Protein AF-0000000074614776 (afdb_homodimer)

Foldseek 3Di:
DPPPDFLCVLQVKDKDAAPPDLAAEEEEEDALAAQCLLVQVRVVCNVPHRHTYMGGHFQQFLVHDVVSDDLVQLLALQSVLVSVVRNCVVVVAWQYEYAYAESGLVSVQNNCLVPVRRHQEREYELYFLAQDDDDVRHNQDHPVRLVVLLVCLVPDVLVSLLVVLCQQAPNPDPVSSVNSSVSNVSTDSVSSSSNSSSRHHGHRLVSQLSRAREYEYEYECAGNRGHPVRQVSSCVRHNHHYHYHYFPDHGSSCSRRVVVSVVVVVVVVVD/DPPPDFLCVLQVKDKDAAPPDLAAEEEEEDALAAQCLLVQVRVVCNVPHRHTYMYGHFQQFLVHDVVSDDLVQLLALQNVLVSVVRNCVVVVAWQYEYAYAESGLVSVLNNCLVPVRRHQEREYELYFLAQDDDPPGHNQDHPVRLVVLLVCLVPDVLVSLLVVLCQQAPNPDPQSSVNSSVSNVSTDSVSSSSNSSSRHHGHDLVSQLSRAREYEYEYECAGNRGHPVRQVSSCVRHNHHYHYHYFPDHGSSCSRRVVVSVVVVVVVVVD

pLDDT: mean 95.85, std 8.35, range [21.06, 98.94]

Structure (mmCIF, N/CA/C/O backbone):
data_AF-0000000074614776-model_v1
#
loop_
_entity.id
_entity.type
_entity.pdbx_description
1 polymer 'AB hydrolase-1 domain-containing protein'
#
loop_
_atom_site.group_PDB
_atom_site.id
_atom_site.type_symbol
_atom_site.label_atom_id
_atom_site.label_alt_id
_atom_site.label_comp_id
_atom_site.label_asym_id
_atom_site.label_entity_id
_atom_site.label_seq_id
_atom_site.pdbx_PDB_ins_code
_atom_site.Cartn_x
_atom_site.Cartn_y
_atom_site.Cartn_z
_atom_site.occupancy
_atom_site.B_iso_or_equiv
_atom_site.auth_seq_id
_atom_site.auth_comp_id
_atom_site.auth_asym_id
_atom_site.auth_atom_id
_atom_site.pdbx_PDB_model_num
ATOM 1 N N . MET A 1 1 ? 17.531 1.33 -24.656 1 21.06 1 MET A N 1
ATOM 2 C CA . MET A 1 1 ? 18.125 1.815 -23.422 1 21.06 1 MET A CA 1
ATOM 3 C C . MET A 1 1 ? 18.578 0.653 -22.531 1 21.06 1 MET A C 1
ATOM 5 O O . MET A 1 1 ? 17.75 -0.185 -22.156 1 21.06 1 MET A O 1
ATOM 9 N N . SER A 1 2 ? 19.688 0.115 -22.672 1 30.33 2 SER A N 1
ATOM 10 C CA . SER A 1 2 ? 20.391 -0.942 -21.953 1 30.33 2 SER A CA 1
ATOM 11 C C . SER A 1 2 ? 20.188 -0.811 -20.438 1 30.33 2 SER A C 1
ATOM 13 O O . SER A 1 2 ? 20.422 0.255 -19.875 1 30.33 2 SER A O 1
ATOM 15 N N . TYR A 1 3 ? 19.125 -1.323 -19.875 1 40.56 3 TYR A N 1
ATOM 16 C CA . TYR A 1 3 ? 18.953 -1.26 -18.422 1 40.56 3 TYR A CA 1
ATOM 17 C C . TYR A 1 3 ? 20.25 -1.588 -17.703 1 40.56 3 TYR A C 1
ATOM 19 O O . TYR A 1 3 ? 20.812 -2.674 -17.891 1 40.56 3 TYR A O 1
ATOM 27 N N . SER A 1 4 ? 21.172 -0.807 -17.656 1 51.44 4 SER A N 1
ATOM 28 C CA . SER A 1 4 ? 22.5 -0.939 -17.031 1 51.44 4 SER A CA 1
ATOM 29 C C . SER A 1 4 ? 22.406 -1.681 -15.703 1 51.44 4 SER A C 1
ATOM 31 O O . SER A 1 4 ? 23.422 -2.115 -15.164 1 51.44 4 SER A O 1
ATOM 33 N N . GLY A 1 5 ? 21.188 -1.854 -15.109 1 70.81 5 GLY A N 1
ATOM 34 C CA . GLY A 1 5 ? 21.156 -2.533 -13.828 1 70.81 5 GLY A CA 1
ATOM 35 C C . GLY A 1 5 ? 20.906 -4.023 -13.938 1 70.81 5 GLY A C 1
ATOM 36 O O . GLY A 1 5 ? 20.859 -4.566 -15.047 1 70.81 5 GLY A O 1
ATOM 37 N N . GLY A 1 6 ? 21.188 -4.961 -13.07 1 91.81 6 GLY A N 1
ATOM 38 C CA . GLY A 1 6 ? 20.938 -6.395 -12.992 1 91.81 6 GLY A CA 1
ATOM 39 C C . GLY A 1 6 ? 19.484 -6.766 -13.195 1 91.81 6 GLY A C 1
ATOM 40 O O . GLY A 1 6 ? 18.656 -5.898 -13.477 1 91.81 6 GLY A O 1
ATOM 41 N N . ILE A 1 7 ? 19.172 -8.031 -13.445 1 96.31 7 ILE A N 1
ATOM 42 C CA . ILE A 1 7 ? 17.844 -8.562 -13.703 1 96.31 7 ILE A CA 1
ATOM 43 C C . ILE A 1 7 ? 16.891 -8.102 -12.602 1 96.31 7 ILE A C 1
ATOM 45 O O . ILE A 1 7 ? 15.703 -7.859 -12.852 1 96.31 7 ILE A O 1
ATOM 49 N N . PHE A 1 8 ? 17.406 -7.941 -11.438 1 97.25 8 PHE A N 1
ATOM 50 C CA . PHE A 1 8 ? 16.578 -7.508 -10.32 1 97.25 8 PHE A CA 1
ATOM 51 C C . PHE A 1 8 ? 16 -6.117 -10.578 1 97.25 8 PHE A C 1
ATOM 53 O O . PHE A 1 8 ? 14.797 -5.898 -10.422 1 97.25 8 PHE A O 1
ATOM 60 N N . GLU A 1 9 ? 16.781 -5.227 -11.008 1 95.12 9 GLU A N 1
ATOM 61 C CA . GLU A 1 9 ? 16.328 -3.881 -11.352 1 95.12 9 GLU A CA 1
ATOM 62 C C . GLU A 1 9 ? 15.438 -3.896 -12.586 1 95.12 9 GLU A C 1
ATOM 64 O O . GLU A 1 9 ? 14.438 -3.18 -12.641 1 95.12 9 GLU A O 1
ATOM 69 N N . ALA A 1 10 ? 15.805 -4.699 -13.562 1 96.81 10 ALA A N 1
ATOM 70 C CA . ALA A 1 10 ? 15.047 -4.789 -14.805 1 96.81 10 ALA A CA 1
ATOM 71 C C . ALA A 1 10 ? 13.625 -5.254 -14.547 1 96.81 10 ALA A C 1
ATOM 73 O O . ALA A 1 10 ? 12.695 -4.852 -15.258 1 96.81 10 ALA A O 1
ATOM 74 N N . LEU A 1 11 ? 13.508 -6.059 -13.508 1 97.94 11 LEU A N 1
ATOM 75 C CA . LEU A 1 11 ? 12.195 -6.59 -13.172 1 97.94 11 LEU A CA 1
ATOM 76 C C . LEU A 1 11 ? 11.547 -5.766 -12.062 1 97.94 11 LEU A C 1
ATOM 78 O O . LEU A 1 11 ? 10.703 -6.277 -11.32 1 97.94 11 LEU A O 1
ATOM 82 N N . ASN A 1 12 ? 12.023 -4.633 -11.922 1 96.69 12 ASN A N 1
ATOM 83 C CA . ASN A 1 12 ? 11.453 -3.674 -10.977 1 96.69 12 ASN A CA 1
ATOM 84 C C . ASN A 1 12 ? 11.547 -4.176 -9.539 1 96.69 12 ASN A C 1
ATOM 86 O O . ASN A 1 12 ? 10.609 -4.023 -8.766 1 96.69 12 ASN A O 1
ATOM 90 N N . GLY A 1 13 ? 12.648 -4.758 -9.195 1 97 13 GLY A N 1
ATOM 91 C CA . GLY A 1 13 ? 12.836 -5.355 -7.887 1 97 13 GLY A CA 1
ATOM 92 C C . GLY A 1 13 ? 12.945 -4.332 -6.773 1 97 13 GLY A C 1
ATOM 93 O O . GLY A 1 13 ? 13.469 -3.236 -6.977 1 97 13 GLY A O 1
ATOM 94 N N . LYS A 1 14 ? 12.375 -4.617 -5.609 1 95.44 14 LYS A N 1
ATOM 95 C CA . LYS A 1 14 ? 12.477 -3.828 -4.387 1 95.44 14 LYS A CA 1
ATOM 96 C C . LYS A 1 14 ? 12.711 -4.723 -3.172 1 95.44 14 LYS A C 1
ATOM 98 O O . LYS A 1 14 ? 12.438 -5.922 -3.215 1 95.44 14 LYS A O 1
ATOM 103 N N . VAL A 1 15 ? 13.273 -4.137 -2.199 1 95.75 15 VAL A N 1
ATOM 104 C CA . VAL A 1 15 ? 13.523 -4.855 -0.953 1 95.75 15 VAL A CA 1
ATOM 105 C C . VAL A 1 15 ? 12.906 -4.094 0.215 1 95.75 15 VAL A C 1
ATOM 107 O O . VAL A 1 15 ? 12.984 -2.863 0.273 1 95.75 15 VAL A O 1
ATOM 110 N N . TYR A 1 16 ? 12.188 -4.812 1.062 1 94.75 16 TYR A N 1
ATOM 111 C CA . TYR A 1 16 ? 11.555 -4.27 2.26 1 94.75 16 TYR A CA 1
ATOM 112 C C . TYR A 1 16 ? 12.031 -5.008 3.506 1 94.75 16 TYR A C 1
ATOM 114 O O . TYR A 1 16 ? 12.734 -6.02 3.406 1 94.75 16 TYR A O 1
ATOM 122 N N . GLY A 1 17 ? 11.609 -4.504 4.672 1 93.56 17 GLY A N 1
ATOM 123 C CA . GLY A 1 17 ? 11.875 -5.195 5.926 1 93.56 17 GLY A CA 1
ATOM 124 C C . GLY A 1 17 ? 13.297 -5.02 6.418 1 93.56 17 GLY A C 1
ATOM 125 O O . GLY A 1 17 ? 13.867 -3.932 6.305 1 93.56 17 GLY A O 1
ATOM 126 N N . ASN A 1 18 ? 13.828 -6.059 7.023 1 93.81 18 ASN A N 1
ATOM 127 C CA . ASN A 1 18 ? 15.172 -6.016 7.582 1 93.81 18 ASN A CA 1
ATOM 128 C C . ASN A 1 18 ? 16.203 -6.531 6.59 1 93.81 18 ASN A C 1
ATOM 130 O O . ASN A 1 18 ? 16.406 -7.742 6.465 1 93.81 18 ASN A O 1
ATOM 134 N N . LEU A 1 19 ? 16.953 -5.645 6.031 1 90.19 19 LEU A N 1
ATOM 135 C CA . LEU A 1 19 ? 17.875 -5.957 4.953 1 90.19 19 LEU A CA 1
ATOM 136 C C . LEU A 1 19 ? 19.031 -6.824 5.461 1 90.19 19 LEU A C 1
ATOM 138 O O . LEU A 1 19 ? 19.688 -7.512 4.676 1 90.19 19 LEU A O 1
ATOM 142 N N . SER A 1 20 ? 19.219 -6.84 6.777 1 92.75 20 SER A N 1
ATOM 143 C CA . SER A 1 20 ? 20.344 -7.578 7.367 1 92.75 20 SER A CA 1
ATOM 144 C C . SER A 1 20 ? 19.891 -8.953 7.855 1 92.75 20 SER A C 1
ATOM 146 O O . SER A 1 20 ? 20.703 -9.727 8.375 1 92.75 20 SER A O 1
ATOM 148 N N . SER A 1 21 ? 18.594 -9.219 7.699 1 95.5 21 SER A N 1
ATOM 149 C CA . SER A 1 21 ? 18.062 -10.5 8.172 1 95.5 21 SER A CA 1
ATOM 150 C C . SER A 1 21 ? 18.656 -11.664 7.383 1 95.5 21 SER A C 1
ATOM 152 O O . SER A 1 21 ? 18.906 -11.539 6.18 1 95.5 21 SER A O 1
ATOM 154 N N . ASP A 1 22 ? 18.781 -12.766 8.023 1 94.12 22 ASP A N 1
ATOM 155 C CA . ASP A 1 22 ? 19.25 -13.984 7.379 1 94.12 22 ASP A CA 1
ATOM 156 C C . ASP A 1 22 ? 18.094 -14.742 6.734 1 94.12 22 ASP A C 1
ATOM 158 O O . ASP A 1 22 ? 18.312 -15.695 5.977 1 94.12 22 ASP A O 1
ATOM 162 N N . GLN A 1 23 ? 16.969 -14.422 7.031 1 96.94 23 GLN A N 1
ATOM 163 C CA . GLN A 1 23 ? 15.789 -15.047 6.441 1 96.94 23 GLN A CA 1
ATOM 164 C C . GLN A 1 23 ? 15.141 -14.141 5.402 1 96.94 23 GLN A C 1
ATOM 166 O O . GLN A 1 23 ? 14.797 -12.992 5.703 1 96.94 23 GLN A O 1
ATOM 171 N N . THR A 1 24 ? 14.984 -14.656 4.195 1 98.44 24 THR A N 1
ATOM 172 C CA . THR A 1 24 ? 14.438 -13.852 3.109 1 98.44 24 THR A CA 1
ATOM 173 C C . THR A 1 24 ? 13.102 -14.414 2.645 1 98.44 24 THR A C 1
ATOM 175 O O . THR A 1 24 ? 12.969 -15.625 2.443 1 98.44 24 THR A O 1
ATOM 178 N N . LEU A 1 25 ? 12.133 -13.625 2.627 1 98.81 25 LEU A N 1
ATOM 179 C CA . LEU A 1 25 ? 10.844 -13.914 2.01 1 98.81 25 LEU A CA 1
ATOM 180 C C . LEU A 1 25 ? 10.75 -13.297 0.62 1 98.81 25 LEU A C 1
ATOM 182 O O . LEU A 1 25 ? 10.891 -12.078 0.466 1 98.81 25 LEU A O 1
ATOM 186 N N . VAL A 1 26 ? 10.586 -14.078 -0.402 1 98.88 26 VAL A N 1
ATOM 187 C CA . VAL A 1 26 ? 10.43 -13.609 -1.775 1 98.88 26 VAL A CA 1
ATOM 188 C C . VAL A 1 26 ? 8.961 -13.68 -2.18 1 98.88 26 VAL A C 1
ATOM 190 O O . VAL A 1 26 ? 8.328 -14.734 -2.078 1 98.88 26 VAL A O 1
ATOM 193 N N . LEU A 1 27 ? 8.406 -12.555 -2.566 1 98.88 27 LEU A N 1
ATOM 194 C CA . LEU A 1 27 ? 7.004 -12.492 -2.951 1 98.88 27 LEU A CA 1
ATOM 195 C C . LEU A 1 27 ? 6.859 -12.297 -4.457 1 98.88 27 LEU A C 1
ATOM 197 O O . LEU A 1 27 ? 7.422 -11.359 -5.023 1 98.88 27 LEU A O 1
ATOM 201 N N . ALA A 1 28 ? 6.125 -13.148 -5.074 1 98.81 28 ALA A N 1
ATOM 202 C CA . ALA A 1 28 ? 5.883 -13.07 -6.516 1 98.81 28 ALA A CA 1
ATOM 203 C C . ALA A 1 28 ? 4.391 -13.102 -6.824 1 98.81 28 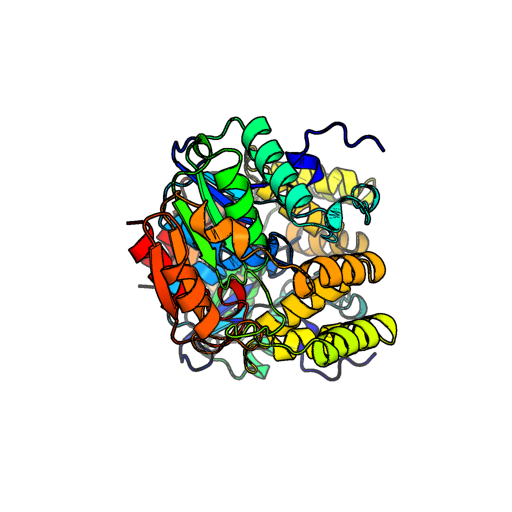ALA A C 1
ATOM 205 O O . ALA A 1 28 ? 3.684 -14.023 -6.41 1 98.81 28 ALA A O 1
ATOM 206 N N . ALA A 1 29 ? 3.936 -12.094 -7.551 1 98.25 29 ALA A N 1
ATOM 207 C CA . ALA A 1 29 ? 2.514 -11.93 -7.84 1 98.25 29 ALA A CA 1
ATOM 208 C C . ALA A 1 29 ? 2.135 -12.625 -9.141 1 98.25 29 ALA A C 1
ATOM 210 O O . ALA A 1 29 ? 2.963 -12.75 -10.047 1 98.25 29 ALA A O 1
ATOM 211 N N . GLY A 1 30 ? 0.942 -13.031 -9.281 1 97.69 30 GLY A N 1
ATOM 212 C CA . GLY A 1 30 ? 0.466 -13.766 -10.445 1 97.69 30 GLY A CA 1
ATOM 213 C C . GLY A 1 30 ? 0.017 -12.859 -11.578 1 97.69 30 GLY A C 1
ATOM 214 O O . GLY A 1 30 ? 0.287 -11.656 -11.562 1 97.69 30 GLY A O 1
ATOM 215 N N . TYR A 1 31 ? -0.64 -13.477 -12.547 1 97.94 31 TYR A N 1
ATOM 216 C CA . TYR A 1 31 ? -1.08 -12.828 -13.773 1 97.94 31 TYR A CA 1
ATOM 217 C C . TYR A 1 31 ? -1.977 -11.633 -13.469 1 97.94 31 TYR A C 1
ATOM 219 O O . TYR A 1 31 ? -2.869 -11.719 -12.625 1 97.94 31 TYR A O 1
ATOM 227 N N . GLY A 1 32 ? -1.727 -10.562 -14.148 1 96.94 32 GLY A N 1
ATOM 228 C CA . GLY A 1 32 ? -2.613 -9.414 -14.102 1 96.94 32 GLY A CA 1
ATOM 229 C C . GLY A 1 32 ? -2.252 -8.43 -13.008 1 96.94 32 GLY A C 1
ATOM 230 O O . GLY A 1 32 ? -2.828 -7.34 -12.93 1 96.94 32 GLY A O 1
ATOM 231 N N . THR A 1 33 ? -1.361 -8.781 -12.148 1 96.56 33 THR A N 1
ATOM 232 C CA . THR A 1 33 ? -0.988 -7.875 -11.07 1 96.56 33 THR A CA 1
ATOM 233 C C . THR A 1 33 ? 0.513 -7.605 -11.086 1 96.56 33 THR A C 1
ATOM 235 O O . THR A 1 33 ? 1.229 -8.094 -11.961 1 96.56 33 THR A O 1
ATOM 238 N N . THR A 1 34 ? 0.992 -6.719 -10.312 1 97.5 34 THR A N 1
ATOM 239 C CA . THR A 1 34 ? 2.385 -6.387 -10.031 1 97.5 34 THR A CA 1
ATOM 240 C C . THR A 1 34 ? 2.729 -6.672 -8.57 1 97.5 34 THR A C 1
ATOM 242 O O . THR A 1 34 ? 1.891 -7.168 -7.82 1 97.5 34 THR A O 1
ATOM 245 N N . GLN A 1 35 ? 3.887 -6.336 -8.25 1 97.62 35 GLN A N 1
ATOM 246 C CA . GLN A 1 35 ? 4.316 -6.484 -6.867 1 97.62 35 GLN A CA 1
ATOM 247 C C . GLN A 1 35 ? 3.424 -5.688 -5.922 1 97.62 35 GLN A C 1
ATOM 249 O O . GLN A 1 35 ? 3.396 -5.945 -4.715 1 97.62 35 GLN A O 1
ATOM 254 N N . SER A 1 36 ? 2.619 -4.746 -6.469 1 95.12 36 SER A N 1
ATOM 255 C CA . SER A 1 36 ? 1.717 -3.947 -5.645 1 95.12 36 SER A CA 1
ATOM 256 C C . SER A 1 36 ? 0.61 -4.809 -5.043 1 95.12 36 SER A C 1
ATOM 258 O O . SER A 1 36 ? -0.069 -4.387 -4.105 1 95.12 36 SER A O 1
ATOM 260 N N . ALA A 1 37 ? 0.444 -6.031 -5.562 1 97.31 37 ALA A N 1
ATOM 261 C CA . ALA A 1 37 ? -0.544 -6.961 -5.02 1 97.31 37 ALA A CA 1
ATOM 262 C C . ALA A 1 37 ? -0.227 -7.316 -3.57 1 97.31 37 ALA A C 1
ATOM 264 O O . ALA A 1 37 ? -1.101 -7.781 -2.832 1 97.31 37 ALA A O 1
ATOM 265 N N . TRP A 1 38 ? 1.019 -7.066 -3.141 1 98.06 38 TRP A N 1
ATOM 266 C CA . TRP A 1 38 ? 1.46 -7.465 -1.808 1 98.06 38 TRP A CA 1
ATOM 267 C C . TRP A 1 38 ? 1.415 -6.281 -0.846 1 98.06 38 TRP A C 1
ATOM 269 O O . TRP A 1 38 ? 1.842 -6.395 0.305 1 98.06 38 TRP A O 1
ATOM 279 N N . GLN A 1 39 ? 0.832 -5.172 -1.254 1 95.56 39 GLN A N 1
ATOM 280 C CA . GLN A 1 39 ? 0.89 -3.91 -0.523 1 95.56 39 GLN A CA 1
ATOM 281 C C . GLN A 1 39 ? 0.32 -4.062 0.884 1 95.56 39 GLN A C 1
ATOM 283 O O . GLN A 1 39 ? 0.757 -3.383 1.814 1 95.56 39 GLN A O 1
ATOM 288 N N . TYR A 1 40 ? -0.69 -4.934 1.058 1 96.56 40 TYR A N 1
ATOM 289 C CA . TYR A 1 40 ? -1.327 -5.059 2.363 1 96.56 40 TYR A CA 1
ATOM 290 C C . TYR A 1 40 ? -0.553 -6.02 3.26 1 96.56 40 TYR A C 1
ATOM 292 O O . TYR A 1 40 ? -0.583 -5.895 4.484 1 96.56 40 TYR A O 1
ATOM 300 N N . LEU A 1 41 ? 0.174 -6.93 2.668 1 98.31 41 LEU A N 1
ATOM 301 C CA . LEU A 1 41 ? 0.846 -7.957 3.457 1 98.31 41 LEU A CA 1
ATOM 302 C C . LEU A 1 41 ? 2.246 -7.504 3.859 1 98.31 41 LEU A C 1
ATOM 304 O O . LEU A 1 41 ? 2.746 -7.891 4.918 1 98.31 41 LEU A O 1
ATOM 308 N N . ILE A 1 42 ? 2.902 -6.68 3.066 1 97.5 42 ILE A N 1
ATOM 309 C CA . ILE A 1 42 ? 4.285 -6.27 3.301 1 97.5 42 ILE A CA 1
ATOM 310 C C . ILE A 1 42 ? 4.398 -5.602 4.668 1 97.5 42 ILE A C 1
ATOM 312 O O . ILE A 1 42 ? 5.238 -5.98 5.484 1 97.5 42 ILE A O 1
ATOM 316 N N . PRO A 1 43 ? 3.518 -4.609 5.02 1 96.81 43 PRO A N 1
ATOM 317 C CA . PRO A 1 43 ? 3.658 -3.98 6.336 1 96.81 43 PRO A CA 1
ATOM 318 C C . PRO A 1 43 ? 3.348 -4.941 7.48 1 96.81 43 PRO A C 1
ATOM 320 O O . PRO A 1 43 ? 3.936 -4.828 8.562 1 96.81 43 PRO A O 1
ATOM 323 N N . LEU A 1 44 ? 2.404 -5.863 7.262 1 97.56 44 LEU A N 1
ATOM 324 C CA . LEU A 1 44 ? 2.1 -6.859 8.281 1 97.56 44 LEU A CA 1
ATOM 325 C C . LEU A 1 44 ? 3.299 -7.77 8.531 1 97.56 44 LEU A C 1
ATOM 327 O O . LEU A 1 44 ? 3.66 -8.023 9.688 1 97.56 44 LEU A O 1
ATOM 331 N N . PHE A 1 45 ? 3.932 -8.211 7.422 1 97.88 45 PHE A N 1
ATOM 332 C CA . PHE A 1 45 ? 5.141 -9.016 7.566 1 97.88 45 PHE A CA 1
ATOM 333 C C . PHE A 1 45 ? 6.23 -8.227 8.281 1 97.88 45 PHE A C 1
ATOM 335 O O . PHE A 1 45 ? 6.914 -8.766 9.156 1 97.88 45 PHE A O 1
ATOM 342 N N . ALA A 1 46 ? 6.41 -6.988 7.848 1 95.12 46 ALA A N 1
ATOM 343 C CA . ALA A 1 46 ? 7.469 -6.156 8.414 1 95.12 46 ALA A CA 1
ATOM 344 C C . ALA A 1 46 ? 7.262 -5.945 9.914 1 95.12 46 ALA A C 1
ATOM 346 O O . ALA A 1 46 ? 8.227 -5.859 10.672 1 95.12 46 ALA A O 1
ATOM 347 N N . TYR A 1 47 ? 6.031 -5.852 10.312 1 94.88 47 TYR A N 1
ATOM 348 C CA . TYR A 1 47 ? 5.699 -5.59 11.703 1 94.88 47 TYR A CA 1
ATOM 349 C C . TYR A 1 47 ? 5.891 -6.844 12.555 1 94.88 47 TYR A C 1
ATOM 351 O O . TYR A 1 47 ? 6.355 -6.762 13.695 1 94.88 47 TYR A O 1
ATOM 359 N N . TYR A 1 48 ? 5.559 -8.047 11.984 1 95.75 48 TYR A N 1
ATOM 360 C CA . TYR A 1 48 ? 5.441 -9.258 12.797 1 95.75 48 TYR A CA 1
ATOM 361 C C . TYR A 1 48 ? 6.703 -10.109 12.688 1 95.75 48 TYR A C 1
ATOM 363 O O . TYR A 1 48 ? 7.012 -10.883 13.594 1 95.75 48 TYR A O 1
ATOM 371 N N . PHE A 1 49 ? 7.367 -9.961 11.531 1 96 49 PHE A N 1
ATOM 372 C CA . PHE A 1 49 ? 8.516 -10.828 11.281 1 96 49 PHE A CA 1
ATOM 373 C C . PHE A 1 49 ? 9.773 -10 11.023 1 96 49 PHE A C 1
ATOM 375 O O . PHE A 1 49 ? 9.688 -8.781 10.844 1 96 49 PHE A O 1
ATOM 382 N N . ASN A 1 50 ? 10.922 -10.602 11.117 1 94.75 50 ASN A N 1
ATOM 383 C CA . ASN A 1 50 ? 12.211 -9.969 10.844 1 94.75 50 ASN A CA 1
ATOM 384 C C . ASN A 1 50 ? 12.781 -10.43 9.508 1 94.75 50 ASN A C 1
ATOM 386 O O . ASN A 1 50 ? 13.961 -10.781 9.422 1 94.75 50 ASN A O 1
ATOM 390 N N . PHE A 1 51 ? 11.961 -10.406 8.445 1 96.56 51 PHE A N 1
ATOM 391 C CA . PHE A 1 51 ? 12.367 -10.891 7.133 1 96.56 51 PHE A CA 1
ATOM 392 C C . PHE A 1 51 ? 13 -9.773 6.312 1 96.56 51 PHE A C 1
ATOM 394 O O . PHE A 1 51 ? 12.602 -8.609 6.434 1 96.56 51 PHE A O 1
ATOM 401 N N . LYS A 1 52 ? 13.992 -10.188 5.602 1 97.44 52 LYS A N 1
ATOM 402 C CA . LYS A 1 52 ? 14.242 -9.477 4.348 1 97.44 52 LYS A CA 1
ATOM 403 C C . LYS A 1 52 ? 13.211 -9.859 3.289 1 97.44 52 LYS A C 1
ATOM 405 O O . LYS A 1 52 ? 13.031 -11.047 2.994 1 97.44 52 LYS A O 1
ATOM 410 N N . MET A 1 53 ? 12.484 -8.875 2.77 1 98.25 53 MET A N 1
ATOM 411 C CA . MET A 1 53 ? 11.445 -9.18 1.796 1 98.25 53 MET A CA 1
ATOM 412 C C . MET A 1 53 ? 11.836 -8.695 0.405 1 98.25 53 MET A C 1
ATOM 414 O O . MET A 1 53 ? 12.102 -7.508 0.212 1 98.25 53 MET A O 1
ATOM 418 N N . VAL A 1 54 ? 11.867 -9.609 -0.498 1 98.38 54 VAL A N 1
ATOM 419 C CA . VAL A 1 54 ? 12.195 -9.297 -1.885 1 98.38 54 VAL A CA 1
ATOM 420 C C . VAL A 1 54 ? 10.938 -9.398 -2.748 1 98.38 54 VAL A C 1
ATOM 422 O O . VAL A 1 54 ? 10.234 -10.414 -2.713 1 98.38 54 VAL A O 1
ATOM 425 N N . VAL A 1 55 ? 10.641 -8.336 -3.453 1 98.31 55 VAL A N 1
ATOM 426 C CA . VAL A 1 55 ? 9.539 -8.352 -4.41 1 98.31 55 VAL A CA 1
ATOM 427 C C . VAL A 1 55 ? 10.055 -7.965 -5.797 1 98.31 55 VAL A C 1
ATOM 429 O O . VAL A 1 55 ? 11.07 -7.277 -5.918 1 98.31 55 VAL A O 1
ATOM 432 N N . PHE A 1 56 ? 9.414 -8.367 -6.785 1 98.19 56 PHE A N 1
ATOM 433 C CA . PHE A 1 56 ? 9.734 -8.039 -8.172 1 98.19 56 PHE A CA 1
ATOM 434 C C . PHE A 1 56 ? 8.531 -8.266 -9.07 1 98.19 56 PHE A C 1
ATOM 436 O O . PHE A 1 56 ? 7.484 -8.727 -8.609 1 98.19 56 PHE A O 1
ATOM 443 N N . ASP A 1 57 ? 8.609 -7.867 -10.289 1 98.44 57 ASP A N 1
ATOM 444 C CA . ASP A 1 57 ? 7.559 -8.062 -11.281 1 98.44 57 ASP A CA 1
ATOM 445 C C . ASP A 1 57 ? 8 -9.047 -12.359 1 98.44 57 ASP A C 1
ATOM 447 O O . ASP A 1 57 ? 9.195 -9.195 -12.625 1 98.44 57 ASP A O 1
ATOM 451 N N . PHE A 1 58 ? 7.043 -9.711 -12.883 1 98.31 58 PHE A N 1
ATOM 452 C CA . PHE A 1 58 ? 7.352 -10.547 -14.039 1 98.31 58 PHE A CA 1
ATOM 453 C C . PHE A 1 58 ? 7.395 -9.719 -15.312 1 98.31 58 PHE A C 1
ATOM 455 O O . PHE A 1 58 ? 6.938 -8.57 -15.328 1 98.31 58 PHE A O 1
ATOM 462 N N . ALA A 1 59 ? 7.852 -10.266 -16.375 1 97.62 59 ALA A N 1
ATOM 463 C CA . ALA A 1 59 ? 8.141 -9.562 -17.609 1 97.62 59 ALA A CA 1
ATOM 464 C C . ALA A 1 59 ? 6.875 -8.961 -18.219 1 97.62 59 ALA A C 1
ATOM 466 O O . ALA A 1 59 ? 6.938 -7.961 -18.938 1 97.62 59 ALA A O 1
ATOM 467 N N . PHE A 1 60 ? 5.703 -9.516 -17.922 1 97.94 60 PHE A N 1
ATOM 468 C CA . PHE A 1 60 ? 4.469 -9.031 -18.547 1 97.94 60 PHE A CA 1
ATOM 469 C C . PHE A 1 60 ? 3.926 -7.824 -17.781 1 97.94 60 PHE A C 1
ATOM 471 O O . PHE A 1 60 ? 2.934 -7.223 -18.203 1 97.94 60 PHE A O 1
ATOM 478 N N . SER A 1 61 ? 4.508 -7.504 -16.625 1 97.75 61 SER A N 1
ATOM 479 C CA . SER A 1 61 ? 4.039 -6.414 -15.773 1 97.75 61 SER A CA 1
ATOM 480 C C . SER A 1 61 ? 4.121 -5.074 -16.5 1 97.75 61 SER A C 1
ATOM 482 O O . SER A 1 61 ? 5.086 -4.809 -17.219 1 97.75 61 SER A O 1
ATOM 484 N N . PRO A 1 62 ? 3.127 -4.227 -16.328 1 97 62 PRO A N 1
ATOM 485 C CA . PRO A 1 62 ? 3.189 -2.898 -16.938 1 97 62 PRO A CA 1
ATOM 486 C C . PRO A 1 62 ? 4.316 -2.039 -16.375 1 97 62 PRO A C 1
ATOM 488 O O . PRO A 1 62 ? 4.629 -0.979 -16.922 1 97 62 PRO A O 1
ATOM 491 N N . ASP A 1 63 ? 4.926 -2.475 -15.25 1 95.56 63 ASP A N 1
ATOM 492 C CA . ASP A 1 63 ? 5.984 -1.698 -14.609 1 95.56 63 ASP A CA 1
ATOM 493 C C . ASP A 1 63 ? 7.363 -2.184 -15.047 1 95.56 63 ASP A C 1
ATOM 495 O O . ASP A 1 63 ? 8.383 -1.748 -14.508 1 95.56 63 ASP A O 1
ATOM 499 N N . VAL A 1 64 ? 7.375 -3.119 -15.922 1 96.94 64 VAL A N 1
ATOM 500 C CA . VAL A 1 64 ? 8.602 -3.615 -16.547 1 96.94 64 VAL A CA 1
ATOM 501 C C . VAL A 1 64 ? 8.68 -3.135 -17.984 1 96.94 64 VAL A C 1
ATOM 503 O O . VAL A 1 64 ? 7.656 -3.045 -18.672 1 96.94 64 VAL A O 1
ATOM 506 N N . CYS A 1 65 ? 9.906 -2.748 -18.438 1 95.19 65 CYS A N 1
ATOM 507 C CA . CYS A 1 65 ? 10.094 -2.33 -19.812 1 95.19 65 CYS A CA 1
ATOM 508 C C . CYS A 1 65 ? 9.5 -3.348 -20.781 1 95.19 65 CYS A C 1
ATOM 510 O O . CYS A 1 65 ? 9.852 -4.527 -20.75 1 95.19 65 CYS A O 1
ATOM 512 N N . PRO A 1 66 ? 8.586 -2.918 -21.594 1 94.5 66 PRO A N 1
ATOM 513 C CA . PRO A 1 66 ? 7.902 -3.855 -22.484 1 94.5 66 PRO A CA 1
ATOM 514 C C . PRO A 1 66 ? 8.867 -4.586 -23.422 1 94.5 66 PRO A C 1
ATOM 516 O O . PRO A 1 66 ? 8.562 -5.688 -23.891 1 94.5 66 PRO A O 1
ATOM 519 N N . ASN A 1 67 ? 10.039 -3.988 -23.609 1 94.38 67 ASN A N 1
ATOM 520 C CA . ASN A 1 67 ? 11.023 -4.613 -24.484 1 94.38 67 ASN A CA 1
ATOM 521 C C . ASN A 1 67 ? 11.602 -5.879 -23.859 1 94.38 67 ASN A C 1
ATOM 523 O O . ASN A 1 67 ? 12.227 -6.688 -24.562 1 94.38 67 ASN A O 1
ATOM 527 N N . MET A 1 68 ? 11.398 -6.105 -22.641 1 95 68 MET A N 1
ATOM 528 C CA . MET A 1 68 ? 11.898 -7.297 -21.953 1 95 68 MET A CA 1
ATOM 529 C C . MET A 1 68 ? 10.992 -8.492 -22.219 1 95 68 MET A C 1
ATOM 531 O O . MET A 1 68 ? 11.375 -9.633 -21.969 1 95 68 MET A O 1
ATOM 535 N N . TYR A 1 69 ? 9.828 -8.219 -22.75 1 97.25 69 TYR A N 1
ATOM 536 C CA . TYR A 1 69 ? 8.883 -9.312 -22.969 1 97.25 69 TYR A CA 1
ATOM 537 C C . TYR A 1 69 ? 9.039 -9.906 -24.359 1 97.25 69 TYR A C 1
ATOM 539 O O . TYR A 1 69 ? 8.82 -9.219 -25.359 1 97.25 69 TYR A O 1
ATOM 547 N N . ASP A 1 70 ? 9.414 -11.086 -24.391 1 97.06 70 ASP A N 1
ATOM 548 C CA . ASP A 1 70 ? 9.469 -11.891 -25.609 1 97.06 70 ASP A CA 1
ATOM 549 C C . ASP A 1 70 ? 8.406 -12.984 -25.594 1 97.06 70 ASP A C 1
ATOM 551 O O . ASP A 1 70 ? 8.523 -13.961 -24.859 1 97.06 70 ASP A O 1
ATOM 555 N N . PRO A 1 71 ? 7.422 -12.867 -26.469 1 96.75 71 PRO A N 1
ATOM 556 C CA . PRO A 1 71 ? 6.301 -13.812 -26.438 1 96.75 71 PRO A CA 1
ATOM 557 C C . PRO A 1 71 ? 6.742 -15.258 -26.609 1 96.75 71 PRO A C 1
ATOM 559 O O . PRO A 1 71 ? 6.121 -16.172 -26.062 1 96.75 71 PRO A O 1
ATOM 562 N N . LYS A 1 72 ? 7.73 -15.492 -27.359 1 97.31 72 LYS A N 1
ATOM 563 C CA . LYS A 1 72 ? 8.219 -16.859 -27.531 1 97.31 72 LYS A CA 1
ATOM 564 C C . LYS A 1 72 ? 8.906 -17.359 -26.266 1 97.31 72 LYS A C 1
ATOM 566 O O . LYS A 1 72 ? 8.664 -18.5 -25.828 1 97.31 72 LYS A O 1
ATOM 571 N N . LYS A 1 73 ? 9.695 -16.578 -25.688 1 97.19 73 LYS A N 1
ATOM 572 C CA . LYS A 1 73 ? 10.414 -16.922 -24.469 1 97.19 73 LYS A CA 1
ATOM 573 C C . LYS A 1 73 ? 9.445 -17.188 -23.312 1 97.19 73 LYS A C 1
ATOM 575 O O . LYS A 1 73 ? 9.602 -18.172 -22.578 1 97.19 73 LYS A O 1
ATOM 580 N N . TYR A 1 74 ? 8.422 -16.359 -23.234 1 98.06 74 TYR A N 1
ATOM 581 C CA . TYR A 1 74 ? 7.547 -16.406 -22.062 1 98.06 74 TYR A CA 1
ATOM 582 C C . TYR A 1 74 ? 6.262 -17.156 -22.375 1 98.06 74 TYR A C 1
ATOM 584 O O . TYR A 1 74 ? 5.246 -16.984 -21.703 1 98.06 74 TYR A O 1
ATOM 592 N N . SER A 1 75 ? 6.301 -18.016 -23.406 1 96.81 75 SER A N 1
ATOM 593 C CA . SER A 1 75 ? 5.168 -18.875 -23.734 1 96.81 75 SER A CA 1
ATOM 594 C C . SER A 1 75 ? 5.094 -20.078 -22.797 1 96.81 75 SER A C 1
ATOM 596 O O . SER A 1 75 ? 4.223 -20.938 -22.953 1 96.81 75 SER A O 1
ATOM 598 N N . ASN A 1 76 ? 6.031 -20.078 -21.859 1 96 76 ASN A N 1
ATOM 599 C CA . ASN A 1 76 ? 6.145 -21.141 -20.875 1 96 76 ASN A CA 1
ATOM 600 C C . ASN A 1 76 ? 6.637 -20.609 -19.531 1 96 76 ASN A C 1
ATOM 602 O O . ASN A 1 76 ? 7.422 -19.672 -19.484 1 96 76 ASN A O 1
ATOM 606 N N . TYR A 1 77 ? 6.168 -21.375 -18.406 1 98.06 77 TYR A N 1
ATOM 607 C CA . TYR A 1 77 ? 6.535 -20.922 -17.078 1 98.06 77 TYR A CA 1
ATOM 608 C C . TYR A 1 77 ? 8.039 -21.031 -16.859 1 98.06 77 TYR A C 1
ATOM 610 O O . TYR A 1 77 ? 8.578 -20.422 -15.93 1 98.06 77 TYR A O 1
ATOM 618 N N . SER A 1 78 ? 8.75 -21.797 -17.688 1 97.19 78 SER A N 1
ATOM 619 C CA . SER A 1 78 ? 10.18 -22.047 -17.516 1 97.19 78 SER A CA 1
ATOM 620 C C . SER A 1 78 ? 10.977 -20.75 -17.562 1 97.19 78 SER A C 1
ATOM 622 O O . SER A 1 78 ? 11.93 -20.578 -16.797 1 97.19 78 SER A O 1
ATOM 624 N N . ALA A 1 79 ? 10.609 -19.906 -18.438 1 97.81 79 ALA A N 1
ATOM 625 C CA . ALA A 1 79 ? 11.336 -18.641 -18.562 1 97.81 79 ALA A CA 1
ATOM 626 C C . ALA A 1 79 ? 11.141 -17.781 -17.328 1 97.81 79 ALA A C 1
ATOM 628 O O . ALA A 1 79 ? 12.062 -17.078 -16.906 1 97.81 79 ALA A O 1
ATOM 629 N N . TYR A 1 80 ? 9.93 -17.781 -16.797 1 98.44 80 TYR A N 1
ATOM 630 C CA . TYR A 1 80 ? 9.656 -17.047 -15.562 1 98.44 80 TYR A CA 1
ATOM 631 C C . TYR A 1 80 ? 10.445 -17.625 -14.391 1 98.44 80 TYR A C 1
ATOM 633 O O . TYR A 1 80 ? 10.938 -16.891 -13.531 1 98.44 80 TYR A O 1
ATOM 641 N N . ALA A 1 81 ? 10.547 -18.953 -14.352 1 98.81 81 ALA A N 1
ATOM 642 C CA . ALA A 1 81 ? 11.344 -19.609 -13.328 1 98.81 81 ALA A CA 1
ATOM 643 C C . ALA A 1 81 ? 12.82 -19.234 -13.453 1 98.81 81 ALA A C 1
ATOM 645 O O . ALA A 1 81 ? 13.508 -19.047 -12.445 1 98.81 81 ALA A O 1
ATOM 646 N N . ASP A 1 82 ? 13.281 -19.109 -14.727 1 98.31 82 ASP A N 1
ATOM 647 C CA . ASP A 1 82 ? 14.656 -18.672 -14.961 1 98.31 82 ASP A CA 1
ATOM 648 C C . ASP A 1 82 ? 14.883 -17.266 -14.414 1 98.31 82 ASP A C 1
ATOM 650 O O . ASP A 1 82 ? 15.922 -16.984 -13.82 1 98.31 82 ASP A O 1
ATOM 654 N N . ASP A 1 83 ? 13.922 -16.438 -14.656 1 98.25 83 ASP A N 1
ATOM 655 C CA . ASP A 1 83 ? 14.016 -15.078 -14.133 1 98.25 83 ASP A CA 1
ATOM 656 C C . ASP A 1 83 ? 14.109 -15.086 -12.609 1 98.25 83 ASP A C 1
ATOM 658 O O . ASP A 1 83 ? 14.922 -14.367 -12.023 1 98.25 83 ASP A O 1
ATOM 662 N N . LEU A 1 84 ? 13.25 -15.891 -11.961 1 98.75 84 LEU A N 1
ATOM 663 C CA . LEU A 1 84 ? 13.25 -16 -10.508 1 98.75 84 LEU A CA 1
ATOM 664 C C . LEU A 1 84 ? 14.609 -16.469 -10 1 98.75 84 LEU A C 1
ATOM 666 O O . LEU A 1 84 ? 15.18 -15.875 -9.086 1 98.75 84 LEU A O 1
ATOM 670 N N . VAL A 1 85 ? 15.148 -17.484 -10.594 1 98.75 85 VAL A N 1
ATOM 671 C CA . VAL A 1 85 ? 16.438 -18.016 -10.195 1 98.75 85 VAL A CA 1
ATOM 672 C C . VAL A 1 85 ? 17.531 -16.953 -10.391 1 98.75 85 VAL A C 1
ATOM 674 O O . VAL A 1 85 ? 18.406 -16.797 -9.531 1 98.75 85 VAL A O 1
ATOM 677 N N . SER A 1 86 ? 17.453 -16.25 -11.531 1 98.31 86 SER A N 1
ATOM 678 C CA . SER A 1 86 ? 18.422 -15.195 -11.812 1 98.31 86 SER A CA 1
ATOM 679 C C . SER A 1 86 ? 18.375 -14.086 -10.766 1 98.31 86 SER A C 1
ATOM 681 O O . SER A 1 86 ? 19.406 -13.555 -10.367 1 98.31 86 SER A O 1
ATOM 683 N N . VAL A 1 87 ? 17.188 -13.734 -10.32 1 98.31 87 VAL A N 1
ATOM 684 C CA . VAL A 1 87 ? 17.016 -12.727 -9.273 1 98.31 87 VAL A CA 1
ATOM 685 C C . VAL A 1 87 ? 17.656 -13.219 -7.98 1 98.31 87 VAL A C 1
ATOM 687 O O . VAL A 1 87 ? 18.406 -12.484 -7.332 1 98.31 87 VAL A O 1
ATOM 690 N N . LEU A 1 88 ? 17.375 -14.461 -7.633 1 98.56 88 LEU A N 1
ATOM 691 C CA . LEU A 1 88 ? 17.906 -15.023 -6.398 1 98.56 88 LEU A CA 1
ATOM 692 C C . LEU A 1 88 ? 19.438 -15.102 -6.453 1 98.56 88 LEU A C 1
ATOM 694 O O . LEU A 1 88 ? 20.109 -14.758 -5.48 1 98.56 88 LEU A O 1
ATOM 698 N N . ASP A 1 89 ? 19.938 -15.469 -7.605 1 98.19 89 ASP A N 1
ATOM 699 C CA . ASP A 1 89 ? 21.391 -15.555 -7.785 1 98.19 89 ASP A CA 1
ATOM 700 C C . ASP A 1 89 ? 22.047 -14.18 -7.688 1 98.19 89 ASP A C 1
ATOM 702 O O . ASP A 1 89 ? 23.062 -14.016 -7.02 1 98.19 89 ASP A O 1
ATOM 706 N N . GLU A 1 90 ? 21.469 -13.273 -8.383 1 97.88 90 GLU A N 1
ATOM 707 C CA . GLU A 1 90 ? 22.016 -11.914 -8.375 1 97.88 90 GLU A CA 1
ATOM 708 C C . GLU A 1 90 ? 22.078 -11.352 -6.961 1 97.88 90 GLU A C 1
ATOM 710 O O . GLU A 1 90 ? 23.047 -10.672 -6.602 1 97.88 90 GLU A O 1
ATOM 715 N N . LEU A 1 91 ? 21.078 -11.664 -6.164 1 97.25 91 LEU A N 1
ATOM 716 C CA . LEU A 1 91 ? 21 -11.133 -4.809 1 97.25 91 LEU A CA 1
ATOM 717 C C . LEU A 1 91 ? 21.734 -12.031 -3.824 1 97.25 91 LEU A C 1
ATOM 719 O O . LEU A 1 91 ? 21.719 -11.781 -2.617 1 97.25 91 LEU A O 1
ATOM 723 N N . LYS A 1 92 ? 22.312 -13.109 -4.316 1 96.81 92 LYS A N 1
ATOM 724 C CA . LYS A 1 92 ? 23.062 -14.07 -3.521 1 96.81 92 LYS A CA 1
ATOM 725 C C . LYS A 1 92 ? 22.219 -14.625 -2.379 1 96.81 92 LYS A C 1
ATOM 727 O O . LYS A 1 92 ? 22.688 -14.68 -1.234 1 96.81 92 LYS A O 1
ATOM 732 N N . LEU A 1 93 ? 21.031 -14.969 -2.734 1 97.5 93 LEU A N 1
ATOM 733 C CA . LEU A 1 93 ? 20.109 -15.523 -1.752 1 97.5 93 LEU A CA 1
ATOM 734 C C . LEU A 1 93 ? 20.078 -17.047 -1.832 1 97.5 93 LEU A C 1
ATOM 736 O O . LEU A 1 93 ? 20.172 -17.609 -2.92 1 97.5 93 LEU A O 1
ATOM 740 N N . GLU A 1 94 ? 19.969 -17.625 -0.711 1 96.06 94 GLU A N 1
ATOM 741 C CA . GLU A 1 94 ? 19.766 -19.062 -0.581 1 96.06 94 GLU A CA 1
ATOM 742 C C . GLU A 1 94 ? 18.734 -19.375 0.501 1 96.06 94 GLU A C 1
ATOM 744 O O . GLU A 1 94 ? 18.469 -18.547 1.371 1 96.06 94 GLU A O 1
ATOM 749 N N . LYS A 1 95 ? 18.109 -20.547 0.4 1 97.94 95 LYS A N 1
ATOM 750 C CA . LYS A 1 95 ? 17.172 -21.047 1.396 1 97.94 95 LYS A CA 1
ATOM 751 C C . LYS A 1 95 ? 16.078 -20.031 1.69 1 97.94 95 LYS A C 1
ATOM 753 O O . LYS A 1 95 ? 15.812 -19.703 2.852 1 97.94 95 LYS A O 1
ATOM 758 N N . VAL A 1 96 ? 15.516 -19.484 0.619 1 98.81 96 VAL A N 1
ATOM 759 C CA . VAL A 1 96 ? 14.492 -18.453 0.794 1 98.81 96 VAL A CA 1
ATOM 760 C C . VAL A 1 96 ? 13.141 -19.125 1.065 1 98.81 96 VAL A C 1
ATOM 762 O O . VAL A 1 96 ? 12.938 -20.297 0.729 1 98.81 96 VAL A O 1
ATOM 765 N N . ILE A 1 97 ? 12.297 -18.422 1.759 1 98.88 97 ILE A N 1
ATOM 766 C CA . ILE A 1 97 ? 10.867 -18.703 1.725 1 98.88 97 ILE A CA 1
ATOM 767 C C . ILE A 1 97 ? 10.227 -18.016 0.524 1 98.88 97 ILE A C 1
ATOM 769 O O . ILE A 1 97 ? 10.336 -16.797 0.375 1 98.88 97 ILE A O 1
ATOM 773 N N . TYR A 1 98 ? 9.688 -18.766 -0.342 1 98.94 98 TYR A N 1
ATOM 774 C CA . TYR A 1 98 ? 9.07 -18.219 -1.549 1 98.94 98 TYR A CA 1
ATOM 775 C C . TYR A 1 98 ? 7.555 -18.203 -1.428 1 98.94 98 TYR A C 1
ATOM 777 O O . TYR A 1 98 ? 6.938 -19.234 -1.119 1 98.94 98 TYR A O 1
ATOM 785 N N . PHE A 1 99 ? 6.965 -17.109 -1.594 1 98.94 99 PHE A N 1
ATOM 786 C CA . PHE A 1 99 ? 5.516 -16.922 -1.557 1 98.94 99 PHE A CA 1
ATOM 787 C C . PHE A 1 99 ? 4.992 -16.484 -2.916 1 98.94 99 PHE A C 1
ATOM 789 O O . PHE A 1 99 ? 5.07 -15.297 -3.262 1 98.94 99 PHE A O 1
ATOM 796 N N . GLY A 1 100 ? 4.41 -17.391 -3.672 1 98.94 100 GLY A N 1
ATOM 797 C CA . GLY A 1 100 ? 3.92 -17.141 -5.016 1 98.94 100 GLY A CA 1
ATOM 798 C C . GLY A 1 100 ? 2.416 -17.281 -5.145 1 98.94 100 GLY A C 1
ATOM 799 O O . GLY A 1 100 ? 1.828 -18.203 -4.594 1 98.94 100 GLY A O 1
ATOM 800 N N . HIS A 1 101 ? 1.795 -16.344 -5.793 1 98.88 101 HIS A N 1
ATOM 801 C CA . HIS A 1 101 ? 0.359 -16.375 -6.043 1 98.88 101 HIS A CA 1
ATOM 802 C C . HIS A 1 101 ? 0.054 -16.891 -7.445 1 98.88 101 HIS A C 1
ATOM 804 O O . HIS A 1 101 ? 0.675 -16.453 -8.422 1 98.88 101 HIS A O 1
ATOM 810 N N . SER A 1 102 ? -0.937 -17.844 -7.551 1 98.44 102 SER A N 1
ATOM 811 C CA . SER A 1 102 ? -1.459 -18.281 -8.844 1 98.44 102 SER A CA 1
ATOM 812 C C . SER A 1 102 ? -0.345 -18.812 -9.742 1 98.44 102 SER A C 1
ATOM 814 O O . SER A 1 102 ? 0.409 -19.703 -9.344 1 98.44 102 SER A O 1
ATOM 816 N N . MET A 1 103 ? -0.093 -18.281 -10.953 1 98.5 103 MET A N 1
ATOM 817 C CA . MET A 1 103 ? 0.965 -18.766 -11.828 1 98.5 103 MET A CA 1
ATOM 818 C C . MET A 1 103 ? 2.326 -18.672 -11.148 1 98.5 103 MET A C 1
ATOM 820 O O . MET A 1 103 ? 3.188 -19.531 -11.359 1 98.5 103 MET A O 1
ATOM 824 N N . ALA A 1 104 ? 2.51 -17.656 -10.344 1 98.81 104 ALA A N 1
ATOM 825 C CA . ALA A 1 104 ? 3.791 -17.469 -9.664 1 98.81 104 ALA A CA 1
ATOM 826 C C . ALA A 1 104 ? 4.062 -18.609 -8.688 1 98.81 104 ALA A C 1
ATOM 828 O O . ALA A 1 104 ? 5.219 -18.938 -8.422 1 98.81 104 ALA A O 1
ATOM 829 N N . ALA A 1 105 ? 3.004 -19.156 -8.102 1 98.88 105 ALA A N 1
ATOM 830 C CA . ALA A 1 105 ? 3.16 -20.328 -7.25 1 98.88 105 ALA A CA 1
ATOM 831 C C . ALA A 1 105 ? 3.834 -21.469 -8.008 1 98.88 105 ALA A C 1
ATOM 833 O O . ALA A 1 105 ? 4.793 -22.062 -7.52 1 98.88 105 ALA A O 1
ATOM 834 N N . MET A 1 106 ? 3.383 -21.703 -9.234 1 98.81 106 MET A N 1
ATOM 835 C CA . MET A 1 106 ? 3.943 -22.766 -10.047 1 98.81 106 MET A CA 1
ATOM 836 C C . MET A 1 106 ? 5.355 -22.422 -10.508 1 98.81 106 MET A C 1
ATOM 838 O O . MET A 1 106 ? 6.207 -23.312 -10.633 1 98.81 106 MET A O 1
ATOM 842 N N . VAL A 1 107 ? 5.574 -21.141 -10.75 1 98.88 107 VAL A N 1
ATOM 843 C CA . VAL A 1 107 ? 6.922 -20.688 -11.078 1 98.88 107 VAL A CA 1
ATOM 844 C C . VAL A 1 107 ? 7.883 -21.078 -9.961 1 98.88 107 VAL A C 1
ATOM 846 O O . VAL A 1 107 ? 8.992 -21.562 -10.219 1 98.88 107 VAL A O 1
ATOM 849 N N . GLY A 1 108 ? 7.469 -20.906 -8.727 1 98.88 108 GLY A N 1
ATOM 850 C CA . GLY A 1 108 ? 8.266 -21.328 -7.586 1 98.88 108 GLY A CA 1
ATOM 851 C C . GLY A 1 108 ? 8.5 -22.828 -7.539 1 98.88 108 GLY A C 1
ATOM 852 O O . GLY A 1 108 ? 9.609 -23.266 -7.238 1 98.88 108 GLY A O 1
ATOM 853 N N . CYS A 1 109 ? 7.48 -23.609 -7.82 1 98.94 109 CYS A N 1
ATOM 854 C CA . CYS A 1 109 ? 7.625 -25.062 -7.875 1 98.94 109 CYS A CA 1
ATOM 855 C C . CYS A 1 109 ? 8.688 -25.453 -8.891 1 98.94 109 CYS A C 1
ATOM 857 O O . CYS A 1 109 ? 9.586 -26.25 -8.578 1 98.94 109 CYS A O 1
ATOM 859 N N . ILE A 1 110 ? 8.609 -24.891 -10.078 1 98.88 110 ILE A N 1
ATOM 860 C CA . ILE A 1 110 ? 9.531 -25.219 -11.156 1 98.88 110 ILE A CA 1
ATOM 861 C C . ILE A 1 110 ? 10.953 -24.828 -10.758 1 98.88 110 ILE A C 1
ATOM 863 O O . ILE A 1 110 ? 11.883 -25.625 -10.898 1 98.88 110 ILE A O 1
ATOM 867 N N . ALA A 1 111 ? 11.094 -23.609 -10.227 1 98.88 111 ALA A N 1
ATOM 868 C CA . ALA A 1 111 ? 12.406 -23.109 -9.82 1 98.88 111 ALA A CA 1
ATOM 869 C C . ALA A 1 111 ? 13 -23.984 -8.711 1 98.88 111 ALA A C 1
ATOM 871 O O . ALA A 1 111 ? 14.203 -24.234 -8.688 1 98.88 111 ALA A O 1
ATOM 872 N N . SER A 1 112 ? 12.195 -24.484 -7.809 1 98.81 112 SER A N 1
ATOM 873 C CA . SER A 1 112 ? 12.664 -25.266 -6.668 1 98.81 112 SER A CA 1
ATOM 874 C C . SER A 1 112 ? 13.164 -26.625 -7.105 1 98.81 112 SER A C 1
ATOM 876 O O . SER A 1 112 ? 13.992 -27.25 -6.422 1 98.81 112 SER A O 1
ATOM 878 N N . VAL A 1 113 ? 12.625 -27.125 -8.195 1 98.81 113 VAL A N 1
ATOM 879 C CA . VAL A 1 113 ? 13.109 -28.391 -8.742 1 98.81 113 VAL A CA 1
ATOM 880 C C . VAL A 1 113 ? 14.461 -28.188 -9.422 1 98.81 113 VAL A C 1
ATOM 882 O O . VAL A 1 113 ? 15.367 -29 -9.266 1 98.81 113 VAL A O 1
ATOM 885 N N . ARG A 1 114 ? 14.594 -27.078 -10.07 1 97.94 114 ARG A N 1
ATOM 886 C CA . ARG A 1 114 ? 15.805 -26.766 -10.82 1 97.94 114 ARG A CA 1
ATOM 887 C C . ARG A 1 114 ? 16.953 -26.422 -9.875 1 97.94 114 ARG A C 1
ATOM 889 O O . ARG A 1 114 ? 18.109 -26.766 -10.133 1 97.94 114 ARG A O 1
ATOM 896 N N . ARG A 1 115 ? 16.641 -25.656 -8.906 1 98.38 115 ARG A N 1
ATOM 897 C CA . ARG A 1 115 ? 17.609 -25.203 -7.922 1 98.38 115 ARG A CA 1
ATOM 898 C C . ARG A 1 115 ? 17.094 -25.375 -6.5 1 98.38 115 ARG A C 1
ATOM 900 O O . ARG A 1 115 ? 16.812 -24.391 -5.805 1 98.38 115 ARG A O 1
ATOM 907 N N . PRO A 1 116 ? 17.062 -26.609 -6.027 1 98.06 116 PRO A N 1
ATOM 908 C CA . PRO A 1 116 ? 16.406 -26.891 -4.742 1 98.06 116 PRO A CA 1
ATOM 909 C C . PRO A 1 116 ? 17.062 -26.156 -3.576 1 98.06 116 PRO A C 1
ATOM 911 O O . PRO A 1 116 ? 16.391 -25.781 -2.621 1 98.06 116 PRO A O 1
ATOM 914 N N . GLN A 1 117 ? 18.359 -25.844 -3.684 1 97.81 117 GLN A N 1
ATOM 915 C CA . GLN A 1 117 ? 19.109 -25.266 -2.57 1 97.81 117 GLN A CA 1
ATOM 916 C C . GLN A 1 117 ? 18.703 -23.812 -2.34 1 97.81 117 GLN A C 1
ATOM 918 O O . GLN A 1 117 ? 18.984 -23.234 -1.286 1 97.81 117 GLN A O 1
ATOM 923 N N . LEU A 1 118 ? 18 -23.25 -3.273 1 98.62 118 LEU A N 1
ATOM 924 C CA . LEU A 1 118 ? 17.609 -21.859 -3.174 1 98.62 118 LEU A CA 1
ATOM 925 C C . LEU A 1 118 ? 16.359 -21.703 -2.318 1 98.62 118 LEU A C 1
ATOM 927 O O . LEU A 1 118 ? 16.031 -20.594 -1.885 1 98.62 118 LEU A O 1
ATOM 931 N N . PHE A 1 119 ? 15.688 -22.797 -2.006 1 98.81 119 PHE A N 1
ATOM 932 C CA . PHE A 1 119 ? 14.359 -22.672 -1.409 1 98.81 119 PHE A CA 1
ATOM 933 C C . PHE A 1 119 ? 14.266 -23.484 -0.122 1 98.81 119 PHE A C 1
ATOM 935 O O . PHE A 1 119 ? 14.57 -24.672 -0.112 1 98.81 119 PHE A O 1
ATOM 942 N N . GLU A 1 120 ? 13.844 -22.828 0.891 1 98.44 120 GLU A N 1
ATOM 943 C CA . GLU A 1 120 ? 13.609 -23.469 2.176 1 98.44 120 GLU A CA 1
ATOM 944 C C . GLU A 1 120 ? 12.148 -23.906 2.318 1 98.44 120 GLU A C 1
ATOM 946 O O . GLU A 1 120 ? 11.859 -24.938 2.904 1 98.44 120 GLU A O 1
ATOM 951 N N . HIS A 1 121 ? 11.273 -23.141 1.833 1 98.75 121 HIS A N 1
ATOM 952 C CA . HIS A 1 121 ? 9.836 -23.344 1.952 1 98.75 121 HIS A CA 1
ATOM 953 C C . HIS A 1 121 ? 9.078 -22.672 0.81 1 98.75 121 HIS A C 1
ATOM 955 O O . HIS A 1 121 ? 9.414 -21.547 0.419 1 98.75 121 HIS A O 1
ATOM 961 N N . LEU A 1 122 ? 8.078 -23.359 0.241 1 98.94 122 LEU A N 1
ATOM 962 C CA . LEU A 1 122 ? 7.191 -22.781 -0.77 1 98.94 122 LEU A CA 1
ATOM 963 C C . LEU A 1 122 ? 5.812 -22.5 -0.186 1 98.94 122 LEU A C 1
ATOM 965 O O . LEU A 1 122 ? 5.141 -23.422 0.304 1 98.94 122 LEU A O 1
ATOM 969 N N . LEU A 1 123 ? 5.441 -21.297 -0.1 1 98.94 123 LEU A N 1
ATOM 970 C CA . LEU A 1 123 ? 4.07 -20.875 0.14 1 98.94 123 LEU A CA 1
ATOM 971 C C . LEU A 1 123 ? 3.34 -20.625 -1.176 1 98.94 123 LEU A C 1
ATOM 973 O O . LEU A 1 123 ? 3.676 -19.688 -1.909 1 98.94 123 LEU A O 1
ATOM 977 N N . LEU A 1 124 ? 2.383 -21.453 -1.472 1 98.94 124 LEU A N 1
ATOM 978 C CA . LEU A 1 124 ? 1.663 -21.391 -2.738 1 98.94 124 LEU A CA 1
ATOM 979 C C . LEU A 1 124 ? 0.242 -20.875 -2.531 1 98.94 124 LEU A C 1
ATOM 981 O O . LEU A 1 124 ? -0.602 -21.578 -1.977 1 98.94 124 LEU A O 1
ATOM 985 N N . LEU A 1 125 ? -0.003 -19.719 -2.971 1 98.88 125 LEU A N 1
ATOM 986 C CA . LEU A 1 125 ? -1.312 -19.094 -2.814 1 98.88 125 LEU A CA 1
ATOM 987 C C . LEU A 1 125 ? -2.164 -19.297 -4.062 1 98.88 125 LEU A C 1
ATOM 989 O O . LEU A 1 125 ? -1.828 -18.797 -5.137 1 98.88 125 LEU A O 1
ATOM 993 N N . SER A 1 126 ? -3.244 -20.031 -3.947 1 98.38 126 SER A N 1
ATOM 994 C CA . SER A 1 126 ? -4.203 -20.312 -5.012 1 98.38 126 SER A CA 1
ATOM 995 C C . SER A 1 126 ? -3.502 -20.859 -6.25 1 98.38 126 SER A C 1
ATOM 997 O O . SER A 1 126 ? -3.705 -20.359 -7.359 1 98.38 126 SER A O 1
ATOM 999 N N . PRO A 1 127 ? -2.686 -21.891 -6.078 1 98.75 127 PRO A N 1
ATOM 1000 C CA . PRO A 1 127 ? -1.945 -22.438 -7.215 1 98.75 127 PRO A CA 1
ATOM 1001 C C . PRO A 1 127 ? -2.82 -23.297 -8.133 1 98.75 127 PRO A C 1
ATOM 1003 O O . PRO A 1 127 ? -3.863 -23.797 -7.707 1 98.75 127 PRO A O 1
ATOM 1006 N N . SER A 1 128 ? -2.443 -23.391 -9.336 1 98.62 128 SER A N 1
ATOM 1007 C CA . SER A 1 128 ? -3.031 -24.344 -10.273 1 98.62 128 SER A CA 1
ATOM 1008 C C . SER A 1 128 ? -1.992 -24.859 -11.266 1 98.62 128 SER A C 1
ATOM 1010 O O . SER A 1 128 ? -1.385 -24.062 -11.992 1 98.62 128 SER A O 1
ATOM 1012 N N . PRO A 1 129 ? -1.771 -26.141 -11.32 1 98.69 129 PRO A N 1
ATOM 1013 C CA . PRO A 1 129 ? -0.847 -26.688 -12.328 1 98.69 129 PRO A CA 1
ATOM 1014 C C . PRO A 1 129 ? -1.486 -26.812 -13.703 1 98.69 129 PRO A C 1
ATOM 1016 O O . PRO A 1 129 ? -0.784 -27.031 -14.695 1 98.69 129 PRO A O 1
ATOM 1019 N N . ARG A 1 130 ? -2.781 -26.734 -13.766 1 98.69 130 ARG A N 1
ATOM 1020 C CA . ARG A 1 130 ? -3.541 -26.812 -15.008 1 98.69 130 ARG A CA 1
ATOM 1021 C C . ARG A 1 130 ? -4.961 -26.281 -14.812 1 98.69 130 ARG A C 1
ATOM 1023 O O . ARG A 1 130 ? -5.688 -26.766 -13.938 1 98.69 130 ARG A O 1
ATOM 1030 N N . TYR A 1 131 ? -5.418 -25.391 -15.727 1 98.44 131 TYR A N 1
ATOM 1031 C CA .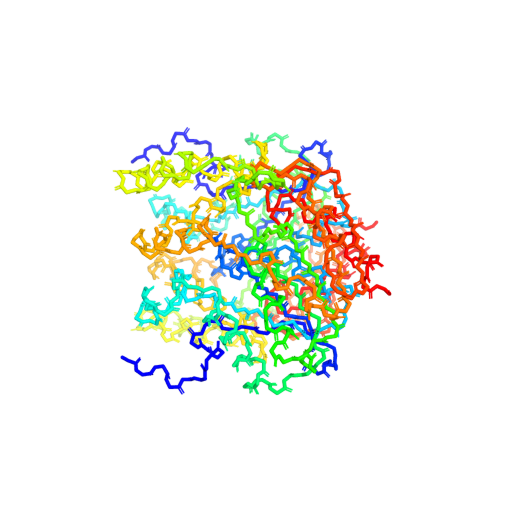 TYR A 1 131 ? -6.73 -24.781 -15.555 1 98.44 131 TYR A CA 1
ATOM 1032 C C . TYR A 1 131 ? -7.793 -25.531 -16.344 1 98.44 131 TYR A C 1
ATOM 1034 O O . TYR A 1 131 ? -8.961 -25.562 -15.945 1 98.44 131 TYR A O 1
ATOM 1042 N N . ILE A 1 132 ? -7.371 -26.125 -17.391 1 98.5 132 ILE A N 1
ATOM 1043 C CA . ILE A 1 132 ? -8.32 -26.797 -18.266 1 98.5 132 ILE A CA 1
ATOM 1044 C C . ILE A 1 132 ? -8.594 -28.203 -17.719 1 98.5 132 ILE A C 1
ATOM 1046 O O . ILE A 1 132 ? -7.664 -28.922 -17.359 1 98.5 132 ILE A O 1
ATOM 1050 N N . ASN A 1 133 ? -9.828 -28.562 -17.688 1 98.31 133 ASN A N 1
ATOM 1051 C CA . ASN A 1 133 ? -10.242 -29.906 -17.266 1 98.31 133 ASN A CA 1
ATOM 1052 C C . ASN A 1 133 ? -9.625 -30.984 -18.141 1 98.31 133 ASN A C 1
ATOM 1054 O O . ASN A 1 133 ? -9.32 -30.734 -19.312 1 98.31 133 ASN A O 1
ATOM 1058 N N . ASP A 1 134 ? -9.297 -32.062 -17.625 1 96.44 134 ASP A N 1
ATOM 1059 C CA . ASP A 1 134 ? -8.812 -33.281 -18.297 1 96.44 134 ASP A CA 1
ATOM 1060 C C . ASP A 1 134 ? -9.453 -34.531 -17.734 1 96.44 134 ASP A C 1
ATOM 1062 O O . ASP A 1 134 ? -10.297 -34.438 -16.828 1 96.44 134 ASP A O 1
ATOM 1066 N N . HIS A 1 135 ? -9.016 -35.688 -18.406 1 91.5 135 HIS A N 1
ATOM 1067 C CA . HIS A 1 135 ? -9.523 -36.938 -17.859 1 91.5 135 HIS A CA 1
ATOM 1068 C C . HIS A 1 135 ? -9.117 -37.125 -16.406 1 91.5 135 HIS A C 1
ATOM 1070 O O . HIS A 1 135 ? -7.926 -37.094 -16.078 1 91.5 135 HIS A O 1
ATOM 1076 N N . ASN A 1 136 ? -10.008 -37.094 -15.453 1 92.94 136 ASN A N 1
ATOM 1077 C CA . ASN A 1 136 ? -9.812 -37.344 -14.023 1 92.94 136 ASN A CA 1
ATOM 1078 C C . ASN A 1 136 ? -9.18 -36.125 -13.344 1 92.94 136 ASN A C 1
ATOM 1080 O O . ASN A 1 136 ? -8.398 -36.281 -12.406 1 92.94 136 ASN A O 1
ATOM 1084 N N . TYR A 1 137 ? -9.172 -35 -13.953 1 97.25 137 TYR A N 1
ATOM 1085 C CA . TYR A 1 137 ? -8.656 -33.781 -13.375 1 97.25 137 TYR A CA 1
ATOM 1086 C C . TYR A 1 137 ? -9.625 -32.625 -13.594 1 97.25 137 TYR A C 1
ATOM 1088 O O . TYR A 1 137 ? -10.07 -32.375 -14.719 1 97.25 137 TYR A O 1
ATOM 1096 N N . VAL A 1 138 ? -9.953 -31.969 -12.562 1 97.25 138 VAL A N 1
ATOM 1097 C CA . VAL A 1 138 ? -10.844 -30.812 -12.633 1 97.25 138 VAL A CA 1
ATOM 1098 C C . VAL A 1 138 ? -10.055 -29.531 -12.383 1 97.25 138 VAL A C 1
ATOM 1100 O O . VAL A 1 138 ? -9.812 -29.156 -11.227 1 97.25 138 VAL A O 1
ATOM 1103 N N . GLY A 1 139 ? -9.742 -28.875 -13.477 1 97.5 139 GLY A N 1
ATOM 1104 C CA . GLY A 1 139 ? -8.977 -27.641 -13.383 1 97.5 139 GLY A CA 1
ATOM 1105 C C . GLY A 1 139 ? -9.852 -26.406 -13.234 1 97.5 139 GLY A C 1
ATOM 1106 O O . GLY A 1 139 ? -9.391 -25.359 -12.766 1 97.5 139 GLY A O 1
ATOM 1107 N N . GLY A 1 140 ? -11.086 -26.5 -13.656 1 97 140 GLY A N 1
ATOM 1108 C CA . GLY A 1 140 ? -12.016 -25.406 -13.422 1 97 140 GLY A CA 1
ATOM 1109 C C . GLY A 1 140 ? -12.609 -24.844 -14.695 1 97 140 GLY A C 1
ATOM 1110 O O . GLY A 1 140 ? -13.648 -24.188 -14.672 1 97 140 GLY A O 1
ATOM 1111 N N . PHE A 1 141 ? -11.898 -25.109 -15.859 1 98.19 141 PHE A N 1
ATOM 1112 C CA . PHE A 1 141 ? -12.367 -24.547 -17.125 1 98.19 141 PHE A CA 1
ATOM 1113 C C . PHE A 1 141 ? -12.375 -25.594 -18.219 1 98.19 141 PHE A C 1
ATOM 1115 O O . PHE A 1 141 ? -11.555 -26.516 -18.219 1 98.19 141 PHE A O 1
ATOM 1122 N N . THR A 1 142 ? -13.328 -25.391 -19.094 1 97.88 142 THR A N 1
ATOM 1123 C CA . THR A 1 142 ? -13.234 -26.125 -20.359 1 97.88 142 THR A CA 1
ATOM 1124 C C . THR A 1 142 ? -12.375 -25.375 -21.359 1 97.88 142 THR A C 1
ATOM 1126 O O . THR A 1 142 ? -12.148 -24.172 -21.219 1 97.88 142 THR A O 1
ATOM 1129 N N . ARG A 1 143 ? -11.875 -26.156 -22.359 1 97.5 143 ARG A N 1
ATOM 1130 C CA . ARG A 1 143 ? -11.094 -25.547 -23.422 1 97.5 143 ARG A CA 1
ATOM 1131 C C . ARG A 1 143 ? -11.891 -24.422 -24.109 1 97.5 143 ARG A C 1
ATOM 1133 O O . ARG A 1 143 ? -11.352 -23.359 -24.375 1 97.5 143 ARG A O 1
ATOM 1140 N N . ASN A 1 144 ? -13.18 -24.609 -24.297 1 98 144 ASN A N 1
ATOM 1141 C CA . ASN A 1 144 ? -14.047 -23.641 -24.953 1 98 144 ASN A CA 1
ATOM 1142 C C . ASN A 1 144 ? -14.172 -22.359 -24.125 1 98 144 ASN A C 1
ATOM 1144 O O . ASN A 1 144 ? -14.195 -21.25 -24.672 1 98 144 ASN A O 1
ATOM 1148 N N . GLN A 1 145 ? -14.336 -22.531 -22.859 1 97.81 145 GLN A N 1
ATOM 1149 C CA . GLN A 1 145 ? -14.43 -21.375 -21.969 1 97.81 145 GLN A CA 1
ATOM 1150 C C . GLN A 1 145 ? -13.164 -20.531 -22.047 1 97.81 145 GLN A C 1
ATOM 1152 O O . GLN A 1 145 ? -13.242 -19.297 -22.062 1 97.81 145 GLN A O 1
ATOM 1157 N N . ILE A 1 146 ? -11.992 -21.156 -22.109 1 98.25 146 ILE A N 1
ATOM 1158 C CA . ILE A 1 146 ? -10.711 -20.469 -22.156 1 98.25 146 ILE A CA 1
ATOM 1159 C C . ILE A 1 146 ? -10.562 -19.766 -23.516 1 98.25 146 ILE A C 1
ATOM 1161 O O . ILE A 1 146 ? -10.102 -18.625 -23.578 1 98.25 146 ILE A O 1
ATOM 1165 N N . GLU A 1 147 ? -10.969 -20.422 -24.578 1 98.06 147 GLU A N 1
ATOM 1166 C CA . GLU A 1 147 ? -10.93 -19.812 -25.906 1 98.06 147 GLU A CA 1
ATOM 1167 C C . GLU A 1 147 ? -11.844 -18.594 -25.969 1 98.06 147 GLU A C 1
ATOM 1169 O O . GLU A 1 147 ? -11.508 -17.594 -26.609 1 98.06 147 GLU A O 1
ATOM 1174 N N . THR A 1 148 ? -13.008 -18.703 -25.359 1 98.06 148 THR A N 1
ATOM 1175 C CA . THR A 1 148 ? -13.93 -17.578 -25.297 1 98.06 148 THR A CA 1
ATOM 1176 C C . THR A 1 148 ? -13.305 -16.422 -24.531 1 98.06 148 THR A C 1
ATOM 1178 O O . THR A 1 148 ? -13.461 -15.258 -24.922 1 98.06 148 THR A O 1
ATOM 1181 N N . LEU A 1 149 ? -12.672 -16.797 -23.453 1 97.81 149 LEU A N 1
ATOM 1182 C CA . LEU A 1 149 ? -11.969 -15.789 -22.672 1 97.81 149 LEU A CA 1
ATOM 1183 C C . LEU A 1 149 ? -10.961 -15.039 -23.547 1 97.81 149 LEU A C 1
ATOM 1185 O O . LEU A 1 149 ? -10.922 -13.805 -23.531 1 97.81 149 LEU A O 1
ATOM 1189 N N . PHE A 1 150 ? -10.125 -15.727 -24.344 1 98.56 150 PHE A N 1
ATOM 1190 C CA . PHE A 1 150 ? -9.133 -15.109 -25.219 1 98.56 150 PHE A CA 1
ATOM 1191 C C . PHE A 1 150 ? -9.805 -14.227 -26.25 1 98.56 150 PHE A C 1
ATOM 1193 O O . PHE A 1 150 ? -9.305 -13.141 -26.578 1 98.56 150 PHE A O 1
ATOM 1200 N N . LYS A 1 151 ? -10.93 -14.672 -26.75 1 98.38 151 LYS A N 1
ATOM 1201 C CA . LYS A 1 151 ? -11.68 -13.898 -27.734 1 98.38 151 LYS A CA 1
ATOM 1202 C C . LYS A 1 151 ? -12.188 -12.586 -27.125 1 98.38 151 LYS A C 1
ATOM 1204 O O . LYS A 1 151 ? -12.125 -11.539 -27.781 1 98.38 151 LYS A O 1
ATOM 1209 N N . GLN A 1 152 ? -12.711 -12.711 -25.953 1 98.06 152 GLN A N 1
ATOM 1210 C CA . GLN A 1 152 ? -13.203 -11.523 -25.266 1 98.06 152 GLN A CA 1
ATOM 1211 C C . GLN A 1 152 ? -12.078 -10.516 -25.047 1 98.06 152 GLN A C 1
ATOM 1213 O O . GLN A 1 152 ? -12.281 -9.312 -25.234 1 98.06 152 GLN A O 1
ATOM 1218 N N . MET A 1 153 ? -10.898 -11 -24.641 1 98.38 153 MET A N 1
ATOM 1219 C CA . MET A 1 153 ? -9.742 -10.133 -24.469 1 98.38 153 MET A CA 1
ATOM 1220 C C . MET A 1 153 ? -9.398 -9.406 -25.75 1 98.38 153 MET A C 1
ATOM 1222 O O . MET A 1 153 ? -9.117 -8.203 -25.75 1 98.38 153 MET A O 1
ATOM 1226 N N . SER A 1 154 ? -9.422 -10.094 -26.844 1 97.94 154 SER A N 1
ATOM 1227 C CA . SER A 1 154 ? -9.008 -9.562 -28.141 1 97.94 154 SER A CA 1
ATOM 1228 C C . SER A 1 154 ? -10.047 -8.586 -28.688 1 97.94 154 SER A C 1
ATOM 1230 O O . SER A 1 154 ? -9.695 -7.613 -29.359 1 97.94 154 SER A O 1
ATOM 1232 N N . GLN A 1 155 ? -11.266 -8.805 -28.406 1 97.81 155 GLN A N 1
ATOM 1233 C CA . GLN A 1 155 ? -12.352 -8.023 -29 1 97.81 155 GLN A CA 1
ATOM 1234 C C . GLN A 1 155 ? -12.523 -6.695 -28.25 1 97.81 155 GLN A C 1
ATOM 1236 O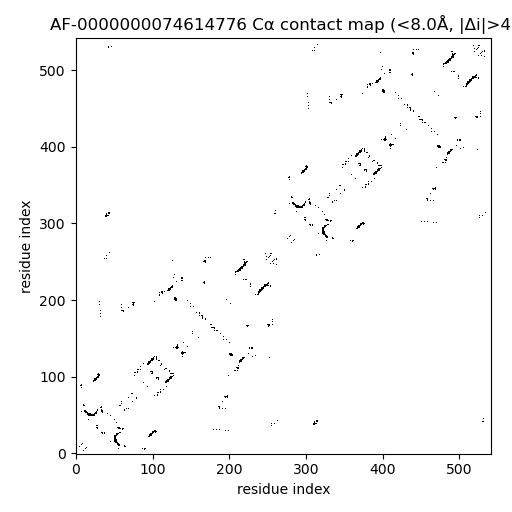 O . GLN A 1 155 ? -12.727 -5.652 -28.875 1 97.81 155 GLN A O 1
ATOM 1241 N N . ASN A 1 156 ? -12.539 -6.773 -26.953 1 98.12 156 ASN A N 1
ATOM 1242 C CA . ASN A 1 156 ? -12.695 -5.594 -26.109 1 98.12 156 ASN A CA 1
ATOM 1243 C C . ASN A 1 156 ? -11.969 -5.75 -24.781 1 98.12 156 ASN A C 1
ATOM 1245 O O . ASN A 1 156 ? -12.586 -6.082 -23.766 1 98.12 156 ASN A O 1
ATOM 1249 N N . TYR A 1 157 ? -10.781 -5.332 -24.766 1 98.38 157 TYR A N 1
ATOM 1250 C CA . TYR A 1 157 ? -9.891 -5.559 -23.641 1 98.38 157 TYR A CA 1
ATOM 1251 C C . TYR A 1 157 ? -10.406 -4.859 -22.375 1 98.38 157 TYR A C 1
ATOM 1253 O O . TYR A 1 157 ? -10.383 -5.434 -21.297 1 98.38 157 TYR A O 1
ATOM 1261 N N . THR A 1 158 ? -10.867 -3.643 -22.516 1 98.06 158 THR A N 1
ATOM 1262 C CA . THR A 1 158 ? -11.352 -2.873 -21.375 1 98.06 158 THR A CA 1
ATOM 1263 C C . THR A 1 158 ? -12.555 -3.559 -20.734 1 98.06 158 THR A C 1
ATOM 1265 O O . THR A 1 158 ? -12.609 -3.707 -19.516 1 98.06 158 THR A O 1
ATOM 1268 N N . SER A 1 159 ? -13.484 -3.98 -21.562 1 97.75 159 SER A N 1
ATOM 1269 C CA . SER A 1 159 ? -14.656 -4.676 -21.062 1 97.75 159 SER A CA 1
ATOM 1270 C C . SER A 1 159 ? -14.273 -6.004 -20.406 1 97.75 159 SER A C 1
ATOM 1272 O O . SER A 1 159 ? -14.82 -6.371 -19.359 1 97.75 159 SER A O 1
ATOM 1274 N N . TRP A 1 160 ? -13.43 -6.719 -21.031 1 98.12 160 TRP A N 1
ATOM 1275 C CA . TRP A 1 160 ? -12.953 -7.973 -20.453 1 98.12 160 TRP A CA 1
ATOM 1276 C C . TRP A 1 160 ? -12.312 -7.742 -19.094 1 98.12 160 TRP A C 1
ATOM 1278 O O . TRP A 1 160 ? -12.602 -8.461 -18.141 1 98.12 160 TRP A O 1
ATOM 1288 N N . ALA A 1 161 ? -11.398 -6.75 -19.016 1 97.94 161 ALA A N 1
ATOM 1289 C CA . ALA A 1 161 ? -10.68 -6.465 -17.781 1 97.94 161 ALA A CA 1
ATOM 1290 C C . ALA A 1 161 ? -11.656 -6.195 -16.641 1 97.94 161 ALA A C 1
ATOM 1292 O O . ALA A 1 161 ? -11.469 -6.699 -15.523 1 97.94 161 ALA A O 1
ATOM 1293 N N . HIS A 1 162 ? -12.672 -5.445 -16.875 1 95.75 162 HIS A N 1
ATOM 1294 C CA . HIS A 1 162 ? -13.688 -5.16 -15.875 1 95.75 162 HIS A CA 1
ATOM 1295 C C . HIS A 1 162 ? -14.391 -6.434 -15.422 1 95.75 162 HIS A C 1
ATOM 1297 O O . HIS A 1 162 ? -14.484 -6.707 -14.227 1 95.75 162 HIS A O 1
ATOM 1303 N N . SER A 1 163 ? -14.883 -7.188 -16.391 1 95.19 163 SER A N 1
ATOM 1304 C CA . SER A 1 163 ? -15.625 -8.406 -16.094 1 95.19 163 SER A CA 1
ATOM 1305 C C . SER A 1 163 ? -14.742 -9.422 -15.359 1 95.19 163 SER A C 1
ATOM 1307 O O . SER A 1 163 ? -15.195 -10.062 -14.414 1 95.19 163 SER A O 1
ATOM 1309 N N . PHE A 1 164 ? -13.531 -9.555 -15.836 1 96.31 164 PHE A N 1
ATOM 1310 C CA . PHE A 1 164 ? -12.602 -10.516 -15.25 1 96.31 164 PHE A CA 1
ATOM 1311 C C . PHE A 1 164 ? -12.266 -10.117 -13.812 1 96.31 164 PHE A C 1
ATOM 1313 O O . PHE A 1 164 ? -12.195 -10.977 -12.93 1 96.31 164 PHE A O 1
ATOM 1320 N N . ALA A 1 165 ? -12.016 -8.82 -13.57 1 96.44 165 ALA A N 1
ATOM 1321 C CA . ALA A 1 165 ? -11.719 -8.328 -12.227 1 96.44 165 ALA A CA 1
ATOM 1322 C C . ALA A 1 165 ? -12.875 -8.625 -11.266 1 96.44 165 ALA A C 1
ATOM 1324 O O . ALA A 1 165 ? -12.648 -9.133 -10.164 1 96.44 165 ALA A O 1
ATOM 1325 N N . VAL A 1 166 ? -14.094 -8.383 -11.711 1 94.62 166 VAL A N 1
ATOM 1326 C CA . VAL A 1 166 ? -15.281 -8.594 -10.891 1 94.62 166 VAL A CA 1
ATOM 1327 C C . VAL A 1 166 ? -15.422 -10.086 -10.57 1 94.62 166 VAL A C 1
ATOM 1329 O O . VAL A 1 166 ? -15.711 -10.453 -9.43 1 94.62 166 VAL A O 1
ATOM 1332 N N . GLN A 1 167 ? -15.148 -10.914 -11.516 1 93.31 167 GLN A N 1
ATOM 1333 C CA . GLN A 1 167 ? -15.336 -12.352 -11.359 1 93.31 167 GLN A CA 1
ATOM 1334 C C . GLN A 1 167 ? -14.258 -12.961 -10.469 1 93.31 167 GLN A C 1
ATOM 1336 O O . GLN A 1 167 ? -14.508 -13.914 -9.734 1 93.31 167 GLN A O 1
ATOM 1341 N N . SER A 1 168 ? -13.086 -12.367 -10.57 1 94.69 168 SER A N 1
ATOM 1342 C CA . SER A 1 168 ? -11.938 -12.969 -9.898 1 94.69 168 SER A CA 1
ATOM 1343 C C . SER A 1 168 ? -11.883 -12.562 -8.43 1 94.69 168 SER A C 1
ATOM 1345 O O . SER A 1 168 ? -11.336 -13.297 -7.598 1 94.69 168 SER A O 1
ATOM 1347 N N . ILE A 1 169 ? -12.414 -11.227 -8.266 1 89.5 169 ILE A N 1
ATOM 1348 C CA . ILE A 1 169 ? -12.391 -10.672 -6.914 1 89.5 169 ILE A CA 1
ATOM 1349 C C . ILE A 1 169 ? -13.711 -10.961 -6.211 1 89.5 169 ILE A C 1
ATOM 1351 O O . ILE A 1 169 ? -14.75 -11.102 -6.863 1 89.5 169 ILE A O 1
ATOM 1355 N N . ALA A 1 170 ? -13.797 -11.32 -4.977 1 74.75 170 ALA A N 1
ATOM 1356 C CA . ALA A 1 170 ? -15.055 -11.438 -4.25 1 74.75 170 ALA A CA 1
ATOM 1357 C C . ALA A 1 170 ? -15.945 -10.227 -4.488 1 74.75 170 ALA A C 1
ATOM 1359 O O . ALA A 1 170 ? -15.461 -9.094 -4.551 1 74.75 170 ALA A O 1
ATOM 1360 N N . LEU A 1 171 ? -17.281 -10.336 -4.828 1 67.44 171 LEU A N 1
ATOM 1361 C CA . LEU A 1 171 ? -18.234 -9.367 -5.352 1 67.44 171 LEU A CA 1
ATOM 1362 C C . LEU A 1 171 ? -18.328 -8.156 -4.434 1 67.44 171 LEU A C 1
ATOM 1364 O O . LEU A 1 171 ? -18.547 -7.035 -4.898 1 67.44 171 LEU A O 1
ATOM 1368 N N . ASN A 1 172 ? -18.031 -8.25 -3.311 1 76.56 172 ASN A N 1
ATOM 1369 C CA . ASN A 1 172 ? -18.375 -7.117 -2.461 1 76.56 172 ASN A CA 1
ATOM 1370 C C . ASN A 1 172 ? -17.141 -6.301 -2.074 1 76.56 172 ASN A C 1
ATOM 1372 O O . ASN A 1 172 ? -17.25 -5.355 -1.289 1 76.56 172 ASN A O 1
ATOM 1376 N N . ASP A 1 173 ? -16.094 -6.453 -2.77 1 86.75 173 ASP A N 1
ATOM 1377 C CA . ASP A 1 173 ? -14.898 -5.691 -2.402 1 86.75 173 ASP A CA 1
ATOM 1378 C C . ASP A 1 173 ? -14.531 -4.684 -3.492 1 86.75 173 ASP A C 1
ATOM 1380 O O . ASP A 1 173 ? -13.633 -4.934 -4.297 1 86.75 173 ASP A O 1
ATOM 1384 N N . ARG A 1 174 ? -15.141 -3.512 -3.467 1 88.5 174 ARG A N 1
ATOM 1385 C CA . ARG A 1 174 ? -15 -2.502 -4.508 1 88.5 174 ARG A CA 1
ATOM 1386 C C . ARG A 1 174 ? -13.547 -2.062 -4.648 1 88.5 174 ARG A C 1
ATOM 1388 O O . ARG A 1 174 ? -13.062 -1.848 -5.762 1 88.5 174 ARG A O 1
ATOM 1395 N N . ASN A 1 175 ? -12.844 -1.922 -3.555 1 89.69 175 ASN A N 1
ATOM 1396 C CA . ASN A 1 175 ? -11.453 -1.492 -3.598 1 89.69 175 ASN A CA 1
ATOM 1397 C C . ASN A 1 175 ? -10.57 -2.525 -4.289 1 89.69 175 ASN A C 1
ATOM 1399 O O . ASN A 1 175 ? -9.75 -2.178 -5.148 1 89.69 175 ASN A O 1
ATOM 1403 N N . ALA A 1 176 ? -10.742 -3.756 -3.908 1 93.88 176 ALA A N 1
ATOM 1404 C CA . ALA A 1 176 ? -9.938 -4.82 -4.504 1 93.88 176 ALA A CA 1
ATOM 1405 C C . ALA A 1 176 ? -10.25 -4.977 -5.988 1 93.88 176 ALA A C 1
ATOM 1407 O O . ALA A 1 176 ? -9.344 -5.18 -6.801 1 93.88 176 ALA A O 1
ATOM 1408 N N . ILE A 1 177 ? -11.539 -4.848 -6.371 1 95.25 177 ILE A N 1
ATOM 1409 C CA . ILE A 1 177 ? -11.953 -4.953 -7.77 1 95.25 177 ILE A CA 1
ATOM 1410 C C . ILE A 1 177 ? -11.32 -3.826 -8.578 1 95.25 177 ILE A C 1
ATOM 1412 O O . ILE A 1 177 ? -10.719 -4.066 -9.633 1 95.25 177 ILE A O 1
ATOM 1416 N N . SER A 1 178 ? -11.469 -2.627 -8.062 1 93.75 178 SER A N 1
ATOM 1417 C CA . SER A 1 178 ? -10.906 -1.474 -8.758 1 93.75 178 SER A CA 1
ATOM 1418 C C . SER A 1 178 ? -9.391 -1.602 -8.898 1 93.75 178 SER A C 1
ATOM 1420 O O . SER A 1 178 ? -8.828 -1.262 -9.938 1 93.75 178 SER A O 1
ATOM 1422 N N . PHE A 1 179 ? -8.758 -2.041 -7.852 1 93.56 179 PHE A N 1
ATOM 1423 C CA . PHE A 1 179 ? -7.309 -2.225 -7.871 1 93.56 179 PHE A CA 1
ATOM 1424 C C . PHE A 1 179 ? -6.902 -3.188 -8.977 1 93.56 179 PHE A C 1
ATOM 1426 O O . PHE A 1 179 ? -6.039 -2.869 -9.797 1 93.56 179 PHE A O 1
ATOM 1433 N N . PHE A 1 180 ? -7.523 -4.316 -8.977 1 96.75 180 PHE A N 1
ATOM 1434 C CA . PHE A 1 180 ? -7.152 -5.348 -9.938 1 96.75 180 PHE A CA 1
ATOM 1435 C C . PHE A 1 180 ? -7.492 -4.914 -11.359 1 96.75 180 PHE A C 1
ATOM 1437 O O . PHE A 1 180 ? -6.695 -5.102 -12.281 1 96.75 180 PHE A O 1
ATOM 1444 N N . GLU A 1 181 ? -8.68 -4.336 -11.516 1 96.69 181 GLU A N 1
ATOM 1445 C CA . GLU A 1 181 ? -9.086 -3.826 -12.828 1 96.69 181 GLU A CA 1
ATOM 1446 C C . GLU A 1 181 ? -8.07 -2.826 -13.367 1 96.69 181 GLU A C 1
ATOM 1448 O O . GLU A 1 181 ? -7.668 -2.912 -14.531 1 96.69 181 GLU A O 1
ATOM 1453 N N . ASN A 1 182 ? -7.668 -1.945 -12.516 1 95.56 182 ASN A N 1
ATOM 1454 C CA . ASN A 1 182 ? -6.699 -0.938 -12.938 1 95.56 182 ASN A CA 1
ATOM 1455 C C . ASN A 1 182 ? -5.363 -1.567 -13.32 1 95.56 182 ASN A C 1
ATOM 1457 O O . ASN A 1 182 ? -4.703 -1.113 -14.258 1 95.56 182 ASN A O 1
ATOM 1461 N N . SER A 1 183 ? -4.945 -2.533 -12.562 1 97.25 183 SER A N 1
ATOM 1462 C CA . SER A 1 183 ? -3.709 -3.24 -12.891 1 97.25 183 SER A CA 1
ATOM 1463 C C . SER A 1 183 ? -3.781 -3.875 -14.273 1 97.25 183 SER A C 1
ATOM 1465 O O . SER A 1 183 ? -2.834 -3.777 -15.055 1 97.25 183 SER A O 1
ATOM 1467 N N . LEU A 1 184 ? -4.879 -4.531 -14.547 1 98.12 184 LEU A N 1
ATOM 1468 C CA . LEU A 1 184 ? -5.086 -5.141 -15.859 1 98.12 184 LEU A CA 1
ATOM 1469 C C . LEU A 1 184 ? -5.062 -4.086 -16.953 1 98.12 184 LEU A C 1
ATOM 1471 O O . LEU A 1 184 ? -4.441 -4.289 -18 1 98.12 184 LEU A O 1
ATOM 1475 N N . LEU A 1 185 ? -5.688 -2.959 -16.703 1 98.12 185 LEU A N 1
ATOM 1476 C CA . LEU A 1 185 ? -5.844 -1.921 -17.719 1 98.12 185 LEU A CA 1
ATOM 1477 C C . LEU A 1 185 ? -4.508 -1.241 -18 1 98.12 185 LEU A C 1
ATOM 1479 O O . LEU A 1 185 ? -4.336 -0.629 -19.062 1 98.12 185 LEU A O 1
ATOM 1483 N N . ARG A 1 186 ? -3.605 -1.326 -17.078 1 97.19 186 ARG A N 1
ATOM 1484 C CA . ARG A 1 186 ? -2.279 -0.748 -17.281 1 97.19 186 ARG A CA 1
ATOM 1485 C C . ARG A 1 186 ? -1.405 -1.654 -18.141 1 97.19 186 ARG A C 1
ATOM 1487 O O . ARG A 1 186 ? -0.354 -1.231 -18.625 1 97.19 186 ARG A O 1
ATOM 1494 N N . MET A 1 187 ? -1.76 -2.906 -18.297 1 97.69 187 MET A N 1
ATOM 1495 C CA . MET A 1 187 ? -0.967 -3.824 -19.109 1 97.69 187 MET A CA 1
ATOM 1496 C C . MET A 1 187 ? -1.14 -3.525 -20.594 1 97.69 187 MET A C 1
ATOM 1498 O O . MET A 1 187 ? -2.184 -3.023 -21.016 1 97.69 187 MET A O 1
ATOM 1502 N N . ASP A 1 188 ? -0.026 -3.775 -21.344 1 97.06 188 ASP A N 1
ATOM 1503 C CA . ASP A 1 188 ? -0.191 -3.869 -22.781 1 97.06 188 ASP A CA 1
ATOM 1504 C C . ASP A 1 188 ? -1.139 -5.008 -23.156 1 97.06 188 ASP A C 1
ATOM 1506 O O . ASP A 1 188 ? -0.903 -6.16 -22.797 1 97.06 188 ASP A O 1
ATOM 1510 N N . PRO A 1 189 ? -2.244 -4.695 -23.844 1 97.88 189 PRO A N 1
ATOM 1511 C CA . PRO A 1 189 ? -3.25 -5.723 -24.109 1 97.88 189 PRO A CA 1
ATOM 1512 C C . PRO A 1 189 ? -2.67 -6.938 -24.844 1 97.88 189 PRO A C 1
ATOM 1514 O O . PRO A 1 189 ? -3.088 -8.07 -24.578 1 97.88 189 PRO A O 1
ATOM 1517 N N . ASP A 1 190 ? -1.733 -6.715 -25.734 1 97.5 190 ASP A N 1
ATOM 1518 C CA . ASP A 1 190 ? -1.139 -7.836 -26.453 1 97.5 190 ASP A CA 1
ATOM 1519 C C . ASP A 1 190 ? -0.29 -8.703 -25.516 1 97.5 190 ASP A C 1
ATOM 1521 O O . ASP A 1 190 ? -0.333 -9.93 -25.594 1 97.5 190 ASP A O 1
ATOM 1525 N N . ILE A 1 191 ? 0.513 -8.078 -24.688 1 98.12 191 ILE A N 1
ATOM 1526 C CA . ILE A 1 191 ? 1.319 -8.805 -23.703 1 98.12 191 ILE A CA 1
ATOM 1527 C C . ILE A 1 191 ? 0.406 -9.539 -22.734 1 98.12 191 ILE A C 1
ATOM 1529 O O . ILE A 1 191 ? 0.656 -10.703 -22.391 1 98.12 191 ILE A O 1
ATOM 1533 N N . SER A 1 192 ? -0.655 -8.82 -22.328 1 98.38 192 SER A N 1
ATOM 1534 C CA . SER A 1 192 ? -1.621 -9.43 -21.422 1 98.38 192 SER A CA 1
ATOM 1535 C C . SER A 1 192 ? -2.227 -10.695 -22.016 1 98.38 192 SER A C 1
ATOM 1537 O O . SER A 1 192 ? -2.318 -11.727 -21.344 1 98.38 192 SER A O 1
ATOM 1539 N N . LEU A 1 193 ? -2.656 -10.602 -23.266 1 98.44 193 LEU A N 1
ATOM 1540 C CA . LEU A 1 193 ? -3.26 -11.75 -23.938 1 98.44 193 LEU A CA 1
ATOM 1541 C C . LEU A 1 193 ? -2.262 -12.891 -24.047 1 98.44 193 LEU A C 1
ATOM 1543 O O . LEU A 1 193 ? -2.602 -14.047 -23.797 1 98.44 193 LEU A O 1
ATOM 1547 N N . ASP A 1 194 ? -1.088 -12.578 -24.438 1 98.19 194 ASP A N 1
ATOM 1548 C CA . ASP A 1 194 ? -0.05 -13.594 -24.578 1 98.19 194 ASP A CA 1
ATOM 1549 C C . ASP A 1 194 ? 0.231 -14.273 -23.234 1 98.19 194 ASP A C 1
ATOM 1551 O O . ASP A 1 194 ? 0.341 -15.5 -23.172 1 98.19 194 ASP A O 1
ATOM 1555 N N . ALA A 1 195 ? 0.427 -13.516 -22.203 1 98.44 195 ALA A N 1
ATOM 1556 C CA . ALA A 1 195 ? 0.663 -14.062 -20.875 1 98.44 195 ALA A CA 1
ATOM 1557 C C . ALA A 1 195 ? -0.517 -14.906 -20.406 1 98.44 195 ALA A C 1
ATOM 1559 O O . ALA A 1 195 ? -0.329 -15.961 -19.781 1 98.44 195 ALA A O 1
ATOM 1560 N N . ALA A 1 196 ? -1.744 -14.43 -20.688 1 98.62 196 ALA A N 1
ATOM 1561 C CA . ALA A 1 196 ? -2.936 -15.195 -20.344 1 98.62 196 ALA A CA 1
ATOM 1562 C C . ALA A 1 196 ? -2.928 -16.562 -21.016 1 98.62 196 ALA A C 1
ATOM 1564 O O . ALA A 1 196 ? -3.291 -17.562 -20.406 1 98.62 196 ALA A O 1
ATOM 1565 N N . LYS A 1 197 ? -2.561 -16.562 -22.25 1 98.62 197 LYS A N 1
ATOM 1566 C CA . LYS A 1 197 ? -2.467 -17.828 -22.969 1 98.62 197 LYS A CA 1
ATOM 1567 C C . LYS A 1 197 ? -1.474 -18.781 -22.297 1 98.62 197 LYS A C 1
ATOM 1569 O O . LYS A 1 197 ? -1.748 -19.969 -22.125 1 98.62 197 LYS A O 1
ATOM 1574 N N . THR A 1 198 ? -0.347 -18.25 -21.938 1 98.5 198 THR A N 1
ATOM 1575 C CA . THR A 1 198 ? 0.645 -19.047 -21.234 1 98.5 198 THR A CA 1
ATOM 1576 C C . THR A 1 198 ? 0.059 -19.625 -19.938 1 98.5 198 THR A C 1
ATOM 1578 O O . THR A 1 198 ? 0.261 -20.797 -19.625 1 98.5 198 THR A O 1
ATOM 1581 N N . VAL A 1 199 ? -0.69 -18.859 -19.188 1 98.5 199 VAL A N 1
ATOM 1582 C CA . VAL A 1 199 ? -1.253 -19.234 -17.906 1 98.5 199 VAL A CA 1
ATOM 1583 C C . VAL A 1 199 ? -2.322 -20.312 -18.094 1 98.5 199 VAL A C 1
ATOM 1585 O O . VAL A 1 199 ? -2.221 -21.406 -17.547 1 98.5 199 VAL A O 1
ATOM 1588 N N . PHE A 1 200 ? -3.285 -20.062 -19 1 98.44 200 PHE A N 1
ATOM 1589 C CA . PHE A 1 200 ? -4.5 -20.859 -19.016 1 98.44 200 PHE A CA 1
ATOM 1590 C C . PHE A 1 200 ? -4.293 -22.125 -19.828 1 98.44 200 PHE A C 1
ATOM 1592 O O . PHE A 1 200 ? -5.008 -23.125 -19.641 1 98.44 200 PHE A O 1
ATOM 1599 N N . LEU A 1 201 ? -3.287 -22.125 -20.688 1 97.94 201 LEU A N 1
ATOM 1600 C CA . LEU A 1 201 ? -3.088 -23.297 -21.531 1 97.94 201 LEU A CA 1
ATOM 1601 C C . LEU A 1 201 ? -1.987 -24.188 -20.969 1 97.94 201 LEU A C 1
ATOM 1603 O O . LEU A 1 201 ? -1.718 -25.266 -21.516 1 97.94 201 LEU A O 1
ATOM 1607 N N . SER A 1 202 ? -1.409 -23.828 -19.875 1 96.69 202 SER A N 1
ATOM 1608 C CA . SER A 1 202 ? -0.281 -24.562 -19.328 1 96.69 202 SER A CA 1
ATOM 1609 C C . SER A 1 202 ? -0.742 -25.844 -18.641 1 96.69 202 SER A C 1
ATOM 1611 O O . SER A 1 202 ? -1.897 -25.953 -18.234 1 96.69 202 SER A O 1
ATOM 1613 N N . ASP A 1 203 ? 0.122 -26.844 -18.672 1 98.12 203 ASP A N 1
ATOM 1614 C CA . ASP A 1 203 ? -0.032 -28.094 -17.922 1 98.12 203 ASP A CA 1
ATOM 1615 C C . ASP A 1 203 ? 1.282 -28.5 -17.266 1 98.12 203 ASP A C 1
ATOM 1617 O O . ASP A 1 203 ? 2.207 -28.953 -17.938 1 98.12 203 ASP A O 1
ATOM 1621 N N . TRP A 1 204 ? 1.339 -28.297 -15.961 1 98.44 204 TRP A N 1
ATOM 1622 C CA . TRP A 1 204 ? 2.57 -28.578 -15.234 1 98.44 204 TRP A CA 1
ATOM 1623 C C . TRP A 1 204 ? 2.336 -29.641 -14.164 1 98.44 204 TRP A C 1
ATOM 1625 O O . TRP A 1 204 ? 3.092 -29.734 -13.195 1 98.44 204 TRP A O 1
ATOM 1635 N N . ARG A 1 205 ? 1.315 -30.438 -14.273 1 98.5 205 ARG A N 1
ATOM 1636 C CA . ARG A 1 205 ? 1.014 -31.484 -13.312 1 98.5 205 ARG A CA 1
ATOM 1637 C C . ARG A 1 205 ? 2.193 -32.438 -13.156 1 98.5 205 ARG A C 1
ATOM 1639 O O . ARG A 1 205 ? 2.475 -32.906 -12.055 1 98.5 205 ARG A O 1
ATOM 1646 N N . TRP A 1 206 ? 2.945 -32.594 -14.258 1 98.06 206 TRP A N 1
ATOM 1647 C CA . TRP A 1 206 ? 4.023 -33.594 -14.273 1 98.06 206 TRP A CA 1
ATOM 1648 C C . TRP A 1 206 ? 5.148 -33.156 -13.328 1 98.06 206 TRP A C 1
ATOM 1650 O O . TRP A 1 206 ? 5.965 -34 -12.93 1 98.06 206 TRP A O 1
ATOM 1660 N N . ILE A 1 207 ? 5.301 -31.891 -12.93 1 98.56 207 ILE A N 1
ATOM 1661 C CA . ILE A 1 207 ? 6.434 -31.406 -12.148 1 98.56 207 ILE A CA 1
ATOM 1662 C C . ILE A 1 207 ? 6.191 -31.688 -10.672 1 98.56 207 ILE A C 1
ATOM 1664 O O . ILE A 1 207 ? 7.133 -31.672 -9.867 1 98.56 207 ILE A O 1
ATOM 1668 N N . LEU A 1 208 ? 4.914 -31.844 -10.258 1 98.81 208 LEU A N 1
ATOM 1669 C CA . LEU A 1 208 ? 4.492 -31.844 -8.859 1 98.81 208 LEU A CA 1
ATOM 1670 C C . LEU A 1 208 ? 5.246 -32.906 -8.062 1 98.81 208 LEU A C 1
ATOM 1672 O O . LEU A 1 208 ? 5.793 -32.625 -6.996 1 98.81 208 LEU A O 1
ATOM 1676 N N . PRO A 1 209 ? 5.414 -34.156 -8.617 1 98.81 209 PRO A N 1
ATOM 1677 C CA . PRO A 1 209 ? 6.117 -35.156 -7.832 1 98.81 209 PRO A CA 1
ATOM 1678 C C . PRO A 1 209 ? 7.598 -34.844 -7.645 1 98.81 209 PRO A C 1
ATOM 1680 O O . PRO A 1 209 ? 8.258 -35.469 -6.797 1 98.81 209 PRO A O 1
ATOM 1683 N N . LYS A 1 210 ? 8.078 -33.906 -8.406 1 98.81 210 LYS A N 1
ATOM 1684 C CA . LYS A 1 210 ? 9.5 -33.562 -8.359 1 98.81 210 LYS A CA 1
ATOM 1685 C C . LYS A 1 210 ? 9.766 -32.438 -7.379 1 98.81 210 LYS A C 1
ATOM 1687 O O . LYS A 1 210 ? 10.914 -32.094 -7.098 1 98.81 210 LYS A O 1
ATOM 1692 N N . VAL A 1 211 ? 8.75 -31.859 -6.836 1 98.88 211 VAL A N 1
ATOM 1693 C CA . VAL A 1 211 ? 8.891 -30.766 -5.875 1 98.88 211 VAL A CA 1
ATOM 1694 C C . VAL A 1 211 ? 9.039 -31.344 -4.465 1 98.88 211 VAL A C 1
ATOM 1696 O O . VAL A 1 211 ? 8.062 -31.797 -3.867 1 98.88 211 VAL A O 1
ATOM 1699 N N . PHE A 1 212 ? 10.25 -31.234 -3.988 1 98.69 212 PHE A N 1
ATOM 1700 C CA . PHE A 1 212 ? 10.508 -31.844 -2.688 1 98.69 212 PHE A CA 1
ATOM 1701 C C . PHE A 1 212 ? 10.609 -30.781 -1.603 1 98.69 212 PHE A C 1
ATOM 1703 O O . PHE A 1 212 ? 10.555 -31.094 -0.411 1 98.69 212 PHE A O 1
ATOM 1710 N N . THR A 1 213 ? 10.805 -29.547 -1.961 1 98.69 213 THR A N 1
ATOM 1711 C CA . THR A 1 213 ? 10.828 -28.469 -0.982 1 98.69 213 THR A CA 1
ATOM 1712 C C . THR A 1 213 ? 9.539 -28.469 -0.159 1 98.69 213 THR A C 1
ATOM 1714 O O . THR A 1 213 ? 8.445 -28.594 -0.709 1 98.69 213 THR A O 1
ATOM 1717 N N . PRO A 1 214 ? 9.688 -28.391 1.224 1 98.69 214 PRO A N 1
ATOM 1718 C CA . PRO A 1 214 ? 8.469 -28.281 2.027 1 98.69 214 PRO A CA 1
ATOM 1719 C C . PRO A 1 214 ? 7.523 -27.203 1.513 1 98.69 214 PRO A C 1
ATOM 1721 O O . PRO A 1 214 ? 7.961 -26.094 1.18 1 98.69 214 PRO A O 1
ATOM 1724 N N . THR A 1 215 ? 6.227 -27.562 1.43 1 98.81 215 THR A N 1
ATOM 1725 C CA . THR A 1 215 ? 5.273 -26.703 0.746 1 98.81 215 THR A CA 1
ATOM 1726 C C . THR A 1 215 ? 4.016 -26.5 1.591 1 98.81 215 THR A C 1
ATOM 1728 O O . THR A 1 215 ? 3.539 -27.438 2.229 1 98.81 215 THR A O 1
ATOM 1731 N N . THR A 1 216 ? 3.5 -25.297 1.697 1 98.94 216 THR A N 1
ATOM 1732 C CA . THR A 1 216 ? 2.17 -25 2.219 1 98.94 216 THR A CA 1
ATOM 1733 C C . THR A 1 216 ? 1.288 -24.391 1.133 1 98.94 216 THR A C 1
ATOM 1735 O O . THR A 1 216 ? 1.628 -23.344 0.561 1 98.94 216 THR A O 1
ATOM 1738 N N . ILE A 1 217 ? 0.189 -25.031 0.805 1 98.88 217 ILE A N 1
ATOM 1739 C CA . ILE A 1 217 ? -0.819 -24.516 -0.114 1 98.88 217 ILE A CA 1
ATOM 1740 C C . ILE A 1 217 ? -1.882 -23.75 0.665 1 98.88 217 ILE A C 1
ATOM 1742 O O . ILE A 1 217 ? -2.391 -24.234 1.679 1 98.88 217 ILE A O 1
ATOM 1746 N N . ILE A 1 218 ? -2.145 -22.562 0.269 1 98.81 218 ILE A N 1
ATOM 1747 C CA . ILE A 1 218 ? -3.188 -21.734 0.859 1 98.81 218 ILE A CA 1
ATOM 1748 C C . ILE A 1 218 ? -4.176 -21.297 -0.222 1 98.81 218 ILE A C 1
ATOM 1750 O O . ILE A 1 218 ? -3.773 -20.875 -1.31 1 98.81 218 ILE A O 1
ATOM 1754 N N . LYS A 1 219 ? -5.434 -21.406 -0.019 1 97.38 219 LYS A N 1
ATOM 1755 C CA . LYS A 1 219 ? -6.414 -20.953 -1.003 1 97.38 219 LYS A CA 1
ATOM 1756 C C . LYS A 1 219 ? -7.734 -20.578 -0.333 1 97.38 219 LYS A C 1
ATOM 1758 O O . LYS A 1 219 ? -8.031 -21.047 0.765 1 97.38 219 LYS A O 1
ATOM 1763 N N . SER A 1 220 ? -8.516 -19.703 -0.944 1 96.81 220 SER A N 1
ATOM 1764 C CA . SER A 1 220 ? -9.867 -19.391 -0.502 1 96.81 220 SER A CA 1
ATOM 1765 C C . SER A 1 220 ? -10.805 -20.562 -0.69 1 96.81 220 SER A C 1
ATOM 1767 O O . SER A 1 220 ? -10.688 -21.312 -1.66 1 96.81 220 SER A O 1
ATOM 1769 N N . LYS A 1 221 ? -11.711 -20.672 0.158 1 96.56 221 LYS A N 1
ATOM 1770 C CA . LYS A 1 221 ? -12.727 -21.719 0.077 1 96.56 221 LYS A CA 1
ATOM 1771 C C . LYS A 1 221 ? -13.508 -21.641 -1.231 1 96.56 221 LYS A C 1
ATOM 1773 O O . LYS A 1 221 ? -13.781 -22.656 -1.867 1 96.56 221 LYS A O 1
ATOM 1778 N N . ILE A 1 222 ? -13.852 -20.406 -1.543 1 95.06 222 ILE A N 1
ATOM 1779 C CA . ILE A 1 222 ? -14.547 -20.172 -2.801 1 95.06 222 ILE A CA 1
ATOM 1780 C C . ILE A 1 222 ? -13.648 -19.359 -3.738 1 95.06 222 ILE A C 1
ATOM 1782 O O . ILE A 1 222 ? -13.469 -18.156 -3.553 1 95.06 222 ILE A O 1
ATOM 1786 N N . ASP A 1 223 ? -13.102 -19.938 -4.727 1 95.88 223 ASP A N 1
ATOM 1787 C CA . ASP A 1 223 ? -12.227 -19.375 -5.75 1 95.88 223 ASP A CA 1
ATOM 1788 C C . ASP A 1 223 ? -12.766 -19.656 -7.148 1 95.88 223 ASP A C 1
ATOM 1790 O O . ASP A 1 223 ? -12.766 -20.812 -7.598 1 95.88 223 ASP A O 1
ATOM 1794 N N . PRO A 1 224 ? -13.234 -18.641 -7.824 1 93.56 224 PRO A N 1
ATOM 1795 C CA . PRO A 1 224 ? -13.836 -18.875 -9.141 1 93.56 224 PRO A CA 1
ATOM 1796 C C . PRO A 1 224 ? -12.828 -19.344 -10.18 1 93.56 224 PRO A C 1
ATOM 1798 O O . PRO A 1 224 ? -13.203 -19.938 -11.195 1 93.56 224 PRO A O 1
ATOM 1801 N N . ALA A 1 225 ? -11.609 -19.172 -9.977 1 95 225 ALA A N 1
ATOM 1802 C CA . ALA A 1 225 ? -10.586 -19.516 -10.969 1 95 225 ALA A CA 1
ATOM 1803 C C . ALA A 1 225 ? -10.023 -20.906 -10.719 1 95 225 ALA A C 1
ATOM 1805 O O . ALA A 1 225 ? -9.633 -21.594 -11.664 1 95 225 ALA A O 1
ATOM 1806 N N . VAL A 1 226 ? -9.891 -21.25 -9.484 1 97.62 226 VAL A N 1
ATOM 1807 C CA . VAL A 1 226 ? -9.25 -22.516 -9.141 1 97.62 226 VAL A CA 1
ATOM 1808 C C . VAL A 1 226 ? -10.141 -23.297 -8.172 1 97.62 226 VAL A C 1
ATOM 1810 O O . VAL A 1 226 ? -10.203 -22.984 -6.984 1 97.62 226 VAL A O 1
ATOM 1813 N N . PRO A 1 227 ? -10.734 -24.359 -8.625 1 97.12 227 PRO A N 1
ATOM 1814 C CA . PRO A 1 227 ? -11.562 -25.188 -7.734 1 97.12 227 PRO A CA 1
ATOM 1815 C C . PRO A 1 227 ? -10.766 -25.812 -6.594 1 97.12 227 PRO A C 1
ATOM 1817 O O . PRO A 1 227 ? -9.555 -26.031 -6.73 1 97.12 227 PRO A O 1
ATOM 1820 N N . GLN A 1 228 ? -11.438 -26.078 -5.527 1 96.94 228 GLN A N 1
ATOM 1821 C CA . GLN A 1 228 ? -10.805 -26.641 -4.34 1 96.94 228 GLN A CA 1
ATOM 1822 C C . GLN A 1 228 ? -10.125 -27.969 -4.652 1 96.94 228 GLN A C 1
ATOM 1824 O O . GLN A 1 228 ? -9.086 -28.281 -4.074 1 96.94 228 GLN A O 1
ATOM 1829 N N . LYS A 1 229 ? -10.664 -28.734 -5.582 1 97.19 229 LYS A N 1
ATOM 1830 C CA . LYS A 1 229 ? -10.133 -30.047 -5.965 1 97.19 229 LYS A CA 1
ATOM 1831 C C . LYS A 1 229 ? -8.68 -29.938 -6.422 1 97.19 229 LYS A C 1
ATOM 1833 O O . LYS A 1 229 ? -7.898 -30.875 -6.246 1 97.19 229 LYS A O 1
ATOM 1838 N N . VAL A 1 230 ? -8.359 -28.812 -6.973 1 98.56 230 VAL A N 1
ATOM 1839 C CA . VAL A 1 230 ? -7.004 -28.609 -7.465 1 98.56 230 VAL A CA 1
ATOM 1840 C C . VAL A 1 230 ? -6.023 -28.609 -6.293 1 98.56 230 VAL A C 1
ATOM 1842 O O . VAL A 1 230 ? -4.941 -29.203 -6.391 1 98.56 230 VAL A O 1
ATOM 1845 N N . ALA A 1 231 ? -6.359 -27.953 -5.207 1 98.25 231 ALA A N 1
ATOM 1846 C CA . ALA A 1 231 ? -5.496 -27.922 -4.027 1 98.25 231 ALA A CA 1
ATOM 1847 C C . ALA A 1 231 ? -5.266 -29.328 -3.475 1 98.25 231 ALA A C 1
ATOM 1849 O O . ALA A 1 231 ? -4.141 -29.688 -3.119 1 98.25 231 ALA A O 1
ATOM 1850 N N . TYR A 1 232 ? -6.297 -30.109 -3.412 1 97.81 232 TYR A N 1
ATOM 1851 C CA . TYR A 1 232 ? -6.176 -31.469 -2.92 1 97.81 232 TYR A CA 1
ATOM 1852 C C . TYR A 1 232 ? -5.34 -32.312 -3.871 1 97.81 232 TYR A C 1
ATOM 1854 O O . TYR A 1 232 ? -4.527 -33.125 -3.432 1 97.81 232 TYR A O 1
ATOM 1862 N N . TYR A 1 233 ? -5.645 -32.156 -5.156 1 98.38 233 TYR A N 1
ATOM 1863 C CA . TYR A 1 233 ? -4.836 -32.844 -6.152 1 98.38 233 TYR A CA 1
ATOM 1864 C C . TYR A 1 233 ? -3.354 -32.562 -5.949 1 98.38 233 TYR A C 1
ATOM 1866 O O . TYR A 1 233 ? -2.527 -33.469 -5.949 1 98.38 233 TYR A O 1
ATOM 1874 N N . MET A 1 234 ? -3.016 -31.25 -5.793 1 98.69 234 MET A N 1
ATOM 1875 C CA . MET A 1 234 ? -1.62 -30.859 -5.617 1 98.69 234 MET A CA 1
ATOM 1876 C C . MET A 1 234 ? -1.047 -31.438 -4.332 1 98.69 234 MET A C 1
ATOM 1878 O O . MET A 1 234 ? 0.086 -31.922 -4.316 1 98.69 234 MET A O 1
ATOM 1882 N N . MET A 1 235 ? -1.803 -31.375 -3.238 1 98.38 235 MET A N 1
ATOM 1883 C CA . MET A 1 235 ? -1.351 -31.922 -1.965 1 98.38 235 MET A CA 1
ATOM 1884 C C . MET A 1 235 ? -1.014 -33.406 -2.104 1 98.38 235 MET A C 1
ATOM 1886 O O . MET A 1 235 ? -0.032 -33.875 -1.528 1 98.38 235 MET A O 1
ATOM 1890 N N . GLU A 1 236 ? -1.765 -34.094 -2.885 1 97.88 236 GLU A N 1
ATOM 1891 C CA . GLU A 1 236 ? -1.596 -35.531 -3.062 1 97.88 236 GLU A CA 1
ATOM 1892 C C . GLU A 1 236 ? -0.397 -35.844 -3.955 1 97.88 236 GLU A C 1
ATOM 1894 O O . GLU A 1 236 ? 0.192 -36.906 -3.861 1 97.88 236 GLU A O 1
ATOM 1899 N N . HIS A 1 237 ? -0.003 -34.938 -4.781 1 98.44 237 HIS A N 1
ATOM 1900 C CA . HIS A 1 237 ? 0.938 -35.281 -5.832 1 98.44 237 HIS A CA 1
ATOM 1901 C C . HIS A 1 237 ? 2.289 -34.625 -5.621 1 98.44 237 HIS A C 1
ATOM 1903 O O . HIS A 1 237 ? 3.273 -34.969 -6.273 1 98.44 237 HIS A O 1
ATOM 1909 N N . LEU A 1 238 ? 2.326 -33.594 -4.777 1 98.75 238 LEU A N 1
ATOM 1910 C CA . LEU A 1 238 ? 3.615 -32.969 -4.48 1 98.75 238 LEU A CA 1
ATOM 1911 C C . LEU A 1 238 ? 4.559 -33.969 -3.826 1 98.75 238 LEU A C 1
ATOM 1913 O O . LEU A 1 238 ? 4.145 -34.75 -2.971 1 98.75 238 LEU A O 1
ATOM 1917 N N . GLY A 1 239 ? 5.797 -33.938 -4.211 1 98.38 239 GLY A N 1
ATOM 1918 C CA . GLY A 1 239 ? 6.766 -34.938 -3.783 1 98.38 239 GLY A CA 1
ATOM 1919 C C . GLY A 1 239 ? 7.168 -34.781 -2.328 1 98.38 239 GLY A C 1
ATOM 1920 O O . GLY A 1 239 ? 7.465 -35.781 -1.658 1 98.38 239 GLY A O 1
ATOM 1921 N N . GLY A 1 240 ? 7.281 -33.562 -1.868 1 97.38 240 GLY A N 1
ATOM 1922 C CA . GLY A 1 240 ? 7.719 -33.312 -0.506 1 97.38 240 GLY A CA 1
ATOM 1923 C C . GLY A 1 240 ? 6.566 -33.125 0.463 1 97.38 240 GLY A C 1
ATOM 1924 O O . GLY A 1 240 ? 5.406 -33.344 0.108 1 97.38 240 GLY A O 1
ATOM 1925 N N . TYR A 1 241 ? 6.914 -32.844 1.711 1 97.5 241 TYR A N 1
ATOM 1926 C CA . TYR A 1 241 ? 5.926 -32.562 2.742 1 97.5 241 TYR A CA 1
ATOM 1927 C C . TYR A 1 241 ? 5.055 -31.375 2.344 1 97.5 241 TYR A C 1
ATOM 1929 O O . TYR A 1 241 ? 5.566 -30.328 1.918 1 97.5 241 TYR A O 1
ATOM 1937 N N . THR A 1 242 ? 3.721 -31.594 2.441 1 98.31 242 THR A N 1
ATOM 1938 C CA . THR A 1 242 ? 2.795 -30.547 1.998 1 98.31 242 THR A CA 1
ATOM 1939 C C . THR A 1 242 ? 1.685 -30.344 3.023 1 98.31 242 THR A C 1
ATOM 1941 O O . THR A 1 242 ? 1.125 -31.312 3.545 1 98.31 242 THR A O 1
ATOM 1944 N N . LYS A 1 243 ? 1.416 -29.094 3.346 1 98.31 243 LYS A N 1
ATOM 1945 C CA . LYS A 1 243 ? 0.261 -28.688 4.141 1 98.31 243 LYS A CA 1
ATOM 1946 C C . LYS A 1 243 ? -0.739 -27.906 3.293 1 98.31 243 LYS A C 1
ATOM 1948 O O . LYS A 1 243 ? -0.355 -27.234 2.336 1 98.31 243 LYS A O 1
ATOM 1953 N N . LEU A 1 244 ? -1.969 -28.078 3.641 1 98.62 244 LEU A N 1
ATOM 1954 C CA . LEU A 1 244 ? -3.039 -27.344 2.963 1 98.62 244 LEU A CA 1
ATOM 1955 C C . LEU A 1 244 ? -3.85 -26.516 3.953 1 98.62 244 LEU A C 1
ATOM 1957 O O . LEU A 1 244 ? -4.277 -27.031 4.992 1 98.62 244 LEU A O 1
ATOM 1961 N N . LYS A 1 245 ? -3.988 -25.234 3.732 1 98.69 245 LYS A N 1
ATOM 1962 C CA . LYS A 1 245 ? -4.816 -24.312 4.504 1 98.69 245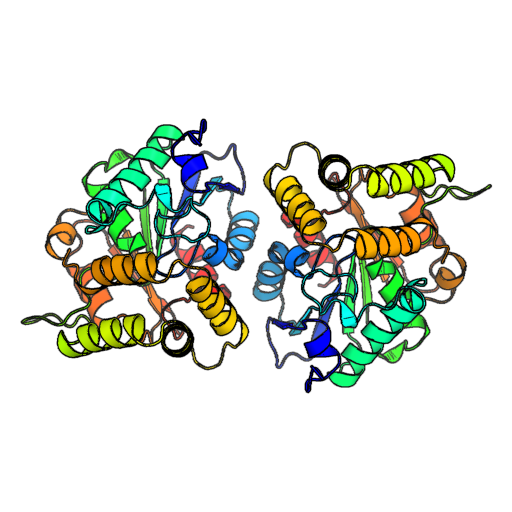 LYS A CA 1
ATOM 1963 C C . LYS A 1 245 ? -5.914 -23.703 3.637 1 98.69 245 LYS A C 1
ATOM 1965 O O . LYS A 1 245 ? -5.625 -23.016 2.646 1 98.69 245 LYS A O 1
ATOM 1970 N N . ILE A 1 246 ? -7.145 -23.906 3.994 1 98.31 246 ILE A N 1
ATOM 1971 C CA . ILE A 1 246 ? -8.289 -23.328 3.295 1 98.31 246 ILE A CA 1
ATOM 1972 C C . ILE A 1 246 ? -8.836 -22.156 4.094 1 98.31 246 ILE A C 1
ATOM 1974 O O . ILE A 1 246 ? -9.219 -22.297 5.258 1 98.31 246 ILE A O 1
ATOM 1978 N N . LEU A 1 247 ? -8.844 -21 3.477 1 97.31 247 LEU A N 1
ATOM 1979 C CA . LEU A 1 247 ? -9.383 -19.797 4.098 1 97.31 247 LEU A CA 1
ATOM 1980 C C . LEU A 1 247 ? -10.898 -19.719 3.918 1 97.31 247 LEU A C 1
ATOM 1982 O O . LEU A 1 247 ? -11.414 -20.047 2.848 1 97.31 247 LEU A O 1
ATOM 1986 N N . ASP A 1 248 ? -11.602 -19.344 4.961 1 96.38 248 ASP A N 1
ATOM 1987 C CA . ASP A 1 248 ? -13.031 -19.078 4.828 1 96.38 248 ASP A CA 1
ATOM 1988 C C . ASP A 1 248 ? -13.289 -17.75 4.152 1 96.38 248 ASP A C 1
ATOM 1990 O O . ASP A 1 248 ? -13.875 -16.844 4.754 1 96.38 248 ASP A O 1
ATOM 1994 N N . THR A 1 249 ? -12.812 -17.641 2.941 1 94.81 249 THR A N 1
ATOM 1995 C CA . THR A 1 249 ? -12.906 -16.438 2.135 1 94.81 249 THR A CA 1
ATOM 1996 C C . THR A 1 249 ? -13.305 -16.766 0.7 1 94.81 249 THR A C 1
ATOM 1998 O O . THR A 1 249 ? -13.445 -17.938 0.346 1 94.81 249 THR A O 1
ATOM 2001 N N . GLN A 1 250 ? -13.578 -15.711 -0.033 1 94.38 250 GLN A N 1
ATOM 2002 C CA . GLN A 1 250 ? -13.906 -15.859 -1.447 1 94.38 250 GLN A CA 1
ATOM 2003 C C . GLN A 1 250 ? -12.945 -15.055 -2.318 1 94.38 250 GLN A C 1
ATOM 2005 O O . GLN A 1 250 ? -12.406 -14.039 -1.882 1 94.38 250 GLN A O 1
ATOM 2010 N N . GLY A 1 251 ? -12.812 -15.594 -3.562 1 95.94 251 GLY A N 1
ATOM 2011 C CA . GLY A 1 251 ? -12.008 -14.883 -4.543 1 95.94 251 GLY A CA 1
ATOM 2012 C C . GLY A 1 251 ? -10.656 -15.539 -4.789 1 95.94 251 GLY A C 1
ATOM 2013 O O . GLY A 1 251 ? -10.195 -16.344 -3.977 1 95.94 251 GLY A O 1
ATOM 2014 N N . HIS A 1 252 ? -10.008 -15.141 -5.871 1 97.44 252 HIS A N 1
ATOM 2015 C CA . HIS A 1 252 ? -8.742 -15.719 -6.305 1 97.44 252 HIS A CA 1
ATOM 2016 C C . HIS A 1 252 ? -7.559 -14.922 -5.766 1 97.44 252 HIS A C 1
ATOM 2018 O O . HIS A 1 252 ? -6.406 -15.352 -5.887 1 97.44 252 HIS A O 1
ATOM 2024 N N . PHE A 1 253 ? -7.848 -13.734 -5.16 1 97.12 253 PHE A N 1
ATOM 2025 C CA . PHE A 1 253 ? -6.805 -12.828 -4.695 1 97.12 253 PHE A CA 1
ATOM 2026 C C . PHE A 1 253 ? -7.008 -12.477 -3.225 1 97.12 253 PHE A C 1
ATOM 2028 O O . PHE A 1 253 ? -7.184 -11.312 -2.875 1 97.12 253 PHE A O 1
ATOM 2035 N N . PRO A 1 254 ? -6.844 -13.453 -2.381 1 96.31 254 PRO A N 1
ATOM 2036 C CA . PRO A 1 254 ? -7.086 -13.148 -0.97 1 96.31 254 PRO A CA 1
ATOM 2037 C C . PRO A 1 254 ? -6.078 -12.156 -0.402 1 96.31 254 PRO A C 1
ATOM 2039 O O . PRO A 1 254 ? -6.352 -11.5 0.606 1 96.31 254 PRO A O 1
ATOM 2042 N N . GLN A 1 255 ? -4.855 -11.93 -1.025 1 97.12 255 GLN A N 1
ATOM 2043 C CA . GLN A 1 255 ? -3.895 -10.938 -0.557 1 97.12 255 GLN A CA 1
ATOM 2044 C C . GLN A 1 255 ? -4.426 -9.523 -0.755 1 97.12 255 GLN A C 1
ATOM 2046 O O . GLN A 1 255 ? -3.904 -8.57 -0.17 1 97.12 255 GLN A O 1
ATOM 2051 N N . LEU A 1 256 ? -5.445 -9.398 -1.649 1 95.25 256 LEU A N 1
ATOM 2052 C CA . LEU A 1 256 ? -6.07 -8.102 -1.886 1 95.25 256 LEU A CA 1
ATOM 2053 C C . LEU A 1 256 ? -7.383 -7.988 -1.118 1 95.25 256 LEU A C 1
ATOM 2055 O O . LEU A 1 256 ? -7.672 -6.945 -0.527 1 95.25 256 LEU A O 1
ATOM 2059 N N . SER A 1 257 ? -8.203 -9.07 -1.059 1 93.31 257 SER A N 1
ATOM 2060 C CA . SER A 1 257 ? -9.586 -8.969 -0.593 1 93.31 257 SER A CA 1
ATOM 2061 C C . SER A 1 257 ? -9.734 -9.539 0.811 1 93.31 257 SER A C 1
ATOM 2063 O O . SER A 1 257 ? -10.742 -9.289 1.482 1 93.31 257 SER A O 1
ATOM 2065 N N . ALA A 1 258 ? -8.789 -10.32 1.28 1 94.75 258 ALA A N 1
ATOM 2066 C CA . ALA A 1 258 ? -8.875 -10.992 2.576 1 94.75 258 ALA A CA 1
ATOM 2067 C C . ALA A 1 258 ? -7.504 -11.062 3.246 1 94.75 258 ALA A C 1
ATOM 2069 O O . ALA A 1 258 ? -7.145 -12.086 3.83 1 94.75 258 ALA A O 1
ATOM 2070 N N . TYR A 1 259 ? -6.742 -9.977 3.141 1 95.81 259 TYR A N 1
ATOM 2071 C CA . TYR A 1 259 ? -5.344 -9.984 3.557 1 95.81 259 TYR A CA 1
ATOM 2072 C C . TYR A 1 259 ? -5.223 -10.188 5.062 1 95.81 259 TYR A C 1
ATOM 2074 O O . TYR A 1 259 ? -4.246 -10.773 5.539 1 95.81 259 TYR A O 1
ATOM 2082 N N . VAL A 1 260 ? -6.234 -9.828 5.91 1 95.69 260 VAL A N 1
ATOM 2083 C CA . VAL A 1 260 ? -6.184 -10.023 7.355 1 95.69 260 VAL A CA 1
ATOM 2084 C C . VAL A 1 260 ? -6.273 -11.508 7.684 1 95.69 260 VAL A C 1
ATOM 2086 O O . VAL A 1 260 ? -5.438 -12.039 8.422 1 95.69 260 VAL A O 1
ATOM 2089 N N . SER A 1 261 ? -7.293 -12.156 7.09 1 96.38 261 SER A N 1
ATOM 2090 C CA . SER A 1 261 ? -7.457 -13.594 7.293 1 96.38 261 SER A CA 1
ATOM 2091 C C . SER A 1 261 ? -6.25 -14.367 6.77 1 96.38 261 SER A C 1
ATOM 2093 O O . SER A 1 261 ? -5.781 -15.305 7.414 1 96.38 261 SER A O 1
ATOM 2095 N N . LEU A 1 262 ? -5.82 -13.992 5.609 1 98.06 262 LEU A N 1
ATOM 2096 C CA . LEU A 1 262 ? -4.656 -14.633 5.012 1 98.06 262 LEU A CA 1
ATOM 2097 C C . LEU A 1 262 ? -3.434 -14.484 5.91 1 98.06 262 LEU A C 1
ATOM 2099 O O . LEU A 1 262 ? -2.705 -15.453 6.141 1 98.06 262 LEU A O 1
ATOM 2103 N N . PHE A 1 263 ? -3.229 -13.297 6.453 1 98.25 263 PHE A N 1
ATOM 2104 C CA . PHE A 1 263 ? -2.037 -13.055 7.262 1 98.25 263 PHE A CA 1
ATOM 2105 C C . PHE A 1 263 ? -2.096 -13.852 8.562 1 98.25 263 PHE A C 1
ATOM 2107 O O . PHE A 1 263 ? -1.072 -14.344 9.039 1 98.25 263 PHE A O 1
ATOM 2114 N N . LYS A 1 264 ? -3.256 -13.953 9.164 1 97.62 264 LYS A N 1
ATOM 2115 C CA . LYS A 1 264 ? -3.402 -14.781 10.359 1 97.62 264 LYS A CA 1
ATOM 2116 C C . LYS A 1 264 ? -2.953 -16.219 10.094 1 97.62 264 LYS A C 1
ATOM 2118 O O . LYS A 1 264 ? -2.275 -16.828 10.93 1 97.62 264 LYS A O 1
ATOM 2123 N N . THR A 1 265 ? -3.311 -16.688 8.953 1 98.25 265 THR A N 1
ATOM 2124 C CA . THR A 1 265 ? -2.902 -18.031 8.562 1 98.25 265 THR A CA 1
ATOM 2125 C C . THR A 1 265 ? -1.394 -18.109 8.344 1 98.25 265 THR A C 1
ATOM 2127 O O . THR A 1 265 ? -0.74 -19.062 8.766 1 98.25 265 THR A O 1
ATOM 2130 N N . LEU A 1 266 ? -0.838 -17.094 7.688 1 98.38 266 LEU A N 1
ATOM 2131 C CA . LEU A 1 266 ? 0.591 -17.062 7.402 1 98.38 266 LEU A CA 1
ATOM 2132 C C . LEU A 1 266 ? 1.403 -16.984 8.688 1 98.38 266 LEU A C 1
ATOM 2134 O O . LEU A 1 266 ? 2.492 -17.562 8.773 1 98.38 266 LEU A O 1
ATOM 2138 N N . GLN A 1 267 ? 0.875 -16.297 9.727 1 97.19 267 GLN A N 1
ATOM 2139 C CA . GLN A 1 267 ? 1.53 -16.234 11.031 1 97.19 267 GLN A CA 1
ATOM 2140 C C . GLN A 1 267 ? 1.699 -17.625 11.625 1 97.19 267 GLN A C 1
ATOM 2142 O O . GLN A 1 267 ? 2.746 -17.938 12.195 1 97.19 267 GLN A O 1
ATOM 2147 N N . LEU A 1 268 ? 0.667 -18.391 11.461 1 96 268 LEU A N 1
ATOM 2148 C CA . LEU A 1 268 ? 0.668 -19.75 12.023 1 96 268 LEU A CA 1
ATOM 2149 C C . LEU A 1 268 ? 1.626 -20.656 11.258 1 96 268 LEU A C 1
ATOM 2151 O O . LEU A 1 268 ? 2.289 -21.5 11.852 1 96 268 LEU A O 1
ATOM 2155 N N . VAL A 1 269 ? 1.717 -20.469 9.953 1 96.75 269 VAL A N 1
ATOM 2156 C CA . VAL A 1 269 ? 2.525 -21.312 9.086 1 96.75 269 VAL A CA 1
ATOM 2157 C C . VAL A 1 269 ? 4.004 -20.984 9.281 1 96.75 269 VAL A C 1
ATOM 2159 O O . VAL A 1 269 ? 4.855 -21.891 9.227 1 96.75 269 VAL A O 1
ATOM 2162 N N . LEU A 1 270 ? 4.355 -19.734 9.484 1 95.56 270 LEU A N 1
ATOM 2163 C CA . LEU A 1 270 ? 5.742 -19.281 9.477 1 95.56 270 LEU A CA 1
ATOM 2164 C C . LEU A 1 270 ? 6.309 -19.25 10.898 1 95.56 270 LEU A C 1
ATOM 2166 O O . LEU A 1 270 ? 7.504 -19.031 11.086 1 95.56 270 LEU A O 1
ATOM 2170 N N . LYS A 1 271 ? 5.512 -19.438 12.008 1 82.25 271 LYS A N 1
ATOM 2171 C CA . LYS A 1 271 ? 6.004 -19.562 13.375 1 82.25 271 LYS A CA 1
ATOM 2172 C C . LYS A 1 271 ? 6.785 -20.859 13.57 1 82.25 271 LYS A C 1
ATOM 2174 O O . LYS A 1 271 ? 6.418 -21.906 13.016 1 82.25 271 LYS A O 1
ATOM 2179 N N . MET B 1 1 ? -16.938 17.781 -16.969 1 21.38 1 MET B N 1
ATOM 2180 C CA . MET B 1 1 ? -17.516 16.484 -16.609 1 21.38 1 MET B CA 1
ATOM 2181 C C . MET B 1 1 ? -17.969 16.484 -15.148 1 21.38 1 MET B C 1
ATOM 2183 O O . MET B 1 1 ? -17.172 16.688 -14.242 1 21.38 1 MET B O 1
ATOM 2187 N N . SER B 1 2 ? -19.078 16.906 -14.82 1 29.8 2 SER B N 1
ATOM 2188 C CA . SER B 1 2 ? -19.797 17 -13.562 1 29.8 2 SER B CA 1
ATOM 2189 C C . SER B 1 2 ? -19.625 15.742 -12.719 1 29.8 2 SER B C 1
ATOM 2191 O O . SER B 1 2 ? -19.875 14.633 -13.203 1 29.8 2 SER B O 1
ATOM 2193 N N . TYR B 1 3 ? -18.578 15.641 -11.953 1 40.19 3 TYR B N 1
ATOM 2194 C CA . TYR B 1 3 ? -18.438 14.469 -11.094 1 40.19 3 TYR B CA 1
ATOM 2195 C C . TYR B 1 3 ? -19.75 14.125 -10.414 1 40.19 3 TYR B C 1
ATOM 2197 O O . TYR B 1 3 ? -20.312 14.945 -9.688 1 40.19 3 TYR B O 1
ATOM 2205 N N . SER B 1 4 ? -20.672 13.602 -10.984 1 50.56 4 SER B N 1
ATOM 2206 C CA . SER B 1 4 ? -21.984 13.211 -10.5 1 50.56 4 SER B CA 1
ATOM 2207 C C . SER B 1 4 ? -21.922 12.656 -9.086 1 50.56 4 SER B C 1
ATOM 2209 O O . SER B 1 4 ? -22.953 12.523 -8.414 1 50.56 4 SER B O 1
ATOM 2211 N N . GLY B 1 5 ? -20.688 12.312 -8.562 1 70.19 5 GLY B N 1
ATOM 2212 C CA . GLY B 1 5 ? -20.672 11.75 -7.223 1 70.19 5 GLY B CA 1
ATOM 2213 C C . GLY B 1 5 ? -20.422 12.781 -6.141 1 70.19 5 GLY B C 1
ATOM 2214 O O . GLY B 1 5 ? -20.359 13.984 -6.422 1 70.19 5 GLY B O 1
ATOM 2215 N N . GLY B 1 6 ? -20.688 12.719 -4.859 1 91.88 6 GLY B N 1
ATOM 2216 C CA . GLY B 1 6 ? -20.453 13.555 -3.697 1 91.88 6 GLY B CA 1
ATOM 2217 C C . GLY B 1 6 ? -19 13.945 -3.529 1 91.88 6 GLY B C 1
ATOM 2218 O O . GLY B 1 6 ? -18.156 13.609 -4.367 1 91.88 6 GLY B O 1
ATOM 2219 N N . ILE B 1 7 ? -18.703 14.938 -2.719 1 96.31 7 ILE B N 1
ATOM 2220 C CA . ILE B 1 7 ? -17.359 15.469 -2.451 1 96.31 7 ILE B CA 1
ATOM 2221 C C . ILE B 1 7 ? -16.422 14.32 -2.102 1 96.31 7 ILE B C 1
ATOM 2223 O O . ILE B 1 7 ? -15.234 14.367 -2.441 1 96.31 7 ILE B O 1
ATOM 2227 N N . PHE B 1 8 ? -16.953 13.328 -1.496 1 97.25 8 PHE B N 1
ATOM 2228 C CA . PHE B 1 8 ? -16.125 12.188 -1.121 1 97.25 8 PHE B CA 1
ATOM 2229 C C . PHE B 1 8 ? -15.539 11.516 -2.357 1 97.25 8 PHE B C 1
ATOM 2231 O O . PHE B 1 8 ? -14.336 11.25 -2.416 1 97.25 8 PHE B O 1
ATOM 2238 N N . GLU B 1 9 ? -16.312 11.281 -3.328 1 95.06 9 GLU B N 1
ATOM 2239 C CA . GLU B 1 9 ? -15.844 10.695 -4.582 1 95.06 9 GLU B CA 1
ATOM 2240 C C . GLU B 1 9 ? -14.938 11.664 -5.344 1 95.06 9 GLU B C 1
ATOM 2242 O O . GLU B 1 9 ? -13.93 11.25 -5.922 1 95.06 9 GLU B O 1
ATOM 2247 N N . ALA B 1 10 ? -15.305 12.922 -5.336 1 96.81 10 ALA B N 1
ATOM 2248 C CA . ALA B 1 10 ? -14.539 13.945 -6.047 1 96.81 10 ALA B CA 1
ATOM 2249 C C . ALA B 1 10 ? -13.117 14.039 -5.508 1 96.81 10 ALA B C 1
ATOM 2251 O O . ALA B 1 10 ? -12.18 14.328 -6.254 1 96.81 10 ALA B O 1
ATOM 2252 N N . LEU B 1 11 ? -13.023 13.734 -4.227 1 97.94 11 LEU B N 1
ATOM 2253 C CA . LEU B 1 11 ? -11.711 13.805 -3.586 1 97.94 11 LEU B CA 1
ATOM 2254 C C . LEU B 1 11 ? -11.07 12.422 -3.514 1 97.94 11 LEU B C 1
ATOM 2256 O O . LEU B 1 11 ? -10.234 12.164 -2.643 1 97.94 11 LEU B O 1
ATOM 2260 N N . ASN B 1 12 ? -11.539 11.602 -4.316 1 96.69 12 ASN B N 1
ATOM 2261 C CA . ASN B 1 12 ? -10.969 10.266 -4.457 1 96.69 12 ASN B CA 1
ATOM 2262 C C . ASN B 1 12 ? -11.086 9.469 -3.16 1 96.69 12 ASN B C 1
ATOM 2264 O O . ASN B 1 12 ? -10.148 8.766 -2.773 1 96.69 12 ASN B O 1
ATOM 2268 N N . GLY B 1 13 ? -12.188 9.57 -2.506 1 97 13 GLY B N 1
ATOM 2269 C CA . GLY B 1 13 ? -12.391 8.93 -1.215 1 97 13 GLY B CA 1
ATOM 2270 C C . GLY B 1 13 ? -12.492 7.422 -1.305 1 97 13 GLY B C 1
ATOM 2271 O O . GLY B 1 13 ? -13.016 6.887 -2.285 1 97 13 GLY B O 1
ATOM 2272 N N . LYS B 1 14 ? -11.945 6.703 -0.347 1 95.44 14 LYS B N 1
ATOM 2273 C CA . LYS B 1 14 ? -12.047 5.254 -0.189 1 95.44 14 LYS B CA 1
ATOM 2274 C C . LYS B 1 14 ? -12.297 4.879 1.269 1 95.44 14 LYS B C 1
ATOM 2276 O O . LYS B 1 14 ? -12.023 5.668 2.176 1 95.44 14 LYS B O 1
ATOM 2281 N N . VAL B 1 15 ? -12.859 3.756 1.429 1 95.75 15 VAL B N 1
ATOM 2282 C CA . VAL B 1 15 ? -13.117 3.244 2.77 1 95.75 15 VAL B CA 1
ATOM 2283 C C . VAL B 1 15 ? -12.5 1.856 2.922 1 95.75 15 VAL B C 1
ATOM 2285 O O . VAL B 1 15 ? -12.57 1.035 2.004 1 95.75 15 VAL B O 1
ATOM 2288 N N . TYR B 1 16 ? -11.797 1.646 4.02 1 94.69 16 TYR B N 1
ATOM 2289 C CA . TYR B 1 16 ? -11.172 0.373 4.359 1 94.69 16 TYR B CA 1
ATOM 2290 C C . TYR B 1 16 ? -11.656 -0.126 5.715 1 94.69 16 TYR B C 1
ATOM 2292 O O . TYR B 1 16 ? -12.367 0.588 6.43 1 94.69 16 TYR B O 1
ATOM 2300 N N . GLY B 1 17 ? -11.25 -1.35 6.07 1 93.56 17 GLY B N 1
ATOM 2301 C CA . GLY B 1 17 ? -11.523 -1.881 7.395 1 93.56 17 GLY B CA 1
ATOM 2302 C C . GLY B 1 17 ? -12.945 -2.373 7.555 1 93.56 17 GLY B C 1
ATOM 2303 O O . GLY B 1 17 ? -13.508 -2.975 6.637 1 93.56 17 GLY B O 1
ATOM 2304 N N . ASN B 1 18 ? -13.484 -2.178 8.75 1 93.81 18 ASN B N 1
ATOM 2305 C CA . ASN B 1 18 ? -14.828 -2.637 9.055 1 93.81 18 ASN B CA 1
ATOM 2306 C C . ASN B 1 18 ? -15.867 -1.538 8.82 1 93.81 18 ASN B C 1
ATOM 2308 O O . ASN B 1 18 ? -16.062 -0.668 9.672 1 93.81 18 ASN B O 1
ATOM 2312 N N . LEU B 1 19 ? -16.594 -1.67 7.766 1 90.19 19 LEU B N 1
ATOM 2313 C CA . LEU B 1 19 ? -17.516 -0.634 7.316 1 90.19 19 LEU B CA 1
ATOM 2314 C C . LEU B 1 19 ? -18.672 -0.476 8.297 1 90.19 19 LEU B C 1
ATOM 2316 O O . LEU B 1 19 ? -19.328 0.569 8.328 1 90.19 19 LEU B O 1
ATOM 2320 N N . SER B 1 20 ? -18.891 -1.48 9.141 1 92.75 20 SER B N 1
ATOM 2321 C CA . SER B 1 20 ? -20.016 -1.467 10.078 1 92.75 20 SER B CA 1
ATOM 2322 C C . SER B 1 20 ? -19.562 -0.984 11.453 1 92.75 20 SER B C 1
ATOM 2324 O O . SER B 1 20 ? -20.391 -0.893 12.375 1 92.75 20 SER B O 1
ATOM 2326 N N . SER B 1 21 ? -18.281 -0.691 11.578 1 95.5 21 SER B N 1
ATOM 2327 C CA . SER B 1 21 ? -17.766 -0.251 12.867 1 95.5 21 SER B CA 1
ATOM 2328 C C . SER B 1 21 ? -18.344 1.096 13.273 1 95.5 21 SER B C 1
ATOM 2330 O O . SER B 1 21 ? -18.594 1.95 12.422 1 95.5 21 SER B O 1
ATOM 2332 N N . ASP B 1 22 ? -18.484 1.294 14.539 1 94.12 22 ASP B N 1
ATOM 2333 C CA . ASP B 1 22 ? -18.953 2.566 15.07 1 94.12 22 ASP B CA 1
ATOM 2334 C C . ASP B 1 22 ? -17.797 3.547 15.258 1 94.12 22 ASP B C 1
ATOM 2336 O O . ASP B 1 22 ? -18.016 4.734 15.508 1 94.12 22 ASP B O 1
ATOM 2340 N N . GLN B 1 23 ? -16.672 3.107 15.195 1 96.94 23 GLN B N 1
ATOM 2341 C CA . GLN B 1 23 ? -15.5 3.967 15.32 1 96.94 23 GLN B CA 1
ATOM 2342 C C . GLN B 1 23 ? -14.836 4.188 13.961 1 96.94 23 GLN B C 1
ATOM 2344 O O . GLN B 1 23 ? -14.484 3.227 13.273 1 96.94 23 GLN B O 1
ATOM 2349 N N . THR B 1 24 ? -14.68 5.449 13.594 1 98.44 24 THR B N 1
ATOM 2350 C CA . THR B 1 24 ? -14.117 5.781 12.297 1 98.44 24 THR B CA 1
ATOM 2351 C C . THR B 1 24 ? -12.773 6.496 12.453 1 98.44 24 THR B C 1
ATOM 2353 O O . THR B 1 24 ? -12.648 7.414 13.266 1 98.44 24 THR B O 1
ATOM 2356 N N . LEU B 1 25 ? -11.797 6.008 11.836 1 98.81 25 LEU B N 1
ATOM 2357 C CA . LEU B 1 25 ? -10.508 6.668 11.688 1 98.81 25 LEU B CA 1
ATOM 2358 C C . LEU B 1 25 ? -10.398 7.355 10.328 1 98.81 25 LEU B C 1
ATOM 2360 O O . LEU B 1 25 ? -10.539 6.707 9.289 1 98.81 25 LEU B O 1
ATOM 2364 N N . VAL B 1 26 ? -10.234 8.641 10.289 1 98.88 26 VAL B N 1
ATOM 2365 C CA . VAL B 1 26 ? -10.062 9.406 9.055 1 98.88 26 VAL B CA 1
ATOM 2366 C C . VAL B 1 26 ? -8.594 9.758 8.867 1 98.88 26 VAL B C 1
ATOM 2368 O O . VAL B 1 26 ? -7.965 10.344 9.758 1 98.88 26 VAL B O 1
ATOM 2371 N N . LEU B 1 27 ? -8.031 9.352 7.758 1 98.88 27 LEU B N 1
ATOM 2372 C CA . LEU B 1 27 ? -6.625 9.609 7.473 1 98.88 27 LEU B CA 1
ATOM 2373 C C . LEU B 1 27 ? -6.473 10.648 6.371 1 98.88 27 LEU B C 1
ATOM 2375 O O . LEU B 1 27 ? -7.027 10.492 5.281 1 98.88 27 LEU B O 1
ATOM 2379 N N . ALA B 1 28 ? -5.73 11.664 6.648 1 98.81 28 ALA B N 1
ATOM 2380 C CA . ALA B 1 28 ? -5.48 12.727 5.676 1 98.81 28 ALA B CA 1
ATOM 2381 C C . ALA B 1 28 ? -3.984 12.984 5.516 1 98.81 28 ALA B C 1
ATOM 2383 O O . ALA B 1 28 ? -3.283 13.242 6.5 1 98.81 28 ALA B O 1
ATOM 2384 N N . ALA B 1 29 ? -3.521 12.914 4.289 1 98.25 29 ALA B N 1
ATOM 2385 C CA . ALA B 1 29 ? -2.096 13.031 3.992 1 98.25 29 ALA B CA 1
ATOM 2386 C C . ALA B 1 29 ? -1.714 14.477 3.711 1 98.25 29 ALA B C 1
ATOM 2388 O O . ALA B 1 29 ? -2.539 15.266 3.24 1 98.25 29 ALA B O 1
ATOM 2389 N N . GLY B 1 30 ? -0.518 14.836 3.938 1 97.62 30 GLY B N 1
ATOM 2390 C CA . GLY B 1 30 ? -0.038 16.203 3.773 1 97.62 30 GLY B CA 1
ATOM 2391 C C . GLY B 1 30 ? 0.429 16.5 2.363 1 97.62 30 GLY B C 1
ATOM 2392 O O . GLY B 1 30 ? 0.172 15.727 1.438 1 97.62 30 GLY B O 1
ATOM 2393 N N . TYR B 1 31 ? 1.08 17.656 2.242 1 97.94 31 TYR B N 1
ATOM 2394 C CA . TYR B 1 31 ? 1.535 18.188 0.966 1 97.94 31 TYR B CA 1
ATOM 2395 C C . TYR B 1 31 ? 2.438 17.203 0.241 1 97.94 31 TYR B C 1
ATOM 2397 O O . TYR B 1 31 ? 3.32 16.594 0.852 1 97.94 31 TYR B O 1
ATOM 2405 N N . GLY B 1 32 ? 2.205 17.047 -1.022 1 97 32 GLY B N 1
ATOM 2406 C CA . GLY B 1 32 ? 3.096 16.281 -1.879 1 97 32 GLY B CA 1
ATOM 2407 C C . GLY B 1 32 ? 2.732 14.812 -1.954 1 97 32 GLY B C 1
ATOM 2408 O O . GLY B 1 32 ? 3.316 14.062 -2.74 1 97 32 GLY B O 1
ATOM 2409 N N . THR B 1 33 ? 1.833 14.383 -1.142 1 96.5 33 THR B N 1
ATOM 2410 C CA . THR B 1 33 ? 1.455 12.969 -1.167 1 96.5 33 THR B CA 1
ATOM 2411 C C . THR B 1 33 ? -0.045 12.82 -1.396 1 96.5 33 THR B C 1
ATOM 2413 O O . THR B 1 33 ? -0.755 13.805 -1.583 1 96.5 33 THR B O 1
ATOM 2416 N N . THR B 1 34 ? -0.527 11.656 -1.591 1 97.5 34 THR B N 1
ATOM 2417 C CA . THR B 1 34 ? -1.922 11.242 -1.685 1 97.5 34 THR B CA 1
ATOM 2418 C C . THR B 1 34 ? -2.279 10.289 -0.546 1 97.5 34 THR B C 1
ATOM 2420 O O . THR B 1 34 ? -1.449 10.008 0.323 1 97.5 34 THR B O 1
ATOM 2423 N N . GLN B 1 35 ? -3.438 9.82 -0.619 1 97.56 35 GLN B N 1
ATOM 2424 C CA . GLN B 1 35 ? -3.883 8.844 0.365 1 97.56 35 GLN B CA 1
ATOM 2425 C C . GLN B 1 35 ? -2.992 7.602 0.348 1 97.56 35 GLN B C 1
ATOM 2427 O O . GLN B 1 35 ? -2.975 6.828 1.31 1 97.56 35 GLN B O 1
ATOM 2432 N N . SER B 1 36 ? -2.172 7.43 -0.719 1 95.06 36 SER B N 1
ATOM 2433 C CA . SER B 1 36 ? -1.271 6.281 -0.81 1 95.06 36 SER B CA 1
ATOM 2434 C C . SER B 1 36 ? -0.173 6.359 0.245 1 95.06 36 SER B C 1
ATOM 2436 O O . SER B 1 36 ? 0.501 5.363 0.52 1 95.06 36 SER B O 1
ATOM 2438 N N . ALA B 1 37 ? -0.008 7.535 0.869 1 97.31 37 ALA B N 1
ATOM 2439 C CA . ALA B 1 37 ? 0.972 7.699 1.939 1 97.31 37 ALA B CA 1
ATOM 2440 C C . ALA B 1 37 ? 0.639 6.805 3.129 1 97.31 37 ALA B C 1
ATOM 2442 O O . ALA B 1 37 ? 1.503 6.527 3.965 1 97.31 37 ALA B O 1
ATOM 2443 N N . TRP B 1 38 ? -0.611 6.32 3.195 1 98.12 38 TRP B N 1
ATOM 2444 C CA . TRP B 1 38 ? -1.066 5.539 4.34 1 98.12 38 TRP B CA 1
ATOM 2445 C C . TRP B 1 38 ? -1.021 4.043 4.035 1 98.12 38 TRP B C 1
ATOM 2447 O O . TRP B 1 38 ? -1.456 3.225 4.844 1 98.12 38 TRP B O 1
ATOM 2457 N N . GLN B 1 39 ? -0.423 3.658 2.922 1 95.56 39 GLN B N 1
ATOM 2458 C CA . GLN B 1 39 ? -0.48 2.295 2.406 1 95.56 39 GLN B CA 1
ATOM 2459 C C . GLN B 1 39 ? 0.081 1.3 3.418 1 95.56 39 GLN B C 1
ATOM 2461 O O . GLN B 1 39 ? -0.358 0.149 3.475 1 95.56 39 GLN B O 1
ATOM 2466 N N . TYR B 1 40 ? 1.083 1.71 4.215 1 96.56 40 TYR B N 1
ATOM 2467 C CA . TYR B 1 40 ? 1.712 0.775 5.141 1 96.56 40 TYR B CA 1
ATOM 2468 C C . TYR B 1 40 ? 0.928 0.687 6.441 1 96.56 40 TYR B C 1
ATOM 2470 O O . TYR B 1 40 ? 0.951 -0.343 7.121 1 96.56 40 TYR B O 1
ATOM 2478 N N . LEU B 1 41 ? 0.197 1.723 6.77 1 98.31 41 LEU B N 1
ATOM 2479 C CA . LEU B 1 41 ? -0.486 1.76 8.055 1 98.31 41 LEU B CA 1
ATOM 2480 C C . LEU B 1 41 ? -1.886 1.165 7.949 1 98.31 41 LEU B C 1
ATOM 2482 O O . LEU B 1 41 ? -2.396 0.585 8.906 1 98.31 41 LEU B O 1
ATOM 2486 N N . ILE B 1 42 ? -2.531 1.26 6.801 1 97.5 42 ILE B N 1
ATOM 2487 C CA . ILE B 1 42 ? -3.91 0.824 6.621 1 97.5 42 ILE B CA 1
ATOM 2488 C C . ILE B 1 42 ? -4.035 -0.658 6.965 1 97.5 42 ILE B C 1
ATOM 2490 O O . ILE B 1 42 ? -4.883 -1.046 7.77 1 97.5 42 ILE B O 1
ATOM 2494 N N . PRO B 1 43 ? -3.15 -1.562 6.43 1 96.81 43 PRO B N 1
ATOM 2495 C CA . PRO B 1 43 ? -3.301 -2.977 6.777 1 96.81 43 PRO B CA 1
ATOM 2496 C C . PRO B 1 43 ? -3.006 -3.26 8.25 1 96.81 43 PRO B C 1
ATOM 2498 O O . PRO B 1 43 ? -3.602 -4.164 8.836 1 96.81 43 PRO B O 1
ATOM 2501 N N . LEU B 1 44 ? -2.068 -2.508 8.836 1 97.56 44 LEU B N 1
ATOM 2502 C CA . LEU B 1 44 ? -1.775 -2.67 10.258 1 97.56 44 LEU B CA 1
ATOM 2503 C C . LEU B 1 44 ? -2.98 -2.285 11.109 1 97.56 44 LEU B C 1
ATOM 2505 O O . LEU B 1 44 ? -3.354 -3.016 12.031 1 97.56 44 LEU B O 1
ATOM 2509 N N . PHE B 1 45 ? -3.604 -1.141 10.75 1 97.81 45 PHE B N 1
ATOM 2510 C CA . PHE B 1 45 ? -4.816 -0.738 11.445 1 97.81 45 PHE B CA 1
ATOM 2511 C C . PHE B 1 45 ? -5.91 -1.785 11.281 1 97.81 45 PHE B C 1
ATOM 2513 O O . PHE B 1 45 ? -6.602 -2.127 12.25 1 97.81 45 PHE B O 1
ATOM 2520 N N . ALA B 1 46 ? -6.082 -2.234 10.039 1 95.12 46 ALA B N 1
ATOM 2521 C CA . ALA B 1 46 ? -7.145 -3.193 9.742 1 95.12 46 ALA B CA 1
ATOM 2522 C C . ALA B 1 46 ? -6.945 -4.488 10.523 1 95.12 46 ALA B C 1
ATOM 2524 O O . ALA B 1 46 ? -7.918 -5.129 10.938 1 95.12 46 ALA B O 1
ATOM 2525 N N . TYR B 1 47 ? -5.715 -4.859 10.719 1 94.88 47 TYR B N 1
ATOM 2526 C CA . TYR B 1 47 ? -5.395 -6.109 11.398 1 94.88 47 TYR B CA 1
ATOM 2527 C C . TYR B 1 47 ? -5.598 -5.977 12.906 1 94.88 47 TYR B C 1
ATOM 2529 O O . TYR B 1 47 ? -6.07 -6.91 13.555 1 94.88 47 TYR B O 1
ATOM 2537 N N . TYR B 1 48 ? -5.262 -4.781 13.484 1 95.75 48 TYR B N 1
ATOM 2538 C CA . TYR B 1 48 ? -5.156 -4.652 14.93 1 95.75 48 TYR B CA 1
ATOM 2539 C C . TYR B 1 48 ? -6.422 -4.027 15.516 1 95.75 48 TYR B C 1
ATOM 2541 O O . TYR B 1 48 ? -6.742 -4.238 16.688 1 95.75 48 TYR B O 1
ATOM 2549 N N . PHE B 1 49 ? -7.074 -3.209 14.664 1 96 49 PHE B N 1
ATOM 2550 C CA . PHE B 1 49 ? -8.227 -2.471 15.172 1 96 49 PHE B CA 1
ATOM 2551 C C . PHE B 1 49 ? -9.477 -2.787 14.352 1 96 49 PHE B C 1
ATOM 2553 O O . PHE B 1 49 ? -9.383 -3.4 13.289 1 96 49 PHE B O 1
ATOM 2560 N N . ASN B 1 50 ? -10.641 -2.482 14.875 1 94.75 50 ASN B N 1
ATOM 2561 C CA . ASN B 1 50 ? -11.914 -2.662 14.195 1 94.75 50 ASN B CA 1
ATOM 2562 C C . ASN B 1 50 ? -12.484 -1.334 13.711 1 94.75 50 ASN B C 1
ATOM 2564 O O . ASN B 1 50 ? -13.664 -1.041 13.93 1 94.75 50 ASN B O 1
ATOM 2568 N N . PHE B 1 51 ? -11.648 -0.538 13.031 1 96.56 51 PHE B N 1
ATOM 2569 C CA . PHE B 1 51 ? -12.047 0.788 12.57 1 96.56 51 PHE B CA 1
ATOM 2570 C C . PHE B 1 51 ? -12.672 0.716 11.18 1 96.56 51 PHE B C 1
ATOM 2572 O O . PHE B 1 51 ? -12.273 -0.118 10.359 1 96.56 51 PHE B O 1
ATOM 2579 N N . LYS B 1 52 ? -13.672 1.533 11.039 1 97.44 52 LYS B N 1
ATOM 2580 C CA . LYS B 1 52 ? -13.898 2.057 9.695 1 97.44 52 LYS B CA 1
ATOM 2581 C C . LYS B 1 52 ? -12.867 3.119 9.328 1 97.44 52 LYS B C 1
ATOM 2583 O O . LYS B 1 52 ? -12.688 4.094 10.062 1 97.44 52 LYS B O 1
ATOM 2588 N N . MET B 1 53 ? -12.125 2.898 8.25 1 98.25 53 MET B N 1
ATOM 2589 C CA . MET B 1 53 ? -11.078 3.85 7.883 1 98.25 53 MET B CA 1
ATOM 2590 C C . MET B 1 53 ? -11.461 4.621 6.625 1 98.25 53 MET B C 1
ATOM 2592 O O . MET B 1 53 ? -11.727 4.023 5.582 1 98.25 53 MET B O 1
ATOM 2596 N N . VAL B 1 54 ? -11.492 5.891 6.758 1 98.38 54 VAL B N 1
ATOM 2597 C CA . VAL B 1 54 ? -11.812 6.77 5.637 1 98.38 54 VAL B CA 1
ATOM 2598 C C . VAL B 1 54 ? -10.547 7.5 5.184 1 98.38 54 VAL B C 1
ATOM 2600 O O . VAL B 1 54 ? -9.852 8.117 6 1 98.38 54 VAL B O 1
ATOM 2603 N N . VAL B 1 55 ? -10.242 7.375 3.904 1 98.31 55 VAL B N 1
ATOM 2604 C CA . VAL B 1 55 ? -9.133 8.133 3.328 1 98.31 55 VAL B CA 1
ATOM 2605 C C . VAL B 1 55 ? -9.633 8.961 2.146 1 98.31 55 VAL B C 1
ATOM 2607 O O . VAL B 1 55 ? -10.648 8.625 1.528 1 98.31 55 VAL B O 1
ATOM 2610 N N . PHE B 1 56 ? -8.992 9.984 1.843 1 98.19 56 PHE B N 1
ATOM 2611 C CA . PHE B 1 56 ? -9.297 10.852 0.71 1 98.19 56 PHE B CA 1
ATOM 2612 C C . PHE B 1 56 ? -8.086 11.688 0.326 1 98.19 56 PHE B C 1
ATOM 2614 O O . PHE B 1 56 ? -7.043 11.617 0.98 1 98.19 56 PHE B O 1
ATOM 2621 N N . ASP B 1 57 ? -8.156 12.375 -0.749 1 98.44 57 ASP B N 1
ATOM 2622 C CA . ASP B 1 57 ? -7.094 13.266 -1.214 1 98.44 57 ASP B CA 1
ATOM 2623 C C . ASP B 1 57 ? -7.531 14.727 -1.14 1 98.44 57 ASP B C 1
ATOM 2625 O O . ASP B 1 57 ? -8.727 15.023 -1.205 1 98.44 57 ASP B O 1
ATOM 2629 N N . PHE B 1 58 ? -6.574 15.555 -0.945 1 98.25 58 PHE B N 1
ATOM 2630 C CA . PHE B 1 58 ? -6.879 16.969 -1.029 1 98.25 58 PHE B CA 1
ATOM 2631 C C . PHE B 1 58 ? -6.91 17.438 -2.48 1 98.25 58 PHE B C 1
ATOM 2633 O O . PHE B 1 58 ? -6.445 16.719 -3.375 1 98.25 58 PHE B O 1
ATOM 2640 N N . ALA B 1 59 ? -7.363 18.609 -2.727 1 97.5 59 ALA B N 1
ATOM 2641 C CA . ALA B 1 59 ? -7.648 19.125 -4.062 1 97.5 59 ALA B CA 1
ATOM 2642 C C . ALA B 1 59 ? -6.375 19.203 -4.902 1 97.5 59 ALA B C 1
ATOM 2644 O O . ALA B 1 59 ? -6.426 19.125 -6.133 1 97.5 59 ALA B O 1
ATOM 2645 N N . PHE B 1 60 ? -5.207 19.328 -4.277 1 97.94 60 PHE B N 1
ATOM 2646 C CA . PHE B 1 60 ? -3.973 19.5 -5.031 1 97.94 60 PHE B CA 1
ATOM 2647 C C . PHE B 1 60 ? -3.428 18.141 -5.488 1 97.94 60 PHE B C 1
ATOM 2649 O O . PHE B 1 60 ? -2.434 18.078 -6.215 1 97.94 60 PHE B O 1
ATOM 2656 N N . SER B 1 61 ? -4.008 17.047 -4.996 1 97.69 61 SER B N 1
ATOM 2657 C CA . SER B 1 61 ? -3.537 15.695 -5.305 1 97.69 61 SER B CA 1
ATOM 2658 C C . SER B 1 61 ? -3.609 15.414 -6.801 1 97.69 61 SER B C 1
ATOM 2660 O O . SER B 1 61 ? -4.57 15.805 -7.465 1 97.69 61 SER B O 1
ATOM 2662 N N . PRO B 1 62 ? -2.615 14.742 -7.344 1 96.94 62 PRO B N 1
ATOM 2663 C CA . PRO B 1 62 ? -2.668 14.383 -8.766 1 96.94 62 PRO B CA 1
ATOM 2664 C C . PRO B 1 62 ? -3.795 13.406 -9.086 1 96.94 62 PRO B C 1
ATOM 2666 O O . PRO B 1 62 ? -4.102 13.172 -10.258 1 96.94 62 PRO B O 1
ATOM 2669 N N . ASP B 1 63 ? -4.406 12.805 -8.047 1 95.44 63 ASP B N 1
ATOM 2670 C CA . ASP B 1 63 ? -5.465 11.82 -8.25 1 95.44 63 ASP B CA 1
ATOM 2671 C C . ASP B 1 63 ? -6.844 12.469 -8.164 1 95.44 63 ASP B C 1
ATOM 2673 O O . ASP B 1 63 ? -7.863 11.773 -8.172 1 95.44 63 ASP B O 1
ATOM 2677 N N . VAL B 1 64 ? -6.855 13.734 -7.98 1 96.88 64 VAL B N 1
ATOM 2678 C CA . VAL B 1 64 ? -8.078 14.531 -8 1 96.88 64 VAL B CA 1
ATOM 2679 C C . VAL B 1 64 ? -8.141 15.344 -9.289 1 96.88 64 VAL B C 1
ATOM 2681 O O . VAL B 1 64 ? -7.117 15.82 -9.781 1 96.88 64 VAL B O 1
ATOM 2684 N N . CYS B 1 65 ? -9.367 15.445 -9.875 1 95.19 65 CYS B N 1
ATOM 2685 C CA . CYS B 1 65 ? -9.539 16.25 -11.078 1 95.19 65 CYS B CA 1
ATOM 2686 C C . CYS B 1 65 ? -8.938 17.641 -10.898 1 95.19 65 CYS B C 1
ATOM 2688 O O . CYS B 1 65 ? -9.305 18.359 -9.969 1 95.19 65 CYS B O 1
ATOM 2690 N N . PRO B 1 66 ? -8.023 18 -11.742 1 94.5 66 PRO B N 1
ATOM 2691 C CA . PRO B 1 66 ? -7.344 19.281 -11.578 1 94.5 66 PRO B CA 1
ATOM 2692 C C . PRO B 1 66 ? -8.305 20.469 -11.609 1 94.5 66 PRO B C 1
ATOM 2694 O O . PRO B 1 66 ? -8 21.531 -11.055 1 94.5 66 PRO B O 1
ATOM 2697 N N . ASN B 1 67 ? -9.461 20.234 -12.195 1 94.31 67 ASN B N 1
ATOM 2698 C CA . ASN B 1 67 ? -10.445 21.312 -12.281 1 94.31 67 ASN B CA 1
ATOM 2699 C C . ASN B 1 67 ? -11.039 21.641 -10.914 1 94.31 67 ASN B C 1
ATOM 2701 O O . ASN B 1 67 ? -11.656 22.688 -10.727 1 94.31 67 ASN B O 1
ATOM 2705 N N . MET B 1 68 ? -10.836 20.844 -9.953 1 94.94 68 MET B N 1
ATOM 2706 C CA . MET B 1 68 ? -11.344 21.062 -8.602 1 94.94 68 MET B CA 1
ATOM 2707 C C . MET B 1 68 ? -10.445 22.016 -7.832 1 94.94 68 MET B C 1
ATOM 2709 O O . MET B 1 68 ? -10.836 22.547 -6.793 1 94.94 68 MET B O 1
ATOM 2713 N N . TYR B 1 69 ? -9.281 22.25 -8.367 1 97.25 69 TYR B N 1
ATOM 2714 C CA . TYR B 1 69 ? -8.336 23.094 -7.652 1 97.25 69 TYR B CA 1
ATOM 2715 C C . TYR B 1 69 ? -8.484 24.562 -8.07 1 97.25 69 TYR B C 1
ATOM 2717 O O . TYR B 1 69 ? -8.25 24.906 -9.234 1 97.25 69 TYR B O 1
ATOM 2725 N N . ASP B 1 70 ? -8.875 25.328 -7.18 1 97 70 ASP B N 1
ATOM 2726 C CA . ASP B 1 70 ? -8.93 26.781 -7.328 1 97 70 ASP B CA 1
ATOM 2727 C C . ASP B 1 70 ? -7.867 27.453 -6.465 1 97 70 ASP B C 1
ATOM 2729 O O . ASP B 1 70 ? -7.992 27.5 -5.238 1 97 70 ASP B O 1
ATOM 2733 N N . PRO B 1 71 ? -6.871 28.062 -7.102 1 96.62 71 PRO B N 1
ATOM 2734 C CA . PRO B 1 71 ? -5.754 28.625 -6.34 1 96.62 71 PRO B CA 1
ATOM 2735 C C . PRO B 1 71 ? -6.203 29.672 -5.328 1 96.62 71 PRO B C 1
ATOM 2737 O O . PRO B 1 71 ? -5.59 29.812 -4.266 1 96.62 71 PRO B O 1
ATOM 2740 N N . LYS B 1 72 ? -7.18 30.422 -5.625 1 97.25 72 LYS B N 1
ATOM 2741 C CA . LYS B 1 72 ? -7.676 31.422 -4.688 1 97.25 72 LYS B CA 1
ATOM 2742 C C . LYS B 1 72 ? -8.375 30.766 -3.5 1 97.25 72 LYS B C 1
ATOM 2744 O O . LYS B 1 72 ? -8.148 31.156 -2.352 1 97.25 72 LYS B O 1
ATOM 2749 N N . LYS B 1 73 ? -9.156 29.797 -3.752 1 97.06 73 LYS B N 1
ATOM 2750 C CA . LYS B 1 73 ? -9.891 29.094 -2.711 1 97.06 73 LYS B CA 1
ATOM 2751 C C . LYS B 1 73 ? -8.938 28.359 -1.768 1 97.06 73 LYS B C 1
ATOM 2753 O O . LYS B 1 73 ? -9.117 28.406 -0.547 1 97.06 73 LYS B O 1
ATOM 2758 N N . TYR B 1 74 ? -7.926 27.766 -2.346 1 98.06 74 TYR B N 1
ATOM 2759 C CA . TYR B 1 74 ? -7.059 26.891 -1.568 1 98.06 74 TYR B CA 1
ATOM 2760 C C . TYR B 1 74 ? -5.773 27.609 -1.168 1 98.06 74 TYR B C 1
ATOM 2762 O O . TYR B 1 74 ? -4.762 26.969 -0.873 1 98.06 74 TYR B O 1
ATOM 2770 N N . SER B 1 75 ? -5.816 28.953 -1.146 1 96.69 75 SER B N 1
ATOM 2771 C CA . SER B 1 75 ? -4.684 29.75 -0.681 1 96.69 75 SER B CA 1
ATOM 2772 C C . SER B 1 75 ? -4.625 29.781 0.843 1 96.69 75 SER B C 1
ATOM 2774 O O . SER B 1 75 ? -3.754 30.438 1.419 1 96.69 75 SER B O 1
ATOM 2776 N N . ASN B 1 76 ? -5.566 29.062 1.428 1 95.88 76 ASN B N 1
ATOM 2777 C CA . ASN B 1 76 ? -5.691 28.969 2.879 1 95.88 76 ASN B CA 1
ATOM 2778 C C . ASN B 1 76 ? -6.195 27.594 3.312 1 95.88 76 ASN B C 1
ATOM 2780 O O . ASN B 1 76 ? -6.973 26.953 2.598 1 95.88 76 ASN B O 1
ATOM 2784 N N . TYR B 1 77 ? -5.734 27.203 4.609 1 98.12 77 TYR B N 1
ATOM 2785 C CA . TYR B 1 77 ? -6.105 25.875 5.094 1 98.12 77 TYR B CA 1
ATOM 2786 C C . TYR B 1 77 ? -7.609 25.766 5.309 1 98.12 77 TYR B C 1
ATOM 2788 O O . TYR B 1 77 ? -8.156 24.672 5.414 1 98.12 77 TYR B O 1
ATOM 2796 N N . SER B 1 78 ? -8.328 26.906 5.359 1 97.19 78 SER B N 1
ATOM 2797 C CA . SER B 1 78 ? -9.758 26.938 5.652 1 97.19 78 SER B CA 1
ATOM 2798 C C . SER B 1 78 ? -10.547 26.141 4.613 1 97.19 78 SER B C 1
ATOM 2800 O O . SER B 1 78 ? -11.508 25.453 4.953 1 97.19 78 SER B O 1
ATOM 2802 N N . ALA B 1 79 ? -10.172 26.297 3.414 1 97.75 79 ALA B N 1
ATOM 2803 C CA . ALA B 1 79 ? -10.883 25.594 2.35 1 97.75 79 ALA B CA 1
ATOM 2804 C C . ALA B 1 79 ? -10.688 24.094 2.459 1 97.75 79 ALA B C 1
ATOM 2806 O O . ALA B 1 79 ? -11.609 23.312 2.18 1 97.75 79 ALA B O 1
ATOM 2807 N N . TYR B 1 80 ? -9.484 23.672 2.807 1 98.44 80 TYR B N 1
ATOM 2808 C CA . TYR B 1 80 ? -9.219 22.25 3.02 1 98.44 80 TYR B CA 1
ATOM 2809 C C . TYR B 1 80 ? -10.016 21.719 4.199 1 98.44 80 TYR B C 1
ATOM 2811 O O . TYR B 1 80 ? -10.508 20.578 4.164 1 98.44 80 TYR B O 1
ATOM 2819 N N . ALA B 1 81 ? -10.125 22.516 5.242 1 98.81 81 ALA B N 1
ATOM 2820 C CA . ALA B 1 81 ? -10.93 22.141 6.398 1 98.81 81 ALA B CA 1
ATOM 2821 C C . ALA B 1 81 ? -12.406 22.016 6.02 1 98.81 81 ALA B C 1
ATOM 2823 O O . ALA B 1 81 ? -13.094 21.109 6.5 1 98.81 81 ALA B O 1
ATOM 2824 N N . ASP B 1 82 ? -12.852 22.922 5.117 1 98.25 82 ASP B N 1
ATOM 2825 C CA . ASP B 1 82 ? -14.219 22.828 4.613 1 98.25 82 ASP B CA 1
ATOM 2826 C C . ASP B 1 82 ? -14.438 21.516 3.867 1 98.25 82 ASP B C 1
ATOM 2828 O O . ASP B 1 82 ? -15.484 20.875 4.016 1 98.25 82 ASP B O 1
ATOM 2832 N N . ASP B 1 83 ? -13.484 21.188 3.074 1 98.19 83 ASP B N 1
ATOM 2833 C CA . ASP B 1 83 ? -13.57 19.922 2.355 1 98.19 83 ASP B CA 1
ATOM 2834 C C . ASP B 1 83 ? -13.672 18.734 3.326 1 98.19 83 ASP B C 1
ATOM 2836 O O . ASP B 1 83 ? -14.484 17.844 3.131 1 98.19 83 ASP B O 1
ATOM 2840 N N . LEU B 1 84 ? -12.82 18.75 4.367 1 98.69 84 LEU B N 1
ATOM 2841 C CA . LEU B 1 84 ? -12.836 17.688 5.371 1 98.69 84 LEU B CA 1
ATOM 2842 C C . LEU B 1 84 ? -14.195 17.594 6.043 1 98.69 84 LEU B C 1
ATOM 2844 O O . LEU B 1 84 ? -14.766 16.5 6.152 1 98.69 84 LEU B O 1
ATOM 2848 N N . VAL B 1 85 ? -14.742 18.688 6.441 1 98.75 85 VAL B N 1
ATOM 2849 C CA . VAL B 1 85 ? -16.047 18.719 7.102 1 98.75 85 VAL B CA 1
ATOM 2850 C C . VAL B 1 85 ? -17.109 18.203 6.148 1 98.75 85 VAL B C 1
ATOM 2852 O O . VAL B 1 85 ? -18 17.438 6.551 1 98.75 85 VAL B O 1
ATOM 2855 N N . SER B 1 86 ? -17.031 18.641 4.875 1 98.31 86 SER B N 1
ATOM 2856 C CA . SER B 1 86 ? -18 18.203 3.871 1 98.31 86 SER B CA 1
ATOM 2857 C C . SER B 1 86 ? -17.938 16.688 3.682 1 98.31 86 SER B C 1
ATOM 2859 O O . SER B 1 86 ? -18.984 16.047 3.516 1 98.31 86 SER B O 1
ATOM 2861 N N . VAL B 1 87 ? -16.75 16.109 3.689 1 98.31 87 VAL B N 1
ATOM 2862 C CA . VAL B 1 87 ? -16.594 14.672 3.572 1 98.31 87 VAL B CA 1
ATOM 2863 C C . VAL B 1 87 ? -17.25 13.977 4.766 1 98.31 87 VAL B C 1
ATOM 2865 O O . VAL B 1 87 ? -17.984 13.016 4.598 1 98.31 87 VAL B O 1
ATOM 2868 N N . LEU B 1 88 ? -16.969 14.5 5.957 1 98.56 88 LEU B N 1
ATOM 2869 C CA . LEU B 1 88 ? -17.516 13.898 7.168 1 98.56 88 LEU B CA 1
ATOM 2870 C C . LEU B 1 88 ? -19.047 13.992 7.176 1 98.56 88 LEU B C 1
ATOM 2872 O O . LEU B 1 88 ? -19.719 13.023 7.523 1 98.56 88 LEU B O 1
ATOM 2876 N N . ASP B 1 89 ? -19.547 15.117 6.73 1 98.19 89 ASP B N 1
ATOM 2877 C CA . ASP B 1 89 ? -21 15.32 6.676 1 98.19 89 ASP B CA 1
ATOM 2878 C C . ASP B 1 89 ? -21.641 14.375 5.664 1 98.19 89 ASP B C 1
ATOM 2880 O O . ASP B 1 89 ? -22.672 13.75 5.953 1 98.19 89 ASP B O 1
ATOM 2884 N N . GLU B 1 90 ? -21.062 14.336 4.523 1 97.88 90 GLU B N 1
ATOM 2885 C CA . GLU B 1 90 ? -21.594 13.477 3.473 1 97.88 90 GLU B CA 1
ATOM 2886 C C . GLU B 1 90 ? -21.672 12.023 3.93 1 97.88 90 GLU B C 1
ATOM 2888 O O . GLU B 1 90 ? -22.625 11.312 3.619 1 97.88 90 GLU B O 1
ATOM 2893 N N . LEU B 1 91 ? -20.672 11.594 4.676 1 97.25 91 LEU B N 1
ATOM 2894 C CA . LEU B 1 91 ? -20.594 10.211 5.121 1 97.25 91 LEU B CA 1
ATOM 2895 C C . LEU B 1 91 ? -21.344 10.016 6.438 1 97.25 91 LEU B C 1
ATOM 2897 O O . LEU B 1 91 ? -21.344 8.922 7 1 97.25 91 LEU B O 1
ATOM 2901 N N . LYS B 1 92 ? -21.922 11.086 6.969 1 96.81 92 LYS B N 1
ATOM 2902 C CA . LYS B 1 92 ? -22.688 11.07 8.203 1 96.81 92 LYS B CA 1
ATOM 2903 C C . LYS B 1 92 ? -21.859 10.539 9.367 1 96.81 92 LYS B C 1
ATOM 2905 O O . LYS B 1 92 ? -22.312 9.688 10.133 1 96.81 92 LYS B O 1
ATOM 2910 N N . LEU B 1 93 ? -20.672 11.023 9.414 1 97.5 93 LEU B N 1
ATOM 2911 C CA . LEU B 1 93 ? -19.75 10.609 10.469 1 97.5 93 LEU B CA 1
ATOM 2912 C C . LEU B 1 93 ? -19.734 11.633 11.602 1 97.5 93 LEU B C 1
ATOM 2914 O O . LEU B 1 93 ? -19.828 12.836 11.352 1 97.5 93 LEU B O 1
ATOM 2918 N N . GLU B 1 94 ? -19.625 11.133 12.758 1 96 94 GLU B N 1
ATOM 2919 C CA . GLU B 1 94 ? -19.438 11.938 13.961 1 96 94 GLU B CA 1
ATOM 2920 C C . GLU B 1 94 ? -18.422 11.297 14.898 1 96 94 GLU B C 1
ATOM 2922 O O . GLU B 1 94 ? -18.141 10.102 14.805 1 96 94 GLU B O 1
ATOM 2927 N N . LYS B 1 95 ? -17.797 12.109 15.75 1 97.94 95 LYS B N 1
ATOM 2928 C CA . LYS B 1 95 ? -16.859 11.656 16.781 1 97.94 95 LYS B CA 1
ATOM 2929 C C . LYS B 1 95 ? -15.766 10.781 16.172 1 97.94 95 LYS B C 1
ATOM 2931 O O . LYS B 1 95 ? -15.516 9.68 16.656 1 97.94 95 LYS B O 1
ATOM 2936 N N . VAL B 1 96 ? -15.211 11.266 15.078 1 98.81 96 VAL B N 1
ATOM 2937 C CA . VAL B 1 96 ? -14.18 10.484 14.406 1 98.81 96 VAL B CA 1
ATOM 2938 C C . VAL B 1 96 ? -12.836 10.688 15.102 1 98.81 96 VAL B C 1
ATOM 2940 O O . VAL B 1 96 ? -12.641 11.688 15.805 1 98.81 96 VAL B O 1
ATOM 2943 N N . ILE B 1 97 ? -11.977 9.711 15.008 1 98.88 97 ILE B N 1
ATOM 2944 C CA . ILE B 1 97 ? -10.547 9.914 15.219 1 98.88 97 ILE B CA 1
ATOM 2945 C C . ILE B 1 97 ? -9.898 10.406 13.922 1 98.88 97 ILE B C 1
ATOM 2947 O O . ILE B 1 97 ? -10 9.75 12.883 1 98.88 97 ILE B O 1
ATOM 2951 N N . TYR B 1 98 ? -9.359 11.547 13.961 1 98.94 98 TYR B N 1
ATOM 2952 C CA . TYR B 1 98 ? -8.734 12.141 12.781 1 98.94 98 TYR B CA 1
ATOM 2953 C C . TYR B 1 98 ? -7.215 12.031 12.859 1 98.94 98 TYR B C 1
ATOM 2955 O O . TYR B 1 98 ? -6.609 12.445 13.852 1 98.94 98 TYR B O 1
ATOM 2963 N N . PHE B 1 99 ? -6.617 11.469 11.906 1 98.94 99 PHE B N 1
ATOM 2964 C CA . PHE B 1 99 ? -5.168 11.32 11.805 1 98.94 99 PHE B CA 1
ATOM 2965 C C . PHE B 1 99 ? -4.633 12.094 10.602 1 98.94 99 PHE B C 1
ATOM 2967 O O . PHE B 1 99 ? -4.707 11.617 9.469 1 98.94 99 PHE B O 1
ATOM 2974 N N . GLY B 1 100 ? -4.059 13.258 10.844 1 98.94 100 GLY B N 1
ATOM 2975 C CA . GLY B 1 100 ? -3.561 14.133 9.789 1 98.94 100 GLY B CA 1
ATOM 2976 C C . GLY B 1 100 ? -2.057 14.32 9.836 1 98.94 100 GLY B C 1
ATOM 2977 O O . GLY B 1 100 ? -1.477 14.477 10.914 1 98.94 100 GLY B O 1
ATOM 2978 N N . HIS B 1 101 ? -1.426 14.242 8.711 1 98.88 101 HIS B N 1
ATOM 2979 C CA . HIS B 1 101 ? 0.013 14.453 8.594 1 98.88 101 HIS B CA 1
ATOM 2980 C C . HIS B 1 101 ? 0.328 15.867 8.109 1 98.88 101 HIS B C 1
ATOM 2982 O O . HIS B 1 101 ? -0.283 16.344 7.152 1 98.88 101 HIS B O 1
ATOM 2988 N N . SER B 1 102 ? 1.317 16.531 8.797 1 98.44 102 SER B N 1
ATOM 2989 C CA . SER B 1 102 ? 1.849 17.812 8.32 1 98.44 102 SER B CA 1
ATOM 2990 C C . SER B 1 102 ? 0.741 18.844 8.156 1 98.44 102 SER B C 1
ATOM 2992 O O . SER B 1 102 ? -0.021 19.094 9.094 1 98.44 102 SER B O 1
ATOM 2994 N N . MET B 1 103 ? 0.499 19.438 6.969 1 98.5 103 MET B N 1
ATOM 2995 C CA . MET B 1 103 ? -0.553 20.438 6.785 1 98.5 103 MET B CA 1
ATOM 2996 C C . MET B 1 103 ? -1.92 19.859 7.133 1 98.5 103 MET B C 1
ATOM 2998 O O . MET B 1 103 ? -2.783 20.562 7.656 1 98.5 103 MET B O 1
ATOM 3002 N N . ALA B 1 104 ? -2.109 18.594 6.848 1 98.81 104 ALA B N 1
ATOM 3003 C CA . ALA B 1 104 ? -3.395 17.953 7.121 1 98.81 104 ALA B CA 1
ATOM 3004 C C . ALA B 1 104 ? -3.678 17.906 8.617 1 98.81 104 ALA B C 1
ATOM 3006 O O . ALA B 1 104 ? -4.84 17.922 9.039 1 98.81 104 ALA B O 1
ATOM 3007 N N . ALA B 1 105 ? -2.629 17.797 9.422 1 98.88 105 ALA B N 1
ATOM 3008 C CA . ALA B 1 105 ? -2.797 17.875 10.875 1 98.88 105 ALA B CA 1
ATOM 3009 C C . ALA B 1 105 ? -3.473 19.188 11.266 1 98.88 105 ALA B C 1
ATOM 3011 O O . ALA B 1 105 ? -4.438 19.188 12.039 1 98.88 105 ALA B O 1
ATOM 3012 N N . MET B 1 106 ? -3.016 20.281 10.672 1 98.81 106 MET B N 1
ATOM 3013 C CA . MET B 1 106 ? -3.578 21.594 10.992 1 98.81 106 MET B CA 1
ATOM 3014 C C . MET B 1 106 ? -4.984 21.734 10.414 1 98.81 106 MET B C 1
ATOM 3016 O O . MET B 1 106 ? -5.84 22.391 11.016 1 98.81 106 MET B O 1
ATOM 3020 N N . VAL B 1 107 ? -5.191 21.109 9.266 1 98.88 107 VAL B N 1
ATOM 3021 C CA . VAL B 1 107 ? -6.535 21.078 8.695 1 98.88 107 VAL B CA 1
ATOM 3022 C C . VAL B 1 107 ? -7.508 20.469 9.695 1 98.88 107 VAL B C 1
ATOM 3024 O O . VAL B 1 107 ? -8.617 20.969 9.891 1 98.88 107 VAL B O 1
ATOM 3027 N N . GLY B 1 108 ? -7.09 19.406 10.336 1 98.88 108 GLY B N 1
ATOM 3028 C CA . GLY B 1 108 ? -7.898 18.781 11.375 1 98.88 108 GLY B CA 1
ATOM 3029 C C . GLY B 1 108 ? -8.141 19.688 12.562 1 98.88 108 GLY B C 1
ATOM 3030 O O . GLY B 1 108 ? -9.258 19.75 13.094 1 98.88 108 GLY B O 1
ATOM 3031 N N . CYS B 1 109 ? -7.125 20.406 13 1 98.88 109 CYS B N 1
ATOM 3032 C CA . CYS B 1 109 ? -7.277 21.359 14.094 1 98.88 109 CYS B CA 1
ATOM 3033 C C . CYS B 1 109 ? -8.336 22.406 13.75 1 98.88 109 CYS B C 1
ATOM 3035 O O . CYS B 1 109 ? -9.234 22.656 14.555 1 98.88 109 CYS B O 1
ATOM 3037 N N . ILE B 1 110 ? -8.25 22.953 12.57 1 98.88 110 ILE B N 1
ATOM 3038 C CA . ILE B 1 110 ? -9.172 24 12.133 1 98.88 110 ILE B CA 1
ATOM 3039 C C . ILE B 1 110 ? -10.594 23.453 12.07 1 98.88 110 ILE B C 1
ATOM 3041 O O . ILE B 1 110 ? -11.531 24.062 12.586 1 98.88 110 ILE B O 1
ATOM 3045 N N . ALA B 1 111 ? -10.727 22.266 11.461 1 98.88 111 ALA B N 1
ATOM 3046 C CA . ALA B 1 111 ? -12.039 21.641 11.328 1 98.88 111 ALA B CA 1
ATOM 3047 C C . ALA B 1 111 ? -12.641 21.328 12.695 1 98.88 111 ALA B C 1
ATOM 3049 O O . ALA B 1 111 ? -13.852 21.469 12.891 1 98.88 111 ALA B O 1
ATOM 3050 N N . SER B 1 112 ? -11.844 20.953 13.656 1 98.81 112 SER B N 1
ATOM 3051 C CA . SER B 1 112 ? -12.328 20.562 14.977 1 98.81 112 SER B CA 1
ATOM 3052 C C . SER B 1 112 ? -12.828 21.766 15.758 1 98.81 112 SER B C 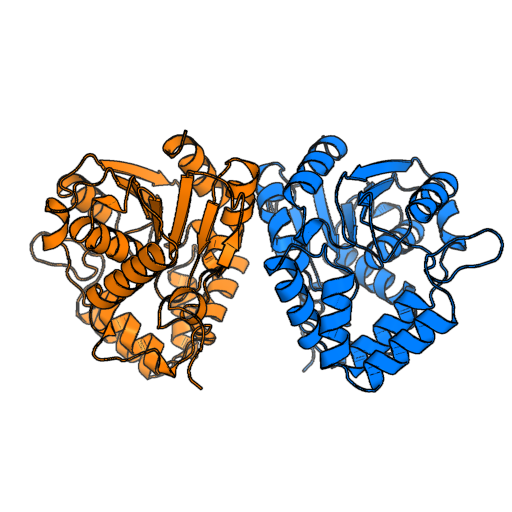1
ATOM 3054 O O . SER B 1 112 ? -13.664 21.625 16.656 1 98.81 112 SER B O 1
ATOM 3056 N N . VAL B 1 113 ? -12.289 22.922 15.453 1 98.75 113 VAL B N 1
ATOM 3057 C CA . VAL B 1 113 ? -12.773 24.141 16.078 1 98.75 113 VAL B CA 1
ATOM 3058 C C . VAL B 1 113 ? -14.117 24.531 15.477 1 98.75 113 VAL B C 1
ATOM 3060 O O . VAL B 1 113 ? -15.039 24.938 16.203 1 98.75 113 VAL B O 1
ATOM 3063 N N . ARG B 1 114 ? -14.242 24.344 14.211 1 97.94 114 ARG B N 1
ATOM 3064 C CA . ARG B 1 114 ? -15.445 24.719 13.484 1 97.94 114 ARG B CA 1
ATOM 3065 C C . ARG B 1 114 ? -16.609 23.781 13.805 1 97.94 114 ARG B C 1
ATOM 3067 O O . ARG B 1 114 ? -17.75 24.203 13.914 1 97.94 114 ARG B O 1
ATOM 3074 N N . ARG B 1 115 ? -16.281 22.547 13.836 1 98.31 115 ARG B N 1
ATOM 3075 C CA . ARG B 1 115 ? -17.266 21.5 14.086 1 98.31 115 ARG B CA 1
ATOM 3076 C C . ARG B 1 115 ? -16.75 20.516 15.125 1 98.31 115 ARG B C 1
ATOM 3078 O O . ARG B 1 115 ? -16.484 19.344 14.805 1 98.31 115 ARG B O 1
ATOM 3085 N N . PRO B 1 116 ? -16.734 20.922 16.391 1 98.06 116 PRO B N 1
ATOM 3086 C CA . PRO B 1 116 ? -16.094 20.094 17.422 1 98.06 116 PRO B CA 1
ATOM 3087 C C . PRO B 1 116 ? -16.766 18.734 17.578 1 98.06 116 PRO B C 1
ATOM 3089 O O . PRO B 1 116 ? -16.094 17.75 17.891 1 98.06 116 PRO B O 1
ATOM 3092 N N . GLN B 1 117 ? -18.062 18.625 17.266 1 97.75 117 GLN B N 1
ATOM 3093 C CA . GLN B 1 117 ? -18.812 17.391 17.5 1 97.75 117 GLN B CA 1
ATOM 3094 C C . GLN B 1 117 ? -18.391 16.297 16.531 1 97.75 117 GLN B C 1
ATOM 3096 O O . GLN B 1 117 ? -18.672 15.117 16.75 1 97.75 117 GLN B O 1
ATOM 3101 N N . LEU B 1 118 ? -17.688 16.672 15.523 1 98.62 118 LEU B N 1
ATOM 3102 C CA . LEU B 1 118 ? -17.281 15.703 14.5 1 98.62 118 LEU B CA 1
ATOM 3103 C C . LEU B 1 118 ? -16.031 14.945 14.93 1 98.62 118 LEU B C 1
ATOM 3105 O O . LEU B 1 118 ? -15.703 13.906 14.352 1 98.62 118 LEU B O 1
ATOM 3109 N N . PHE B 1 119 ? -15.367 15.391 15.969 1 98.81 119 PHE B N 1
ATOM 3110 C CA . PHE B 1 119 ? -14.047 14.852 16.266 1 98.81 119 PHE B CA 1
ATOM 3111 C C . PHE B 1 119 ? -13.969 14.367 17.703 1 98.81 119 PHE B C 1
ATOM 3113 O O . PHE B 1 119 ? -14.273 15.109 18.641 1 98.81 119 PHE B O 1
ATOM 3120 N N . GLU B 1 120 ? -13.555 13.172 17.844 1 98.44 120 GLU B N 1
ATOM 3121 C CA . GLU B 1 120 ? -13.336 12.586 19.156 1 98.44 120 GLU B CA 1
ATOM 3122 C C . GLU B 1 120 ? -11.875 12.742 19.594 1 98.44 120 GLU B C 1
ATOM 3124 O O . GLU B 1 120 ? -11.594 12.945 20.781 1 98.44 120 GLU B O 1
ATOM 3129 N N . HIS B 1 121 ? -10.984 12.633 18.719 1 98.75 121 HIS B N 1
ATOM 3130 C CA . HIS B 1 121 ? -9.547 12.664 18.969 1 98.75 121 HIS B CA 1
ATOM 3131 C C . HIS B 1 121 ? -8.789 13.125 17.719 1 98.75 121 HIS B C 1
ATOM 3133 O O . HIS B 1 121 ? -9.109 12.719 16.609 1 98.75 121 HIS B O 1
ATOM 3139 N N . LEU B 1 122 ? -7.785 13.992 17.906 1 98.94 122 LEU B N 1
ATOM 3140 C CA . LEU B 1 122 ? -6.891 14.414 16.828 1 98.94 122 LEU B CA 1
ATOM 3141 C C . LEU B 1 122 ? -5.512 13.781 17 1 98.94 122 LEU B C 1
ATOM 3143 O O . LEU B 1 122 ? -4.852 13.969 18.016 1 98.94 122 LEU B O 1
ATOM 3147 N N . LEU B 1 123 ? -5.141 12.961 16.125 1 98.94 123 LEU B N 1
ATOM 3148 C CA . LEU B 1 123 ? -3.766 12.5 15.953 1 98.94 123 LEU B CA 1
ATOM 3149 C C . LEU B 1 123 ? -3.023 13.359 14.93 1 98.94 123 LEU B C 1
ATOM 3151 O O . LEU B 1 123 ? -3.354 13.352 13.742 1 98.94 123 LEU B O 1
ATOM 3155 N N . LEU B 1 124 ? -2.068 14.109 15.391 1 98.94 124 LEU B N 1
ATOM 3156 C CA . LEU B 1 124 ? -1.339 15.047 14.547 1 98.94 124 LEU B CA 1
ATOM 3157 C C . LEU B 1 124 ? 0.084 14.562 14.297 1 98.94 124 LEU B C 1
ATOM 3159 O O . LEU B 1 124 ? 0.921 14.578 15.195 1 98.94 124 LEU B O 1
ATOM 3163 N N . LEU B 1 125 ? 0.337 14.164 13.117 1 98.88 125 LEU B N 1
ATOM 3164 C CA . LEU B 1 125 ? 1.647 13.648 12.742 1 98.88 125 LEU B CA 1
ATOM 3165 C C . LEU B 1 125 ? 2.508 14.742 12.125 1 98.88 125 LEU B C 1
ATOM 3167 O O . LEU B 1 125 ? 2.18 15.266 11.055 1 98.88 125 LEU B O 1
ATOM 3171 N N . SER B 1 126 ? 3.592 15.109 12.773 1 98.38 126 SER B N 1
ATOM 3172 C CA . SER B 1 126 ? 4.555 16.109 12.328 1 98.38 126 SER B CA 1
ATOM 3173 C C . SER B 1 126 ? 3.863 17.422 11.969 1 98.38 126 SER B C 1
ATOM 3175 O O . SER B 1 126 ? 4.078 17.953 10.883 1 98.38 126 SER B O 1
ATOM 3177 N N . PRO B 1 127 ? 3.041 17.938 12.867 1 98.81 127 PRO B N 1
ATOM 3178 C CA . PRO B 1 127 ? 2.305 19.156 12.57 1 98.81 127 PRO B CA 1
ATOM 3179 C C . PRO B 1 127 ? 3.18 20.406 12.656 1 98.81 127 PRO B C 1
ATOM 3181 O O . PRO B 1 127 ? 4.215 20.391 13.328 1 98.81 127 PRO B O 1
ATOM 3184 N N . SER B 1 128 ? 2.812 21.406 11.977 1 98.62 128 SER B N 1
ATOM 3185 C CA . SER B 1 128 ? 3.402 22.734 12.125 1 98.62 128 SER B CA 1
ATOM 3186 C C . SER B 1 128 ? 2.369 23.828 11.883 1 98.62 128 SER B C 1
ATOM 3188 O O . SER B 1 128 ? 1.77 23.906 10.805 1 98.62 128 SER B O 1
ATOM 3190 N N . PRO B 1 129 ? 2.139 24.688 12.836 1 98.69 129 PRO B N 1
ATOM 3191 C CA . PRO B 1 129 ? 1.22 25.797 12.602 1 98.69 129 PRO B CA 1
ATOM 3192 C C . PRO B 1 129 ? 1.87 26.953 11.836 1 98.69 129 PRO B C 1
ATOM 3194 O O . PRO B 1 129 ? 1.176 27.859 11.375 1 98.69 129 PRO B O 1
ATOM 3197 N N . ARG B 1 130 ? 3.16 26.938 11.758 1 98.69 130 ARG B N 1
ATOM 3198 C CA . ARG B 1 130 ? 3.93 27.953 11.047 1 98.69 130 ARG B CA 1
ATOM 3199 C C . ARG B 1 130 ? 5.352 27.469 10.781 1 98.69 130 ARG B C 1
ATOM 3201 O O . ARG B 1 130 ? 6.07 27.094 11.711 1 98.69 130 ARG B O 1
ATOM 3208 N N . TYR B 1 131 ? 5.82 27.594 9.508 1 98.44 131 TYR B N 1
ATOM 3209 C CA . TYR B 1 131 ? 7.137 27.078 9.156 1 98.44 131 TYR B CA 1
ATOM 3210 C C . TYR B 1 131 ? 8.203 28.172 9.258 1 98.44 131 TYR B C 1
ATOM 3212 O O . TYR B 1 131 ? 9.367 27.875 9.547 1 98.44 131 TYR B O 1
ATOM 3220 N N . ILE B 1 132 ? 7.793 29.359 9.039 1 98.44 132 ILE B N 1
ATOM 3221 C CA . ILE B 1 132 ? 8.75 30.453 9.039 1 98.44 132 ILE B CA 1
ATOM 3222 C C . ILE B 1 132 ? 9.008 30.922 10.469 1 98.44 132 ILE B C 1
ATOM 3224 O O . ILE B 1 132 ? 8.07 31.094 11.25 1 98.44 132 ILE B O 1
ATOM 3228 N N . ASN B 1 133 ? 10.242 31.125 10.781 1 98.25 133 ASN B N 1
ATOM 3229 C CA . ASN B 1 133 ? 10.641 31.641 12.094 1 98.25 133 ASN B CA 1
ATOM 3230 C C . ASN B 1 133 ? 10.023 33 12.367 1 98.25 133 ASN B C 1
ATOM 3232 O O . ASN B 1 133 ? 9.734 33.75 11.438 1 98.25 133 ASN B O 1
ATOM 3236 N N . ASP B 1 134 ? 9.828 33.312 13.625 1 96.44 134 ASP B N 1
ATOM 3237 C CA . ASP B 1 134 ? 9.359 34.594 14.133 1 96.44 134 ASP B CA 1
ATOM 3238 C C . ASP B 1 134 ? 10.031 34.938 15.461 1 96.44 134 ASP B C 1
ATOM 3240 O O . ASP B 1 134 ? 10.852 34.156 15.961 1 96.44 134 ASP B O 1
ATOM 3244 N N . HIS B 1 135 ? 10.039 36.25 16 1 92.5 135 HIS B N 1
ATOM 3245 C CA . HIS B 1 135 ? 10.734 36.75 17.188 1 92.5 135 HIS B CA 1
ATOM 3246 C C . HIS B 1 135 ? 10.633 35.75 18.328 1 92.5 135 HIS B C 1
ATOM 3248 O O . HIS B 1 135 ? 11.633 35.438 18.984 1 92.5 135 HIS B O 1
ATOM 3254 N N . ASN B 1 136 ? 9.812 34.875 18.609 1 92.38 136 ASN B N 1
ATOM 3255 C CA . ASN B 1 136 ? 9.656 33.906 19.688 1 92.38 136 ASN B CA 1
ATOM 3256 C C . ASN B 1 136 ? 9.078 32.594 19.188 1 92.38 136 ASN B C 1
ATOM 3258 O O . ASN B 1 136 ? 8.297 31.953 19.891 1 92.38 136 ASN B O 1
ATOM 3262 N N . TYR B 1 137 ? 9.398 32.312 18.031 1 97.19 137 TYR B N 1
ATOM 3263 C CA . TYR B 1 137 ? 8.898 31.078 17.453 1 97.19 137 TYR B CA 1
ATOM 3264 C C . TYR B 1 137 ? 9.883 30.516 16.438 1 97.19 137 TYR B C 1
ATOM 3266 O O . TYR B 1 137 ? 10.336 31.234 15.539 1 97.19 137 TYR B O 1
ATOM 3274 N N . VAL B 1 138 ? 10.266 29.297 16.641 1 97.06 138 VAL B N 1
ATOM 3275 C CA . VAL B 1 138 ? 11.164 28.625 15.711 1 97.06 138 VAL B CA 1
ATOM 3276 C C . VAL B 1 138 ? 10.375 27.625 14.867 1 97.06 138 VAL B C 1
ATOM 3278 O O . VAL B 1 138 ? 10.125 26.5 15.297 1 97.06 138 VAL B O 1
ATOM 3281 N N . GLY B 1 139 ? 10.086 28.047 13.664 1 97.38 139 GLY B N 1
ATOM 3282 C CA . GLY B 1 139 ? 9.328 27.203 12.758 1 97.38 139 GLY B CA 1
ATOM 3283 C C . GLY B 1 139 ? 10.211 26.312 11.906 1 97.38 139 GLY B C 1
ATOM 3284 O O . GLY B 1 139 ? 9.75 25.297 11.391 1 97.38 139 GLY B O 1
ATOM 3285 N N . GLY B 1 140 ? 11.453 26.688 11.727 1 96.81 140 GLY B N 1
ATOM 3286 C CA . GLY B 1 140 ? 12.383 25.797 11.039 1 96.81 140 GLY B CA 1
ATOM 3287 C C . GLY B 1 140 ? 12.984 26.438 9.797 1 96.81 140 GLY B C 1
ATOM 3288 O O . GLY B 1 140 ? 14.031 25.984 9.312 1 96.81 140 GLY B O 1
ATOM 3289 N N . PHE B 1 141 ? 12.305 27.516 9.273 1 98.12 141 PHE B N 1
ATOM 3290 C CA . PHE B 1 141 ? 12.781 28.125 8.039 1 98.12 141 PHE B CA 1
ATOM 3291 C C . PHE B 1 141 ? 12.789 29.656 8.164 1 98.12 141 PHE B C 1
ATOM 3293 O O . PHE B 1 141 ? 11.969 30.234 8.883 1 98.12 141 PHE B O 1
ATOM 3300 N N . THR B 1 142 ? 13.75 30.203 7.449 1 97.81 142 THR B N 1
ATOM 3301 C CA . THR B 1 142 ? 13.664 31.641 7.23 1 97.81 142 THR B CA 1
ATOM 3302 C C . THR B 1 142 ? 12.812 31.953 6.004 1 97.81 142 THR B C 1
ATOM 3304 O O . THR B 1 142 ? 12.602 31.078 5.152 1 97.81 142 THR B O 1
ATOM 3307 N N . ARG B 1 143 ? 12.312 33.219 5.984 1 97.38 143 ARG B N 1
ATOM 3308 C CA . ARG B 1 143 ? 11.547 33.656 4.82 1 97.38 143 ARG B CA 1
ATOM 3309 C C . ARG B 1 143 ? 12.352 33.469 3.537 1 97.38 143 ARG B C 1
ATOM 3311 O O . ARG B 1 143 ? 11.82 33 2.523 1 97.38 143 ARG B O 1
ATOM 3318 N N . ASN B 1 144 ? 13.648 33.75 3.561 1 98 144 ASN B N 1
ATOM 3319 C CA . ASN B 1 144 ? 14.523 33.625 2.396 1 98 144 ASN B CA 1
ATOM 3320 C C . ASN B 1 144 ? 14.648 32.188 1.935 1 98 144 ASN B C 1
ATOM 3322 O O . ASN B 1 144 ? 14.695 31.906 0.733 1 98 144 ASN B O 1
ATOM 3326 N N . GLN B 1 145 ? 14.805 31.312 2.871 1 97.75 145 GLN B N 1
ATOM 3327 C CA . GLN B 1 145 ? 14.898 29.891 2.531 1 97.75 145 GLN B CA 1
ATOM 3328 C C . GLN B 1 145 ? 13.641 29.422 1.812 1 97.75 145 GLN B C 1
ATOM 3330 O O . GLN B 1 145 ? 13.719 28.656 0.849 1 97.75 145 GLN B O 1
ATOM 3335 N N . ILE B 1 146 ? 12.469 29.859 2.26 1 98.19 146 ILE B N 1
ATOM 3336 C CA . ILE B 1 146 ? 11.195 29.469 1.673 1 98.19 146 ILE B CA 1
ATOM 3337 C C . ILE B 1 146 ? 11.055 30.078 0.278 1 98.19 146 ILE B C 1
ATOM 3339 O O . ILE B 1 146 ? 10.594 29.406 -0.652 1 98.19 146 ILE B O 1
ATOM 3343 N N . GLU B 1 147 ? 11.461 31.328 0.128 1 98.06 147 GLU B N 1
ATOM 3344 C CA . GLU B 1 147 ? 11.43 31.969 -1.184 1 98.06 147 GLU B CA 1
ATOM 3345 C C . GLU B 1 147 ? 12.352 31.25 -2.168 1 98.06 147 GLU B C 1
ATOM 3347 O O . GLU B 1 147 ? 12.023 31.109 -3.346 1 98.06 147 GLU B O 1
ATOM 3352 N N . THR B 1 148 ? 13.508 30.844 -1.687 1 98.06 148 THR B N 1
ATOM 3353 C CA . THR B 1 148 ? 14.438 30.078 -2.512 1 98.06 148 THR B CA 1
ATOM 3354 C C . THR B 1 148 ? 13.812 28.75 -2.941 1 98.06 148 THR B C 1
ATOM 3356 O O . THR B 1 148 ? 13.984 28.328 -4.086 1 98.06 148 THR B O 1
ATOM 3359 N N . LEU B 1 149 ? 13.172 28.156 -1.979 1 97.81 149 LEU B N 1
ATOM 3360 C CA . LEU B 1 149 ? 12.461 26.922 -2.275 1 97.81 149 LEU B CA 1
ATOM 3361 C C . LEU B 1 149 ? 11.469 27.125 -3.412 1 97.81 149 LEU B C 1
ATOM 3363 O O . LEU B 1 149 ? 11.43 26.328 -4.359 1 97.81 149 LEU B O 1
ATOM 3367 N N . PHE B 1 150 ? 10.641 28.172 -3.387 1 98.56 150 PHE B N 1
ATOM 3368 C CA . PHE B 1 150 ? 9.656 28.469 -4.422 1 98.56 150 PHE B CA 1
ATOM 3369 C C . PHE B 1 150 ? 10.336 28.719 -5.762 1 98.56 150 PHE B C 1
ATOM 3371 O O . PHE B 1 150 ? 9.844 28.281 -6.805 1 98.56 150 PHE B O 1
ATOM 3378 N N . LYS B 1 151 ? 11.461 29.375 -5.719 1 98.38 151 LYS B N 1
ATOM 3379 C CA . LYS B 1 151 ? 12.227 29.656 -6.934 1 98.38 151 LYS B CA 1
ATOM 3380 C C . LYS B 1 151 ? 12.734 28.359 -7.566 1 98.38 151 LYS B C 1
ATOM 3382 O O . LYS B 1 151 ? 12.68 28.188 -8.789 1 98.38 151 LYS B O 1
ATOM 3387 N N . GLN B 1 152 ? 13.242 27.516 -6.715 1 98.06 152 GLN B N 1
ATOM 3388 C CA . GLN B 1 152 ? 13.734 26.234 -7.199 1 98.06 152 GLN B CA 1
ATOM 3389 C C . GLN B 1 152 ? 12.617 25.422 -7.855 1 98.06 152 GLN B C 1
ATOM 3391 O O . GLN B 1 152 ? 12.82 24.812 -8.906 1 98.06 152 GLN B O 1
ATOM 3396 N N . MET B 1 153 ? 11.43 25.422 -7.234 1 98.38 153 MET B N 1
ATOM 3397 C CA . MET B 1 153 ? 10.273 24.75 -7.805 1 98.38 153 MET B CA 1
ATOM 3398 C C . MET B 1 153 ? 9.945 25.297 -9.188 1 98.38 153 MET B C 1
ATOM 3400 O O . MET B 1 153 ? 9.672 24.516 -10.117 1 98.38 153 MET B O 1
ATOM 3404 N N . SER B 1 154 ? 9.977 26.578 -9.336 1 97.94 154 SER B N 1
ATOM 3405 C CA . SER B 1 154 ? 9.578 27.25 -10.57 1 97.94 154 SER B CA 1
ATOM 3406 C C . SER B 1 154 ? 10.625 27.047 -11.672 1 97.94 154 SER B C 1
ATOM 3408 O O . SER B 1 154 ? 10.281 26.953 -12.852 1 97.94 154 SER B O 1
ATOM 3410 N N . GLN B 1 155 ? 11.844 26.969 -11.32 1 97.81 155 GLN B N 1
ATOM 3411 C CA . GLN B 1 155 ? 12.938 26.906 -12.281 1 97.81 155 GLN B CA 1
ATOM 3412 C C . GLN B 1 155 ? 13.109 25.5 -12.844 1 97.81 155 GLN B C 1
ATOM 3414 O O . GLN B 1 155 ? 13.312 25.328 -14.047 1 97.81 155 GLN B O 1
ATOM 3419 N N . ASN B 1 156 ? 13.117 24.547 -11.961 1 98.12 156 ASN B N 1
ATOM 3420 C CA . ASN B 1 156 ? 13.273 23.141 -12.344 1 98.12 156 ASN B CA 1
ATOM 3421 C C . ASN B 1 156 ? 12.531 22.219 -11.383 1 98.12 156 ASN B C 1
ATOM 3423 O O . ASN B 1 156 ? 13.141 21.625 -10.484 1 98.12 156 ASN B O 1
ATOM 3427 N N . TYR B 1 157 ? 11.344 21.953 -11.719 1 98.38 157 TYR B N 1
ATOM 3428 C CA . TYR B 1 157 ? 10.445 21.219 -10.836 1 98.38 157 TYR B CA 1
ATOM 3429 C C . TYR B 1 157 ? 10.953 19.797 -10.578 1 98.38 157 TYR B C 1
ATOM 3431 O O . TYR B 1 157 ? 10.914 19.312 -9.445 1 98.38 157 TYR B O 1
ATOM 3439 N N . THR B 1 158 ? 11.43 19.141 -11.609 1 98.06 158 THR B N 1
ATOM 3440 C CA . THR B 1 158 ? 11.906 17.766 -11.477 1 98.06 158 THR B CA 1
ATOM 3441 C C . THR B 1 158 ? 13.102 17.688 -10.531 1 98.06 158 THR B C 1
ATOM 3443 O O . THR B 1 158 ? 13.141 16.844 -9.641 1 98.06 158 THR B O 1
ATOM 3446 N N . SER B 1 159 ? 14.039 18.609 -10.711 1 97.75 159 SER B N 1
ATOM 3447 C CA . SER B 1 159 ? 15.203 18.656 -9.844 1 97.75 159 SER B CA 1
ATOM 3448 C C . SER B 1 159 ? 14.812 18.984 -8.406 1 97.75 159 SER B C 1
ATOM 3450 O O . SER B 1 159 ? 15.352 18.422 -7.457 1 97.75 159 SER B O 1
ATOM 3452 N N . TRP B 1 160 ? 13.961 19.922 -8.25 1 98.12 160 TRP B N 1
ATOM 3453 C CA . TRP B 1 160 ? 13.477 20.266 -6.922 1 98.12 160 TRP B CA 1
ATOM 3454 C C . TRP B 1 160 ? 12.828 19.078 -6.246 1 98.12 160 TRP B C 1
ATOM 3456 O O . TRP B 1 160 ? 13.102 18.781 -5.082 1 98.12 160 TRP B O 1
ATOM 3466 N N . ALA B 1 161 ? 11.922 18.391 -6.988 1 97.94 161 ALA B N 1
ATOM 3467 C CA . ALA B 1 161 ? 11.195 17.25 -6.434 1 97.94 161 ALA B CA 1
ATOM 3468 C C . ALA B 1 161 ? 12.164 16.188 -5.91 1 97.94 161 ALA B C 1
ATOM 3470 O O . ALA B 1 161 ? 11.969 15.641 -4.824 1 97.94 161 ALA B O 1
ATOM 3471 N N . HIS B 1 162 ? 13.188 15.914 -6.633 1 95.75 162 HIS B N 1
ATOM 3472 C CA . HIS B 1 162 ? 14.195 14.945 -6.211 1 95.75 162 HIS B CA 1
ATOM 3473 C C . HIS B 1 162 ? 14.891 15.398 -4.93 1 95.75 162 HIS B C 1
ATOM 3475 O O . HIS B 1 162 ? 14.977 14.641 -3.961 1 95.75 162 HIS B O 1
ATOM 3481 N N . SER B 1 163 ? 15.391 16.625 -4.953 1 95.12 163 SER B N 1
ATOM 3482 C CA . SER B 1 163 ? 16.125 17.156 -3.811 1 95.12 163 SER B CA 1
ATOM 3483 C C . SER B 1 163 ? 15.234 17.234 -2.572 1 95.12 163 SER B C 1
ATOM 3485 O O . SER B 1 163 ? 15.672 16.906 -1.469 1 95.12 163 SER B O 1
ATOM 3487 N N . PHE B 1 164 ? 14.023 17.703 -2.777 1 96.25 164 PHE B N 1
ATOM 3488 C CA . PHE B 1 164 ? 13.086 17.844 -1.671 1 96.25 164 PHE B CA 1
ATOM 3489 C C . PHE B 1 164 ? 12.734 16.484 -1.072 1 96.25 164 PHE B C 1
ATOM 3491 O O . PHE B 1 164 ? 12.648 16.344 0.15 1 96.25 164 PHE B O 1
ATOM 3498 N N . ALA B 1 165 ? 12.484 15.477 -1.925 1 96.38 165 ALA B N 1
ATOM 3499 C CA . ALA B 1 165 ? 12.188 14.125 -1.461 1 96.38 165 ALA B CA 1
ATOM 3500 C C . ALA B 1 165 ? 13.328 13.57 -0.612 1 96.38 165 ALA B C 1
ATOM 3502 O O . ALA B 1 165 ? 13.094 13.031 0.474 1 96.38 165 ALA B O 1
ATOM 3503 N N . VAL B 1 166 ? 14.555 13.75 -1.065 1 94.62 166 VAL B N 1
ATOM 3504 C CA . VAL B 1 166 ? 15.734 13.25 -0.368 1 94.62 166 VAL B CA 1
ATOM 3505 C C . VAL B 1 166 ? 15.867 13.938 0.987 1 94.62 166 VAL B C 1
ATOM 3507 O O . VAL B 1 166 ? 16.156 13.289 1.997 1 94.62 166 VAL B O 1
ATOM 3510 N N . GLN B 1 167 ? 15.586 15.203 1.027 1 93.12 167 GLN B N 1
ATOM 3511 C CA . GLN B 1 167 ? 15.766 15.992 2.242 1 93.12 167 GLN B CA 1
ATOM 3512 C C . GLN B 1 167 ? 14.672 15.688 3.262 1 93.12 167 GLN B C 1
ATOM 3514 O O . GLN B 1 167 ? 14.914 15.727 4.469 1 93.12 167 GLN B O 1
ATOM 3519 N N . SER B 1 168 ? 13.508 15.398 2.727 1 94.56 168 SER B N 1
ATOM 3520 C CA . SER B 1 168 ? 12.352 15.266 3.607 1 94.56 168 SER B CA 1
ATOM 3521 C C . SER B 1 168 ? 12.297 13.875 4.23 1 94.56 168 SER B C 1
ATOM 3523 O O . SER B 1 168 ? 11.742 13.695 5.316 1 94.56 168 SER B O 1
ATOM 3525 N N . ILE B 1 169 ? 12.828 12.883 3.291 1 89 169 ILE B N 1
ATOM 3526 C CA . ILE B 1 169 ? 12.805 11.492 3.725 1 89 169 ILE B CA 1
ATOM 3527 C C . ILE B 1 169 ? 14.125 11.141 4.402 1 89 169 ILE B C 1
ATOM 3529 O O . ILE B 1 169 ? 15.164 11.727 4.086 1 89 169 ILE B O 1
ATOM 3533 N N . ALA B 1 170 ? 14.234 10.492 5.508 1 73.88 170 ALA B N 1
ATOM 3534 C CA . ALA B 1 170 ? 15.484 10.023 6.09 1 73.88 170 ALA B CA 1
ATOM 3535 C C . ALA B 1 170 ? 16.391 9.406 5.023 1 73.88 170 ALA B C 1
ATOM 3537 O O . ALA B 1 170 ? 15.898 8.758 4.09 1 73.88 170 ALA B O 1
ATOM 3538 N N . LEU B 1 171 ? 17.719 9.703 4.895 1 66.88 171 LEU B N 1
ATOM 3539 C CA . LEU B 1 171 ? 18.703 9.484 3.838 1 66.88 171 LEU B CA 1
ATOM 3540 C C . LEU B 1 171 ? 18.766 8.008 3.467 1 66.88 171 LEU B C 1
ATOM 3542 O O . LEU B 1 171 ? 19.016 7.664 2.307 1 66.88 171 LEU B O 1
ATOM 3546 N N . ASN B 1 172 ? 18.406 7.176 4.207 1 76.38 172 ASN B N 1
ATOM 3547 C CA . ASN B 1 172 ? 18.781 5.816 3.83 1 76.38 172 ASN B CA 1
ATOM 3548 C C . ASN B 1 172 ? 17.547 4.988 3.449 1 76.38 172 ASN B C 1
ATOM 3550 O O . ASN B 1 172 ? 17.656 3.783 3.219 1 76.38 172 ASN B O 1
ATOM 3554 N N . ASP B 1 173 ? 16.5 5.621 3.113 1 86.44 173 ASP B N 1
ATOM 3555 C CA . ASP B 1 173 ? 15.328 4.84 2.75 1 86.44 173 ASP B CA 1
ATOM 3556 C C . ASP B 1 173 ? 14.969 5.043 1.279 1 86.44 173 ASP B C 1
ATOM 3558 O O . ASP B 1 173 ? 14.07 5.824 0.957 1 86.44 173 ASP B O 1
ATOM 3562 N N . ARG B 1 174 ? 15.578 4.277 0.384 1 88.44 174 ARG B N 1
ATOM 3563 C CA . ARG B 1 174 ? 15.445 4.441 -1.06 1 88.44 174 ARG B CA 1
ATOM 3564 C C . ARG B 1 174 ? 13.992 4.277 -1.494 1 88.44 174 ARG B C 1
ATOM 3566 O O . ARG B 1 174 ? 13.516 5.004 -2.367 1 88.44 174 ARG B O 1
ATOM 3573 N N . ASN B 1 175 ? 13.289 3.346 -0.91 1 89.69 175 ASN B N 1
ATOM 3574 C CA . ASN B 1 175 ? 11.891 3.113 -1.278 1 89.69 175 ASN B CA 1
ATOM 3575 C C . ASN B 1 175 ? 11.016 4.305 -0.921 1 89.69 175 ASN B C 1
ATOM 3577 O O . ASN B 1 175 ? 10.203 4.754 -1.738 1 89.69 175 ASN B O 1
ATOM 3581 N N . ALA B 1 176 ? 11.18 4.793 0.278 1 93.81 176 ALA B N 1
ATOM 3582 C CA . ALA B 1 176 ? 10.383 5.934 0.721 1 93.81 176 ALA B CA 1
ATOM 3583 C C . ALA B 1 176 ? 10.703 7.18 -0.099 1 93.81 176 ALA B C 1
ATOM 3585 O O . ALA B 1 176 ? 9.797 7.938 -0.462 1 93.81 176 ALA B O 1
ATOM 3586 N N . ILE B 1 177 ? 11.992 7.395 -0.436 1 95.12 177 ILE B N 1
ATOM 3587 C CA . ILE B 1 177 ? 12.414 8.539 -1.234 1 95.12 177 ILE B CA 1
ATOM 3588 C C . ILE B 1 177 ? 11.797 8.453 -2.627 1 95.12 177 ILE B C 1
ATOM 3590 O O . ILE B 1 177 ? 11.211 9.422 -3.113 1 95.12 177 ILE B O 1
ATOM 3594 N N . SER B 1 178 ? 11.945 7.285 -3.23 1 93.75 178 SER B N 1
ATOM 3595 C CA . SER B 1 178 ? 11.391 7.094 -4.566 1 93.75 178 SER B CA 1
ATOM 3596 C C . SER B 1 178 ? 9.883 7.285 -4.57 1 93.75 178 SER B C 1
ATOM 3598 O O . SER B 1 178 ? 9.328 7.879 -5.496 1 93.75 178 SER B O 1
ATOM 3600 N N . PHE B 1 179 ? 9.242 6.762 -3.564 1 93.56 179 PHE B N 1
ATOM 3601 C CA . PHE B 1 179 ? 7.797 6.895 -3.447 1 93.56 179 PHE B CA 1
ATOM 3602 C C . PHE B 1 179 ? 7.391 8.367 -3.41 1 93.56 179 PHE B C 1
ATOM 3604 O O . PHE B 1 179 ? 6.535 8.797 -4.184 1 93.56 179 PHE B O 1
ATOM 3611 N N . PHE B 1 180 ? 8 9.078 -2.521 1 96.75 180 PHE B N 1
ATOM 3612 C CA . PHE B 1 180 ? 7.633 10.477 -2.336 1 96.75 180 PHE B CA 1
ATOM 3613 C C . PHE B 1 180 ? 7.984 11.305 -3.57 1 96.75 180 PHE B C 1
ATOM 3615 O O . PHE B 1 180 ? 7.191 12.133 -4.012 1 96.75 180 PHE B O 1
ATOM 3622 N N . GLU B 1 181 ? 9.164 11.055 -4.113 1 96.62 181 GLU B N 1
ATOM 3623 C CA . GLU B 1 181 ? 9.586 11.742 -5.332 1 96.62 181 GLU B CA 1
ATOM 3624 C C . GLU B 1 181 ? 8.578 11.531 -6.457 1 96.62 181 GLU B C 1
ATOM 3626 O O . GLU B 1 181 ? 8.18 12.492 -7.129 1 96.62 181 GLU B O 1
ATOM 3631 N N . ASN B 1 182 ? 8.18 10.32 -6.605 1 95.56 182 ASN B N 1
ATOM 3632 C CA . ASN B 1 182 ? 7.223 10.008 -7.66 1 95.56 182 ASN B CA 1
ATOM 3633 C C . ASN B 1 182 ? 5.887 10.703 -7.422 1 95.56 182 ASN B C 1
ATOM 3635 O O . ASN B 1 182 ? 5.234 11.141 -8.375 1 95.56 182 ASN B O 1
ATOM 3639 N N . SER B 1 183 ? 5.457 10.727 -6.199 1 97.25 183 SER B N 1
AT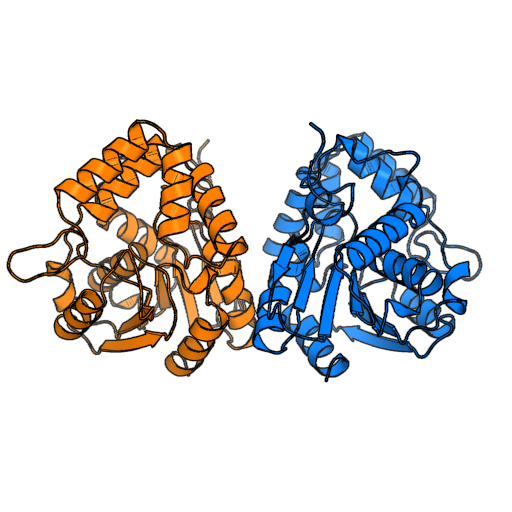OM 3640 C CA . SER B 1 183 ? 4.219 11.43 -5.867 1 97.25 183 SER B CA 1
ATOM 3641 C C . SER B 1 183 ? 4.297 12.898 -6.254 1 97.25 183 SER B C 1
ATOM 3643 O O . SER B 1 183 ? 3.354 13.445 -6.828 1 97.25 183 SER B O 1
ATOM 3645 N N . LEU B 1 184 ? 5.391 13.539 -5.91 1 98.12 184 LEU B N 1
ATOM 3646 C CA . LEU B 1 184 ? 5.605 14.938 -6.266 1 98.12 184 LEU B CA 1
ATOM 3647 C C . LEU B 1 184 ? 5.594 15.117 -7.777 1 98.12 184 LEU B C 1
ATOM 3649 O O . LEU B 1 184 ? 4.98 16.062 -8.289 1 98.12 184 LEU B O 1
ATOM 3653 N N . LEU B 1 185 ? 6.223 14.203 -8.484 1 98.12 185 LEU B N 1
ATOM 3654 C CA . LEU B 1 185 ? 6.391 14.328 -9.93 1 98.12 185 LEU B CA 1
ATOM 3655 C C . LEU B 1 185 ? 5.062 14.125 -10.648 1 98.12 185 LEU B C 1
ATOM 3657 O O . LEU B 1 185 ? 4.898 14.555 -11.789 1 98.12 185 LEU B O 1
ATOM 3661 N N . ARG B 1 186 ? 4.152 13.477 -10.008 1 97.25 186 ARG B N 1
ATOM 3662 C CA . ARG B 1 186 ? 2.832 13.258 -10.594 1 97.25 186 ARG B CA 1
ATOM 3663 C C . ARG B 1 186 ? 1.96 14.5 -10.445 1 97.25 186 ARG B C 1
ATOM 3665 O O . ARG B 1 186 ? 0.917 14.617 -11.094 1 97.25 186 ARG B O 1
ATOM 3672 N N . MET B 1 187 ? 2.303 15.414 -9.57 1 97.69 187 MET B N 1
ATOM 3673 C CA . MET B 1 187 ? 1.51 16.625 -9.375 1 97.69 187 MET B CA 1
ATOM 3674 C C . MET B 1 187 ? 1.694 17.594 -10.547 1 97.69 187 MET B C 1
ATOM 3676 O O . MET B 1 187 ? 2.74 17.594 -11.195 1 97.69 187 MET B O 1
ATOM 3680 N N . ASP B 1 188 ? 0.583 18.328 -10.828 1 97.06 188 ASP B N 1
ATOM 3681 C CA . ASP B 1 188 ? 0.758 19.5 -11.672 1 97.06 188 ASP B CA 1
ATOM 3682 C C . ASP B 1 188 ? 1.704 20.516 -11.016 1 97.06 188 ASP B C 1
ATOM 3684 O O . ASP B 1 188 ? 1.459 20.953 -9.891 1 97.06 188 ASP B O 1
ATOM 3688 N N . PRO B 1 189 ? 2.822 20.844 -11.688 1 97.88 189 PRO B N 1
ATOM 3689 C CA . PRO B 1 189 ? 3.824 21.703 -11.055 1 97.88 189 PRO B CA 1
ATOM 3690 C C . PRO B 1 189 ? 3.244 23.031 -10.57 1 97.88 189 PRO B C 1
ATOM 3692 O O . PRO B 1 189 ? 3.652 23.547 -9.523 1 97.88 189 PRO B O 1
ATOM 3695 N N . ASP B 1 190 ? 2.318 23.594 -11.32 1 97.5 190 ASP B N 1
ATOM 3696 C CA . ASP B 1 190 ? 1.724 24.859 -10.906 1 97.5 190 ASP B CA 1
ATOM 3697 C C . ASP B 1 190 ? 0.864 24.688 -9.656 1 97.5 190 ASP B C 1
ATOM 3699 O O . ASP B 1 190 ? 0.902 25.516 -8.75 1 97.5 190 ASP B O 1
ATOM 3703 N N . ILE B 1 191 ? 0.057 23.641 -9.617 1 98.12 191 ILE B N 1
ATOM 3704 C CA . ILE B 1 191 ? -0.76 23.344 -8.445 1 98.12 191 ILE B CA 1
ATOM 3705 C C . ILE B 1 191 ? 0.141 23.062 -7.246 1 98.12 191 ILE B C 1
ATOM 3707 O O . ILE B 1 191 ? -0.118 23.531 -6.137 1 98.12 191 ILE B O 1
ATOM 3711 N N . SER B 1 192 ? 1.2 22.281 -7.547 1 98.38 192 SER B N 1
ATOM 3712 C CA . SER B 1 192 ? 2.154 21.953 -6.492 1 98.38 192 SER B CA 1
ATOM 3713 C C . SER B 1 192 ? 2.76 23.219 -5.883 1 98.38 192 SER B C 1
ATOM 3715 O O . SER B 1 192 ? 2.842 23.344 -4.66 1 98.38 192 SER B O 1
ATOM 3717 N N . LEU B 1 193 ? 3.203 24.125 -6.738 1 98.44 193 LEU B N 1
ATOM 3718 C CA . LEU B 1 193 ? 3.807 25.375 -6.266 1 98.44 193 LEU B CA 1
ATOM 3719 C C . LEU B 1 193 ? 2.803 26.188 -5.465 1 98.44 193 LEU B C 1
ATOM 3721 O O . LEU B 1 193 ? 3.135 26.719 -4.402 1 98.44 193 LEU B O 1
ATOM 3725 N N . ASP B 1 194 ? 1.636 26.281 -5.969 1 98.12 194 ASP B N 1
ATOM 3726 C CA . ASP B 1 194 ? 0.594 27.047 -5.277 1 98.12 194 ASP B CA 1
ATOM 3727 C C . ASP B 1 194 ? 0.298 26.438 -3.904 1 98.12 194 ASP B C 1
ATOM 3729 O O . ASP B 1 194 ? 0.18 27.172 -2.914 1 98.12 194 ASP B O 1
ATOM 3733 N N . ALA B 1 195 ? 0.106 25.156 -3.842 1 98.44 195 ALA B N 1
ATOM 3734 C CA . ALA B 1 195 ? -0.145 24.469 -2.58 1 98.44 195 ALA B CA 1
ATOM 3735 C C . ALA B 1 195 ? 1.026 24.641 -1.617 1 98.44 195 ALA B C 1
ATOM 3737 O O . ALA B 1 195 ? 0.827 24.828 -0.414 1 98.44 195 ALA B O 1
ATOM 3738 N N . ALA B 1 196 ? 2.252 24.562 -2.16 1 98.62 196 ALA B N 1
ATOM 3739 C CA . ALA B 1 196 ? 3.438 24.766 -1.332 1 98.62 196 ALA B CA 1
ATOM 3740 C C . ALA B 1 196 ? 3.428 26.156 -0.696 1 98.62 196 ALA B C 1
ATOM 3742 O O . ALA B 1 196 ? 3.783 26.312 0.475 1 98.62 196 ALA B O 1
ATOM 3743 N N . LYS B 1 197 ? 3.07 27.125 -1.479 1 98.62 197 LYS B N 1
ATOM 3744 C CA . LYS B 1 197 ? 2.977 28.469 -0.945 1 98.62 197 LYS B CA 1
ATOM 3745 C C . LYS B 1 197 ? 1.971 28.547 0.201 1 98.62 197 LYS B C 1
ATOM 3747 O O . LYS B 1 197 ? 2.236 29.172 1.229 1 98.62 197 LYS B O 1
ATOM 3752 N N . THR B 1 198 ? 0.843 27.938 0.001 1 98.5 198 THR B N 1
ATOM 3753 C CA . THR B 1 198 ? -0.159 27.906 1.06 1 98.5 198 THR B CA 1
ATOM 3754 C C . THR B 1 198 ? 0.413 27.25 2.32 1 98.5 198 THR B C 1
ATOM 3756 O O . THR B 1 198 ? 0.198 27.75 3.428 1 98.5 198 THR B O 1
ATOM 3759 N N . VAL B 1 199 ? 1.165 26.188 2.205 1 98.44 199 VAL B N 1
ATOM 3760 C CA . VAL B 1 199 ? 1.714 25.422 3.322 1 98.44 199 VAL B CA 1
ATOM 3761 C C . VAL B 1 199 ? 2.777 26.25 4.039 1 98.44 199 VAL B C 1
ATOM 3763 O O . VAL B 1 199 ? 2.666 26.516 5.238 1 98.44 199 VAL B O 1
ATOM 3766 N N . PHE B 1 200 ? 3.746 26.797 3.287 1 98.44 200 PHE B N 1
ATOM 3767 C CA . PHE B 1 200 ? 4.957 27.312 3.91 1 98.44 200 PHE B CA 1
ATOM 3768 C C . PHE B 1 200 ? 4.754 28.75 4.383 1 98.44 200 PHE B C 1
ATOM 3770 O O . PHE B 1 200 ? 5.461 29.219 5.273 1 98.44 200 PHE B O 1
ATOM 3777 N N . LEU B 1 201 ? 3.752 29.406 3.832 1 97.88 201 LEU B N 1
ATOM 3778 C CA . LEU B 1 201 ? 3.555 30.797 4.199 1 97.88 201 LEU B CA 1
ATOM 3779 C C . LEU B 1 201 ? 2.443 30.938 5.234 1 97.88 201 LEU B C 1
ATOM 3781 O O . LEU B 1 201 ? 2.176 32.031 5.719 1 97.88 201 LEU B O 1
ATOM 3785 N N . SER B 1 202 ? 1.848 29.859 5.641 1 96.69 202 SER B N 1
ATOM 3786 C CA . SER B 1 202 ? 0.708 29.906 6.551 1 96.69 202 SER B CA 1
ATOM 3787 C C . SER B 1 202 ? 1.155 30.172 7.984 1 96.69 202 SER B C 1
ATOM 3789 O O . SER B 1 202 ? 2.307 29.922 8.344 1 96.69 202 SER B O 1
ATOM 3791 N N . ASP B 1 203 ? 0.291 30.828 8.727 1 98.06 203 ASP B N 1
ATOM 3792 C CA . ASP B 1 203 ? 0.432 31.031 10.164 1 98.06 203 ASP B CA 1
ATOM 3793 C C . ASP B 1 203 ? -0.89 30.781 10.891 1 98.06 203 ASP B C 1
ATOM 3795 O O . ASP B 1 203 ? -1.814 31.594 10.805 1 98.06 203 ASP B O 1
ATOM 3799 N N . TRP B 1 204 ? -0.947 29.641 11.547 1 98.38 204 TRP B N 1
ATOM 3800 C CA . TRP B 1 204 ? -2.186 29.266 12.219 1 98.38 204 TRP B CA 1
ATOM 3801 C C . TRP B 1 204 ? -1.963 29.094 13.719 1 98.38 204 TRP B C 1
ATOM 3803 O O . TRP B 1 204 ? -2.719 28.391 14.391 1 98.38 204 TRP B O 1
ATOM 3813 N N . ARG B 1 205 ? -0.955 29.672 14.266 1 98.5 205 ARG B N 1
ATOM 3814 C CA . ARG B 1 205 ? -0.668 29.594 15.695 1 98.5 205 ARG B CA 1
ATOM 3815 C C . ARG B 1 205 ? -1.854 30.094 16.516 1 98.5 205 ARG B C 1
ATOM 3817 O O . ARG B 1 205 ? -2.146 29.547 17.578 1 98.5 205 ARG B O 1
ATOM 3824 N N . TRP B 1 206 ? -2.6 31.047 15.93 1 98.06 206 TRP B N 1
ATOM 3825 C CA . TRP B 1 206 ? -3.684 31.672 16.672 1 98.06 206 TRP B CA 1
ATOM 3826 C C . TRP B 1 206 ? -4.812 30.688 16.938 1 98.06 206 TRP B C 1
ATOM 3828 O O . TRP B 1 206 ? -5.637 30.906 17.828 1 98.06 206 TRP B O 1
ATOM 3838 N N . ILE B 1 207 ? -4.953 29.578 16.203 1 98.56 207 ILE B N 1
ATOM 3839 C CA . ILE B 1 207 ? -6.086 28.656 16.312 1 98.56 207 ILE B CA 1
ATOM 3840 C C . ILE B 1 207 ? -5.855 27.688 17.469 1 98.56 207 ILE B C 1
ATOM 3842 O O . ILE B 1 207 ? -6.801 27.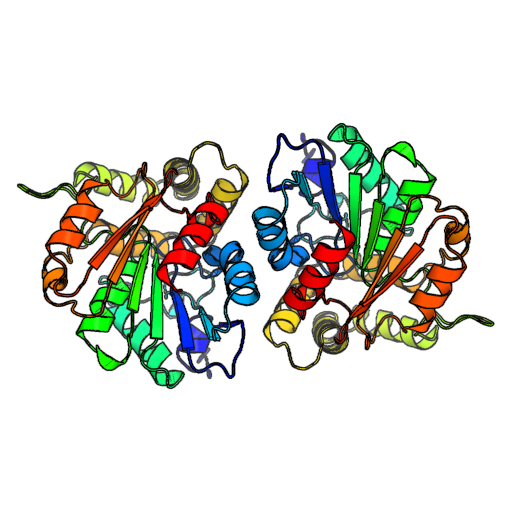062 17.969 1 98.56 207 ILE B O 1
ATOM 3846 N N . LEU B 1 208 ? -4.59 27.469 17.875 1 98.81 208 LEU B N 1
ATOM 3847 C CA . LEU B 1 208 ? -4.176 26.391 18.75 1 98.81 208 LEU B CA 1
ATOM 3848 C C . LEU B 1 208 ? -4.941 26.438 20.078 1 98.81 208 LEU B C 1
ATOM 3850 O O . LEU B 1 208 ? -5.492 25.438 20.516 1 98.81 208 LEU B O 1
ATOM 3854 N N . PRO B 1 209 ? -5.113 27.672 20.688 1 98.81 209 PRO B N 1
ATOM 3855 C CA . PRO B 1 209 ? -5.828 27.703 21.969 1 98.81 209 PRO B CA 1
ATOM 3856 C C . PRO B 1 209 ? -7.309 27.359 21.828 1 98.81 209 PRO B C 1
ATOM 3858 O O . PRO B 1 209 ? -7.977 27.094 22.828 1 98.81 209 PRO B O 1
ATOM 3861 N N . LYS B 1 210 ? -7.777 27.359 20.594 1 98.81 210 LYS B N 1
ATOM 3862 C CA . LYS B 1 210 ? -9.195 27.109 20.359 1 98.81 210 LYS B CA 1
ATOM 3863 C C . LYS B 1 210 ? -9.461 25.625 20.109 1 98.81 210 LYS B C 1
ATOM 3865 O O . LYS B 1 210 ? -10.617 25.203 20.031 1 98.81 210 LYS B O 1
ATOM 3870 N N . VAL B 1 211 ? -8.445 24.844 20 1 98.88 211 VAL B N 1
ATOM 3871 C CA . VAL B 1 211 ? -8.586 23.406 19.766 1 98.88 211 VAL B CA 1
ATOM 3872 C C . VAL B 1 211 ? -8.75 22.688 21.109 1 98.88 211 VAL B C 1
ATOM 3874 O O . VAL B 1 211 ? -7.777 22.5 21.844 1 98.88 211 VAL B O 1
ATOM 3877 N N . PHE B 1 212 ? -9.969 22.25 21.312 1 98.69 212 PHE B N 1
ATOM 3878 C CA . PHE B 1 212 ? -10.234 21.625 22.609 1 98.69 212 PHE B CA 1
ATOM 3879 C C . PHE B 1 212 ? -10.344 20.109 22.469 1 98.69 212 PHE B C 1
ATOM 3881 O O . PHE B 1 212 ? -10.297 19.375 23.453 1 98.69 212 PHE B O 1
ATOM 3888 N N . THR B 1 213 ? -10.523 19.625 21.281 1 98.62 213 THR B N 1
ATOM 3889 C CA . THR B 1 213 ? -10.547 18.188 21.062 1 98.62 213 THR B CA 1
ATOM 3890 C C . THR B 1 213 ? -9.266 17.531 21.594 1 98.62 213 THR B C 1
ATOM 3892 O O . THR B 1 213 ? -8.164 18.031 21.344 1 98.62 213 THR B O 1
ATOM 3895 N N . PRO B 1 214 ? -9.43 16.406 22.406 1 98.69 214 PRO B N 1
ATOM 3896 C CA . PRO B 1 214 ? -8.219 15.719 22.828 1 98.69 214 PRO B CA 1
ATOM 3897 C C . PRO B 1 214 ? -7.258 15.43 21.688 1 98.69 214 PRO B C 1
ATOM 3899 O O . PRO B 1 214 ? -7.688 14.992 20.609 1 98.69 214 PRO B O 1
ATOM 3902 N N . THR B 1 215 ? -5.965 15.719 21.922 1 98.81 215 THR B N 1
ATOM 3903 C CA . THR B 1 215 ? -5 15.695 20.828 1 98.81 215 THR B CA 1
ATOM 3904 C C . THR B 1 215 ? -3.75 14.922 21.219 1 98.81 215 THR B C 1
ATOM 3906 O O . THR B 1 215 ? -3.283 15.016 22.359 1 98.81 215 THR B O 1
ATOM 3909 N N . THR B 1 216 ? -3.229 14.07 20.359 1 98.94 216 THR B N 1
ATOM 3910 C CA . THR B 1 216 ? -1.9 13.484 20.484 1 98.94 216 THR B CA 1
ATOM 3911 C C . THR B 1 216 ? -1.008 13.938 19.328 1 98.94 216 THR B C 1
ATOM 3913 O O . THR B 1 216 ? -1.336 13.719 18.156 1 98.94 216 THR B O 1
ATOM 3916 N N . ILE B 1 217 ? 0.091 14.594 19.625 1 98.88 217 ILE B N 1
ATOM 3917 C CA . ILE B 1 217 ? 1.108 14.984 18.656 1 98.88 217 ILE B CA 1
ATOM 3918 C C . ILE B 1 217 ? 2.172 13.891 18.562 1 98.88 217 ILE B C 1
ATOM 3920 O O . ILE B 1 217 ? 2.672 13.406 19.578 1 98.88 217 ILE B O 1
ATOM 3924 N N . ILE B 1 218 ? 2.439 13.445 17.391 1 98.81 218 ILE B N 1
ATOM 3925 C CA . ILE B 1 218 ? 3.484 12.461 17.125 1 98.81 218 ILE B CA 1
ATOM 3926 C C . ILE B 1 218 ? 4.48 13.016 16.125 1 98.81 218 ILE B C 1
ATOM 3928 O O . ILE B 1 218 ? 4.09 13.594 15.102 1 98.81 218 ILE B O 1
ATOM 3932 N N . LYS B 1 219 ? 5.73 12.93 16.344 1 97.31 219 LYS B N 1
ATOM 3933 C CA . LYS B 1 219 ? 6.719 13.406 15.383 1 97.31 219 LYS B CA 1
ATOM 3934 C C . LYS B 1 219 ? 8.039 12.648 15.523 1 97.31 219 LYS B C 1
ATOM 3936 O O . LYS B 1 219 ? 8.328 12.094 16.594 1 97.31 219 LYS B O 1
ATOM 3941 N N . SER B 1 220 ? 8.828 12.562 14.477 1 96.81 220 SER B N 1
ATOM 3942 C CA . SER B 1 220 ? 10.18 12.016 14.516 1 96.81 220 SER B CA 1
ATOM 3943 C C . SER B 1 220 ? 11.117 12.906 15.32 1 96.81 220 SER B C 1
ATOM 3945 O O . SER B 1 220 ? 10.992 14.133 15.297 1 96.81 220 SER B O 1
ATOM 3947 N N . LYS B 1 221 ? 12.016 12.32 15.961 1 96.56 221 LYS B N 1
ATOM 3948 C CA . LYS B 1 221 ? 13.023 13.039 16.734 1 96.56 221 LYS B CA 1
ATOM 3949 C C . LYS B 1 221 ? 13.805 14 15.844 1 96.56 221 LYS B C 1
ATOM 3951 O O . LYS B 1 221 ? 14.078 15.141 16.234 1 96.56 221 LYS B O 1
ATOM 3956 N N . ILE B 1 222 ? 14.164 13.469 14.703 1 95 222 ILE B N 1
ATOM 3957 C CA . ILE B 1 222 ? 14.867 14.289 13.719 1 95 222 ILE B CA 1
ATOM 3958 C C . ILE B 1 222 ? 13.984 14.5 12.492 1 95 222 ILE B C 1
ATOM 3960 O O . ILE B 1 222 ? 13.812 13.594 11.68 1 95 222 ILE B O 1
ATOM 3964 N N . ASP B 1 223 ? 13.438 15.633 12.305 1 95.81 223 ASP B N 1
ATOM 3965 C CA . ASP B 1 223 ? 12.578 16.062 11.203 1 95.81 223 ASP B CA 1
ATOM 3966 C C . ASP B 1 223 ? 13.133 17.328 10.547 1 95.81 223 ASP B C 1
ATOM 3968 O O . ASP B 1 223 ? 13.133 18.406 11.156 1 95.81 223 ASP B O 1
ATOM 3972 N N . PRO B 1 224 ? 13.609 17.203 9.336 1 93.38 224 PRO B N 1
ATOM 3973 C CA . PRO B 1 224 ? 14.219 18.359 8.68 1 93.38 224 PRO B CA 1
ATOM 3974 C C . PRO B 1 224 ? 13.219 19.484 8.391 1 93.38 224 PRO B C 1
ATOM 3976 O O . PRO B 1 224 ? 13.609 20.625 8.203 1 93.38 224 PRO B O 1
ATOM 3979 N N . ALA B 1 225 ? 12 19.219 8.383 1 94.81 225 ALA B N 1
ATOM 3980 C CA . ALA B 1 225 ? 10.984 20.203 8.016 1 94.81 225 ALA B CA 1
ATOM 3981 C C . ALA B 1 225 ? 10.414 20.891 9.25 1 94.81 225 ALA B C 1
ATOM 3983 O O . ALA B 1 225 ? 10.039 22.062 9.188 1 94.81 225 ALA B O 1
ATOM 3984 N N . VAL B 1 226 ? 10.258 20.141 10.273 1 97.56 226 VAL B N 1
ATOM 3985 C CA . VAL B 1 226 ? 9.609 20.672 11.469 1 97.56 226 VAL B CA 1
ATOM 3986 C C . VAL B 1 226 ? 10.484 20.422 12.695 1 97.56 226 VAL B C 1
ATOM 3988 O O . VAL B 1 226 ? 10.539 19.297 13.203 1 97.56 226 VAL B O 1
ATOM 3991 N N . PRO B 1 227 ? 11.078 21.438 13.25 1 97.12 227 PRO B N 1
ATOM 3992 C CA . PRO B 1 227 ? 11.891 21.266 14.461 1 97.12 227 PRO B CA 1
ATOM 3993 C C . PRO B 1 227 ? 11.078 20.781 15.656 1 97.12 227 PRO B C 1
ATOM 3995 O O . PRO B 1 227 ? 9.875 21.047 15.734 1 97.12 227 PRO B O 1
ATOM 3998 N N . GLN B 1 228 ? 11.75 20.109 16.547 1 97 228 GLN B N 1
ATOM 3999 C CA . GLN B 1 228 ? 11.102 19.547 17.719 1 97 228 GLN B CA 1
ATOM 4000 C C . GLN B 1 228 ? 10.414 20.641 18.547 1 97 228 GLN B C 1
ATOM 4002 O O . GLN B 1 228 ? 9.367 20.391 19.156 1 97 228 GLN B O 1
ATOM 4007 N N . LYS B 1 229 ? 10.969 21.844 18.562 1 97.19 229 LYS B N 1
ATOM 4008 C CA . LYS B 1 229 ? 10.43 22.969 19.328 1 97.19 229 LYS B CA 1
ATOM 4009 C C . LYS B 1 229 ? 8.984 23.266 18.938 1 97.19 229 LYS B C 1
ATOM 4011 O O . LYS B 1 229 ? 8.195 23.719 19.766 1 97.19 229 LYS B O 1
ATOM 4016 N N . VAL B 1 230 ? 8.672 22.984 17.719 1 98.5 230 VAL B N 1
ATOM 4017 C CA . VAL B 1 230 ? 7.32 23.234 17.234 1 98.5 230 VAL B CA 1
ATOM 4018 C C . VAL B 1 230 ? 6.328 22.344 17.969 1 98.5 230 VAL B C 1
ATOM 4020 O O . VAL B 1 230 ? 5.246 22.797 18.359 1 98.5 230 VAL B O 1
ATOM 4023 N N . ALA B 1 231 ? 6.664 21.078 18.156 1 98.25 231 ALA B N 1
ATOM 4024 C CA . ALA B 1 231 ? 5.789 20.141 18.859 1 98.25 231 ALA B CA 1
ATOM 4025 C C . ALA B 1 231 ? 5.547 20.609 20.297 1 98.25 231 ALA B C 1
ATOM 4027 O O . ALA B 1 231 ? 4.418 20.562 20.781 1 98.25 231 ALA B O 1
ATOM 4028 N N . TYR B 1 232 ? 6.574 21.047 20.938 1 97.81 232 TYR B N 1
ATOM 4029 C CA . TYR B 1 232 ? 6.441 21.531 22.312 1 97.81 232 TYR B CA 1
ATOM 4030 C C . TYR B 1 232 ? 5.609 22.797 22.359 1 97.81 232 TYR B C 1
ATOM 4032 O O . TYR B 1 232 ? 4.789 22.984 23.266 1 97.81 232 TYR B O 1
ATOM 4040 N N . TYR B 1 233 ? 5.926 23.688 21.422 1 98.31 233 TYR B N 1
ATOM 4041 C CA . TYR B 1 233 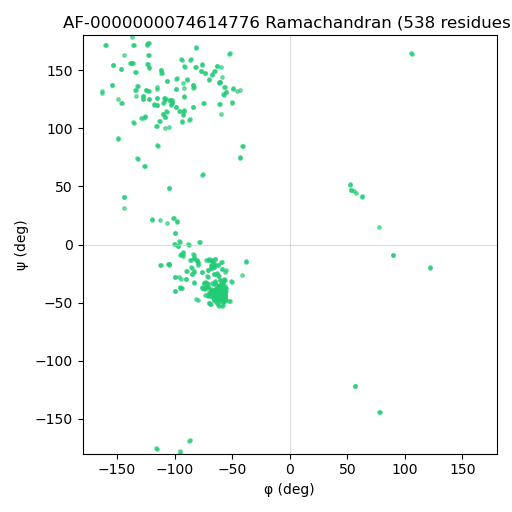? 5.117 24.906 21.328 1 98.31 233 TYR B CA 1
ATOM 4042 C C . TYR B 1 233 ? 3.637 24.562 21.219 1 98.31 233 TYR B C 1
ATOM 4044 O O . TYR B 1 233 ? 2.807 25.156 21.922 1 98.31 233 TYR B O 1
ATOM 4052 N N . MET B 1 234 ? 3.309 23.625 20.297 1 98.69 234 MET B N 1
ATOM 4053 C CA . MET B 1 234 ? 1.914 23.234 20.094 1 98.69 234 MET B CA 1
ATOM 4054 C C . MET B 1 234 ? 1.328 22.609 21.359 1 98.69 234 MET B C 1
ATOM 4056 O O . MET B 1 234 ? 0.192 22.906 21.734 1 98.69 234 MET B O 1
ATOM 4060 N N . MET B 1 235 ? 2.08 21.719 22 1 98.38 235 MET B N 1
ATOM 4061 C CA . MET B 1 235 ? 1.614 21.094 23.234 1 98.38 235 MET B CA 1
ATOM 4062 C C . MET B 1 235 ? 1.271 22.125 24.281 1 98.38 235 MET B C 1
ATOM 4064 O O . MET B 1 235 ? 0.284 21.984 25.016 1 98.38 235 MET B O 1
ATOM 4068 N N . GLU B 1 236 ? 2.021 23.156 24.328 1 97.88 236 GLU B N 1
ATOM 4069 C CA . GLU B 1 236 ? 1.846 24.203 25.328 1 97.88 236 GLU B CA 1
ATOM 4070 C C . GLU B 1 236 ? 0.653 25.094 24.984 1 97.88 236 GLU B C 1
ATOM 4072 O O . GLU B 1 236 ? 0.06 25.719 25.875 1 97.88 236 GLU B O 1
ATOM 4077 N N . HIS B 1 237 ? 0.268 25.172 23.766 1 98.44 237 HIS B N 1
ATOM 4078 C CA . HIS B 1 237 ? -0.667 26.219 23.359 1 98.44 237 HIS B CA 1
ATOM 4079 C C . HIS B 1 237 ? -2.016 25.625 22.969 1 98.44 237 HIS B C 1
ATOM 4081 O O . HIS B 1 237 ? -2.998 26.359 22.812 1 98.44 237 HIS B O 1
ATOM 4087 N N . LEU B 1 238 ? -2.045 24.328 22.703 1 98.69 238 LEU B N 1
ATOM 4088 C CA . LEU B 1 238 ? -3.332 23.703 22.406 1 98.69 238 LEU B CA 1
ATOM 4089 C C . LEU B 1 238 ? -4.285 23.844 23.594 1 98.69 238 LEU B C 1
ATOM 4091 O O . LEU B 1 238 ? -3.879 23.672 24.734 1 98.69 238 LEU B O 1
ATOM 4095 N N . GLY B 1 239 ? -5.52 24.109 23.297 1 98.38 239 GLY B N 1
ATOM 4096 C CA . GLY B 1 239 ? -6.496 24.422 24.328 1 98.38 239 GLY B CA 1
ATOM 4097 C C . GLY B 1 239 ? -6.91 23.203 25.141 1 98.38 239 GLY B C 1
ATOM 4098 O O . GLY B 1 239 ? -7.211 23.297 26.328 1 98.38 239 GLY B O 1
ATOM 4099 N N . GLY B 1 240 ? -7.016 22.094 24.484 1 97.38 240 GLY B N 1
ATOM 4100 C CA . GLY B 1 240 ? -7.461 20.875 25.141 1 97.38 240 GLY B CA 1
ATOM 4101 C C . GLY B 1 240 ? -6.316 20 25.609 1 97.38 240 GLY B C 1
ATOM 4102 O O . GLY B 1 240 ? -5.156 20.406 25.562 1 97.38 240 GLY B O 1
ATOM 4103 N N . TYR B 1 241 ? -6.68 18.859 26.203 1 97.5 241 TYR B N 1
ATOM 4104 C CA . TYR B 1 241 ? -5.699 17.875 26.641 1 97.5 241 TYR B CA 1
ATOM 4105 C C . TYR B 1 241 ? -4.82 17.422 25.469 1 97.5 241 TYR B C 1
ATOM 4107 O O . TYR B 1 241 ? -5.324 17.094 24.391 1 97.5 241 TYR B O 1
ATOM 4115 N N . THR B 1 242 ? -3.494 17.484 25.703 1 98.25 242 THR B N 1
ATOM 4116 C CA . THR B 1 242 ? -2.561 17.172 24.625 1 98.25 242 THR B CA 1
ATOM 4117 C C . THR B 1 242 ? -1.454 16.234 25.125 1 98.25 242 THR B C 1
ATOM 4119 O O . THR B 1 242 ? -0.905 16.453 26.219 1 98.25 242 THR B O 1
ATOM 4122 N N . LYS B 1 243 ? -1.177 15.195 24.375 1 98.31 243 LYS B N 1
ATOM 4123 C CA . LYS B 1 243 ? -0.025 14.32 24.562 1 98.31 243 LYS B CA 1
ATOM 4124 C C . LYS B 1 243 ? 0.985 14.484 23.438 1 98.31 243 LYS B C 1
ATOM 4126 O O . LYS B 1 243 ? 0.613 14.797 22.312 1 98.31 243 LYS B O 1
ATOM 4131 N N . LEU B 1 244 ? 2.201 14.312 23.797 1 98.62 244 LEU B N 1
ATOM 4132 C CA . LEU B 1 244 ? 3.281 14.375 22.812 1 98.62 244 LEU B CA 1
ATOM 4133 C C . LEU B 1 244 ? 4.09 13.078 22.797 1 98.62 244 LEU B C 1
ATOM 4135 O O . LEU B 1 244 ? 4.508 12.602 23.859 1 98.62 244 LEU B O 1
ATOM 4139 N N . LYS B 1 245 ? 4.242 12.445 21.672 1 98.69 245 LYS B N 1
ATOM 4140 C CA . LYS B 1 245 ? 5.07 11.258 21.453 1 98.69 245 LYS B CA 1
ATOM 4141 C C . LYS B 1 245 ? 6.176 11.547 20.438 1 98.69 245 LYS B C 1
ATOM 4143 O O . LYS B 1 245 ? 5.898 11.883 19.281 1 98.69 245 LYS B O 1
ATOM 4148 N N . ILE B 1 246 ? 7.406 11.391 20.844 1 98.25 246 ILE B N 1
ATOM 4149 C CA . ILE B 1 246 ? 8.562 11.57 19.969 1 98.25 246 ILE B CA 1
ATOM 4150 C C . ILE B 1 246 ? 9.109 10.203 19.562 1 98.25 246 ILE B C 1
ATOM 4152 O O . ILE B 1 246 ? 9.484 9.398 20.422 1 98.25 246 ILE B O 1
ATOM 4156 N N . LEU B 1 247 ? 9.125 9.953 18.266 1 97.31 247 LEU B N 1
ATOM 4157 C CA . LEU B 1 247 ? 9.672 8.711 17.734 1 97.31 247 LEU B CA 1
ATOM 4158 C C . LEU B 1 247 ? 11.188 8.805 17.578 1 97.31 247 LEU B C 1
ATOM 4160 O O . LEU B 1 247 ? 11.711 9.836 17.156 1 97.31 247 LEU B O 1
ATOM 4164 N N . ASP B 1 248 ? 11.891 7.75 17.953 1 96.38 248 ASP B N 1
ATOM 4165 C CA . ASP B 1 248 ? 13.32 7.691 17.688 1 96.38 248 ASP B CA 1
ATOM 4166 C C . ASP B 1 248 ? 13.594 7.367 16.219 1 96.38 248 ASP B C 1
ATOM 4168 O O . ASP B 1 248 ? 14.18 6.328 15.906 1 96.38 248 ASP B O 1
ATOM 4172 N N . THR B 1 249 ? 13.109 8.234 15.367 1 94.81 249 THR B N 1
ATOM 4173 C CA . THR B 1 249 ? 13.219 8.094 13.922 1 94.81 249 THR B CA 1
ATOM 4174 C C . THR B 1 249 ? 13.625 9.414 13.281 1 94.81 249 THR B C 1
ATOM 4176 O O . THR B 1 249 ? 13.766 10.43 13.969 1 94.81 249 THR B O 1
ATOM 4179 N N . GLN B 1 250 ? 13.914 9.32 12 1 94.31 250 GLN B N 1
ATOM 4180 C CA . GLN B 1 250 ? 14.25 10.508 11.227 1 94.31 250 GLN B CA 1
ATOM 4181 C C . GLN B 1 250 ? 13.305 10.68 10.039 1 94.31 250 GLN B C 1
ATOM 4183 O O . GLN B 1 250 ? 12.766 9.695 9.523 1 94.31 250 GLN B O 1
ATOM 4188 N N . GLY B 1 251 ? 13.172 11.977 9.68 1 95.81 251 GLY B N 1
ATOM 4189 C CA . GLY B 1 251 ? 12.375 12.289 8.5 1 95.81 251 GLY B CA 1
ATOM 4190 C C . GLY B 1 251 ? 11.031 12.898 8.836 1 95.81 251 GLY B C 1
ATOM 4191 O O . GLY B 1 251 ? 10.547 12.773 9.969 1 95.81 251 GLY B O 1
ATOM 4192 N N . HIS B 1 252 ? 10.398 13.5 7.836 1 97.38 252 HIS B N 1
ATOM 4193 C CA . HIS B 1 252 ? 9.133 14.211 7.992 1 97.38 252 HIS B CA 1
ATOM 4194 C C . HIS B 1 252 ? 7.945 13.289 7.711 1 97.38 252 HIS B C 1
ATOM 4196 O O . HIS B 1 252 ? 6.797 13.656 7.965 1 97.38 252 HIS B O 1
ATOM 4202 N N . PHE B 1 253 ? 8.234 12.062 7.172 1 97.12 253 PHE B N 1
ATOM 4203 C CA . PHE B 1 253 ? 7.191 11.133 6.762 1 97.12 253 PHE B CA 1
ATOM 4204 C C . PHE B 1 253 ? 7.387 9.773 7.426 1 97.12 253 PHE B C 1
ATOM 4206 O O . PHE B 1 253 ? 7.574 8.766 6.742 1 97.12 253 PHE B O 1
ATOM 4213 N N . PRO B 1 254 ? 7.211 9.742 8.719 1 96.31 254 PRO B N 1
ATOM 4214 C CA . PRO B 1 254 ? 7.445 8.453 9.375 1 96.31 254 PRO B CA 1
ATOM 4215 C C . PRO B 1 254 ? 6.441 7.383 8.953 1 96.31 254 PRO B C 1
ATOM 4217 O O . PRO B 1 254 ? 6.715 6.188 9.078 1 96.31 254 PRO B O 1
ATOM 4220 N N . GLN B 1 255 ? 5.227 7.723 8.367 1 97.06 255 GLN B N 1
ATOM 4221 C CA . GLN B 1 255 ? 4.27 6.734 7.883 1 97.06 255 GLN B CA 1
ATOM 4222 C C . GLN B 1 255 ? 4.812 5.996 6.664 1 97.06 255 GLN B C 1
ATOM 4224 O O . GLN B 1 255 ? 4.293 4.945 6.285 1 97.06 255 GLN B O 1
ATOM 4229 N N . LEU B 1 256 ? 5.84 6.617 6.016 1 95.25 256 LEU B N 1
ATOM 4230 C CA . LEU B 1 256 ? 6.477 5.98 4.871 1 95.25 256 LEU B CA 1
ATOM 4231 C C . LEU B 1 256 ? 7.785 5.309 5.277 1 95.25 256 LEU B C 1
ATOM 4233 O O . LEU B 1 256 ? 8.07 4.188 4.852 1 95.25 256 LEU B O 1
ATOM 4237 N N . SER B 1 257 ? 8.602 5.953 6.164 1 93.25 257 SER B N 1
ATOM 4238 C CA . SER B 1 257 ? 9.977 5.523 6.395 1 93.25 257 SER B CA 1
ATOM 4239 C C . SER B 1 257 ? 10.109 4.789 7.723 1 93.25 257 SER B C 1
ATOM 4241 O O . SER B 1 257 ? 11.109 4.102 7.961 1 93.25 257 SER B O 1
ATOM 4243 N N . ALA B 1 258 ? 9.156 4.918 8.617 1 94.69 258 ALA B N 1
ATOM 4244 C CA . ALA B 1 258 ? 9.227 4.332 9.953 1 94.69 258 ALA B CA 1
ATOM 4245 C C . ALA B 1 258 ? 7.852 3.859 10.414 1 94.69 258 ALA B C 1
ATOM 4247 O O . ALA B 1 258 ? 7.477 4.055 11.57 1 94.69 258 ALA B O 1
ATOM 4248 N N . TYR B 1 259 ? 7.098 3.258 9.5 1 95.75 259 TYR B N 1
ATOM 4249 C CA . TYR B 1 259 ? 5.695 2.945 9.758 1 95.75 259 TYR B CA 1
ATOM 4250 C C . TYR B 1 259 ? 5.562 1.906 10.859 1 95.75 259 TYR B C 1
ATOM 4252 O O . TYR B 1 259 ? 4.578 1.904 11.602 1 95.75 259 TYR B O 1
ATOM 4260 N N . VAL B 1 260 ? 6.57 1.017 11.117 1 95.69 260 VAL B N 1
ATOM 4261 C CA . VAL B 1 260 ? 6.504 0.015 12.18 1 95.69 260 VAL B CA 1
ATOM 4262 C C . VAL B 1 260 ? 6.586 0.698 13.547 1 95.69 260 VAL B C 1
ATOM 4264 O O . VAL B 1 260 ? 5.746 0.461 14.414 1 95.69 260 VAL B O 1
ATOM 4267 N N . SER B 1 261 ? 7.609 1.563 13.68 1 96.38 261 SER B N 1
ATOM 4268 C CA . SER B 1 261 ? 7.766 2.312 14.922 1 96.38 261 SER B CA 1
ATOM 4269 C C . SER B 1 261 ? 6.562 3.213 15.18 1 96.38 261 SER B C 1
ATOM 4271 O O . SER B 1 261 ? 6.086 3.309 16.312 1 96.38 261 SER B O 1
ATOM 4273 N N . LEU B 1 262 ? 6.137 3.881 14.156 1 98.06 262 LEU B N 1
ATOM 4274 C CA . LEU B 1 262 ? 4.973 4.754 14.266 1 98.06 262 LEU B CA 1
ATOM 4275 C C . LEU B 1 262 ? 3.744 3.967 14.711 1 98.06 262 LEU B C 1
ATOM 4277 O O . LEU B 1 262 ? 3.01 4.402 15.602 1 98.06 262 LEU B O 1
ATOM 4281 N N . PHE B 1 263 ? 3.547 2.789 14.133 1 98.25 263 PHE B N 1
ATOM 4282 C CA . PHE B 1 263 ? 2.35 2.02 14.445 1 98.25 263 PHE B CA 1
ATOM 4283 C C . PHE B 1 263 ? 2.395 1.508 15.883 1 98.25 263 PHE B C 1
ATOM 4285 O O . PHE B 1 263 ? 1.365 1.45 16.562 1 98.25 263 PHE B O 1
ATOM 4292 N N . LYS B 1 264 ? 3.547 1.104 16.359 1 97.56 264 LYS B N 1
ATOM 4293 C CA . LYS B 1 264 ? 3.682 0.698 17.75 1 97.56 264 LYS B CA 1
ATOM 4294 C C . LYS B 1 264 ? 3.227 1.81 18.688 1 97.56 264 LYS B C 1
ATOM 4296 O O . LYS B 1 264 ? 2.541 1.55 19.688 1 97.56 264 LYS B O 1
ATOM 4301 N N . THR B 1 265 ? 3.592 3.002 18.344 1 98.19 265 THR B N 1
ATOM 4302 C CA . THR B 1 265 ? 3.18 4.152 19.141 1 98.19 265 THR B CA 1
ATOM 4303 C C . THR B 1 265 ? 1.673 4.371 19.031 1 98.19 265 THR B C 1
ATOM 4305 O O . THR B 1 265 ? 1.012 4.648 20.031 1 98.19 265 THR B O 1
ATOM 4308 N N . LEU B 1 266 ? 1.125 4.242 17.844 1 98.38 266 LEU B N 1
ATOM 4309 C CA . LEU B 1 266 ? -0.303 4.441 17.609 1 98.38 266 LEU B CA 1
ATOM 4310 C C . LEU B 1 266 ? -1.123 3.398 18.359 1 98.38 266 LEU B C 1
ATOM 4312 O O . LEU B 1 266 ? -2.217 3.693 18.859 1 98.38 266 LEU B O 1
ATOM 4316 N N . GLN B 1 267 ? -0.602 2.156 18.484 1 97.12 267 GLN B N 1
ATOM 4317 C CA . GLN B 1 267 ? -1.266 1.107 19.25 1 97.12 267 GLN B CA 1
ATOM 4318 C C . GLN B 1 267 ? -1.447 1.525 20.719 1 97.12 267 GLN B C 1
ATOM 4320 O O . GLN B 1 267 ? -2.502 1.286 21.312 1 97.12 267 GLN B O 1
ATOM 4325 N N . LEU B 1 268 ? -0.411 2.145 21.219 1 95.94 268 LEU B N 1
ATOM 4326 C CA . LEU B 1 268 ? -0.425 2.559 22.609 1 95.94 268 LEU B CA 1
ATOM 4327 C C . LEU B 1 268 ? -1.383 3.727 22.828 1 95.94 268 LEU B C 1
ATOM 4329 O O . LEU B 1 268 ? -2.062 3.801 23.844 1 95.94 268 LEU B O 1
ATOM 4333 N N . VAL B 1 269 ? -1.461 4.621 21.859 1 96.69 269 VAL B N 1
ATOM 4334 C CA . VAL B 1 269 ? -2.268 5.832 21.953 1 96.69 269 VAL B CA 1
ATOM 4335 C C . VAL B 1 269 ? -3.746 5.48 21.812 1 96.69 269 VAL B C 1
ATOM 4337 O O . VAL B 1 269 ? -4.602 6.09 22.469 1 96.69 269 VAL B O 1
ATOM 4340 N N . LEU B 1 270 ? -4.098 4.535 20.969 1 95.5 270 LEU B N 1
ATOM 4341 C CA . LEU B 1 270 ? -5.48 4.25 20.609 1 95.5 270 LEU B CA 1
ATOM 4342 C C . LEU B 1 270 ? -6.059 3.135 21.469 1 95.5 270 LEU B C 1
ATOM 4344 O O . LEU B 1 270 ? -7.254 2.842 21.406 1 95.5 270 LEU B O 1
ATOM 4348 N N . LYS B 1 271 ? -5.27 2.404 22.328 1 82.44 271 LYS B N 1
ATOM 4349 C CA . LYS B 1 271 ? -5.773 1.43 23.297 1 82.44 271 LYS B CA 1
ATOM 4350 C C . LYS B 1 271 ? -6.578 2.111 24.406 1 82.44 271 LYS B C 1
ATOM 4352 O O . LYS B 1 271 ? -6.234 3.215 24.828 1 82.44 271 LYS B O 1
#

Solvent-accessible surface area (backbone atoms only — not comparable to full-atom values): 27542 Å² total; per-residue (Å²): 130,79,72,87,59,58,70,40,55,57,24,51,42,48,75,44,62,34,82,83,37,89,44,37,38,38,43,35,48,25,86,58,45,38,48,70,53,44,48,45,47,52,40,45,46,46,63,77,42,70,34,17,33,39,34,30,35,58,55,68,22,62,81,19,59,65,86,70,48,45,71,77,62,50,54,39,62,64,46,56,17,50,50,51,52,49,37,36,54,77,68,70,54,56,47,22,35,38,38,13,28,27,59,27,18,50,25,49,47,54,33,36,53,76,42,45,73,40,38,53,32,38,37,25,35,44,44,61,49,35,32,44,50,51,94,96,40,64,16,66,34,49,69,65,58,52,53,49,50,54,49,41,42,71,74,38,47,69,61,36,34,48,52,50,23,46,59,35,31,43,85,84,37,64,67,43,26,51,52,44,24,51,41,38,67,58,27,52,66,67,50,47,50,49,46,46,49,28,58,52,67,36,75,46,62,83,52,33,55,60,27,52,57,39,33,38,40,36,33,39,60,43,23,75,65,46,38,64,62,38,54,54,52,46,58,71,42,34,50,26,60,64,46,80,45,74,39,99,42,52,15,62,45,39,52,61,72,36,37,57,66,50,46,56,51,48,54,63,70,74,100,130,79,70,85,59,56,69,41,55,57,25,51,42,48,76,44,62,35,83,83,38,89,45,39,38,36,44,36,50,25,85,58,45,37,50,68,54,43,48,46,48,51,40,45,44,46,63,76,42,70,34,17,33,39,36,32,36,56,55,67,22,62,80,19,61,67,86,70,48,47,72,77,63,50,53,38,63,64,48,55,16,48,50,52,51,50,35,34,56,76,69,70,54,57,47,22,36,36,39,13,27,27,59,27,18,50,24,49,46,54,32,36,52,76,42,47,72,41,39,52,33,39,37,24,34,46,45,62,50,35,32,45,49,53,102,89,42,63,16,67,34,50,69,64,57,52,52,49,51,54,49,39,42,73,73,37,48,69,61,36,32,48,54,50,22,47,61,37,31,43,85,83,40,65,66,44,25,52,52,44,24,50,41,39,68,58,27,53,66,68,50,46,50,51,47,48,48,29,58,52,68,36,75,47,63,83,53,33,56,58,27,52,58,38,32,38,41,34,35,38,60,42,23,76,64,48,39,63,63,38,54,53,53,47,57,71,41,34,50,26,61,62,47,79,47,74,38,99,43,53,15,62,46,39,54,62,71,36,38,59,66,50,46,58,51,48,53,63,69,74,101

Organism: Saponaria officinalis (NCBI:txid3572)

Nearest PDB structures (foldseek):
  7ukb-assembly1_A  TM=9.857E-01  e=2.458E-33  synthetic construct
  6uh8-assembly1_A  TM=9.853E-01  e=2.022E-32  Petunia x hybrida
  4dnp-assembly1_A  TM=9.834E-01  e=1.741E-30  Petunia x hybrida
  3w05-assembly1_A  TM=9.815E-01  e=1.213E-30  Oryza sativa Japonica Group
  7f5w-assembly2_B  TM=9.816E-01  e=3.807E-30  Saccharum hybrid cultivar ROC22

Secondary structure (DSSP, 8-state):
----S-HHHHTT-EEEE-TT-S-EEEEE--TT--GGGGTTHHHHHHHH---EEEEE--TTSTTS-GGG--TTGGGSHHHHHHHHHHHHHHTT--SEEEEEETHHHHHHHHHHHH-GGGEEEEEEES--SB-B-BTTB--SB-HHHHHHHHHHHHH-HHHHHHHHHHHHS-TT-HHHHHHHHHHHHHS-HHHHHHHHHHHHH-B-GGGGGG--S-EEEEEEEE-SSS-HHHHHHHHHH-SS-EEEEEEEEESS-HHHHSHHHHHHHHHHHH-/----S-HHHHTT-EEEE-TT-S-EEEEE--TT--GGGGTTHHHHHHHH---EEEEE--TTSTTS-GGG--TTGGGSHHHHHHHHHHHHHHTT--SEEEEEETHHHHHHHHHHHH-GGGEEEEEEES--SB-B-BTTB--SB-HHHHHHHHHHHHH-HHHHHHHHHHHHS-TT-HHHHHHHHHHHHHS-HHHHHHHHHHHHH-B-GGGGGG--S-EEEEEEEE-SSS-HHHHHHHHHH-SS-EEEEEEEEESS-HHHHSHHHHHHHHHHHH-

InterPro domains:
  IPR000073 Alpha/beta hydrolase fold-1 [PF00561] (70-257)
  IPR029058 Alpha/Beta hydrolase fold [G3DSA:3.40.50.1820] (7-270)
  IPR029058 Alpha/Beta hydrolase fold [SSF53474] (15-259)

Radius of gyration: 24.6 Å; Cα contacts (8 Å, |Δi|>4): 1087; chains: 2; bounding box: 46×74×56 Å

Sequence (542 aa):
MSYSGGIFEALNGKVYGNLSSDQTLVLAAGYGTTQSAWQYLIPLFAYYFNFKMVVFDFAFSPDVCPNMYDPKKYSNYSAYADDLVSVLDELKLEKVIYFGHSMAAMVGCIASVRRPQLFEHLLLLSPSPRYINDHNYVGGFTRNQIETLFKQMSQNYTSWAHSFAVQSIALNDRNAISFFENSLLRMDPDISLDAAKTVFLSDWRWILPKVFTPTTIIKSKIDPAVPQKVAYYMMEHLGGYTKLKILDTQGHFPQLSAYVSLFKTLQLVLKMSYSGGIFEALNGKVYGNLSSDQTLVLAAGYGTTQSAWQYLIPLFAYYFNFKMVVFDFAFSPDVCPNMYDPKKYSNYSAYADDLVSVLDELKLEKVIYFGHSMAAMVGCIASVRRPQLFEHLLLLSPSPRYINDHNYVGGFTRNQIETLFKQMSQNYTSWAHSFAVQSIALNDRNAISFFENSLLRMDPDISLDAAKTVFLSDWRWILPKVFTPTTIIKSKIDPAVPQKVAYYMMEHLGGYTKLKILDTQGHFPQLSAYVSLFKTLQLVLK